Protein AF-A0A498GGR5-F1 (afdb_monomer_lite)

pLDDT: mean 76.91, std 25.02, range [26.27, 98.12]

Secondary structure (DSSP, 8-state):
---PPPPP----PPPPPHHHHHHHS---SSSHHHHHHT-SSHHHHHHHHHHT--STTSTT--HHHHHHHHTS-GGGS--SS--PPPPPPPPP------------------------------------------------------------------------PPP---THHHHHH--SPPS-EEEEEEHHHHHHHHHHHHTT-SEEEEEE-SSEEEEEEE-TTSSEEEEEEEEGGGSSEEEE-SEEEEEEHHHHHHHHTSS-TTPEEEEEEETTTTEEEEEETTEEEEEEPBPTTTSPPPPPPP----SEEEEEEHHHHHHHHHHHHTT-SEEEEEEETTEEEEEEE-SS-EEEEEGGG-TTEEEEEESS-EEEEEEHHHHHHHTTTSPTTPEEEEEE-TTS-EEEEEEETTTTEEEEEEE--BPPP-

Foldseek 3Di:
DDDDDDDDPPAQADQDDLVLCCVQWVDPPPDSPQVSVVASHQVRLLVCQVVVNQQVVRPRCDPVNSVRSVVGDSVSTDDDDDDPDDDDDDDDDDDDDDDDDDDDDDDDDDDDDDDDDDDDDDDDDDDDDDDDDDDDDDDDDDDDDDDDDDDDDDDDDDDDDDDDDDDDPPVVVVQQVAAAAWPWWKFKAFLLQVLLVLLLVVLADQKWKWWDDDFWIWTWDAHPVNFKIKIKIFGSVRTPDIDTDTHIWMDRSVVVNVVSVPADRRWMWIWTAPPPQQWIWIATPRDIDIHHIDRNVPDDDGDDDDPDDFFKKWKFFLVLLCVLLVQQVVADQKWKWKDAQVFIWIWHHHPPDIDIDTPVPDPGTDDMGGPGIAMFMFGSSVSVSNSSSADHRWMKIWGDHHQAWIWIWTAGSVNSMIMIMTGHTDDDDD

Sequence (430 aa):
MSTTPAEADSSTDTPFTIGELQNHIDIQSSPVGELIQSLSGWAELRAGVSNGRDWEEIDGVGPSTAESLNNTDAETLPTGGPVGPTEPAEPEVETETEDNIETDDDAESEDGPESGSQDDEDEGGKDNEADSEDAGEEDFEPTVEQSDEDSPDEQEAEGSNPTDEPEDEDESKGLYDIRNTPAQFEASIELSRLKSIFDAVTNLVDEAKFRIGEDRVAIRAVDPANVGMVDLDMSTRAFQSYQADPGVIGINLNRMVDVLSVGDSDDTVHLELDVATRKLTVTVDGLEYTLALIDPDSIRQEPNIPDLQLDTEIKMSSSVLNRGVTASDMVSDHMGLCYTQDGATIYANGDTDDVNLDLTSVDGVESIKASGEGDSLFSLDYLKKFDRMVPKDETVRMEIGDDFPIKMYFGVADSHAEVETLLAPRIKAD

Structure (mmCIF, N/CA/C/O backbone):
data_AF-A0A498GGR5-F1
#
_entry.id   AF-A0A498GGR5-F1
#
loop_
_atom_site.group_PDB
_atom_site.id
_atom_site.type_symbol
_atom_site.label_atom_id
_atom_site.label_alt_id
_atom_site.label_comp_id
_atom_site.label_asym_id
_atom_site.label_entity_id
_atom_site.label_seq_id
_atom_site.pdbx_PDB_ins_code
_atom_site.Cartn_x
_atom_site.Cartn_y
_atom_site.Cartn_z
_atom_site.occupancy
_atom_site.B_iso_or_equiv
_atom_site.auth_seq_id
_atom_site.auth_comp_id
_atom_site.auth_asym_id
_atom_site.auth_atom_id
_atom_site.pdbx_PDB_model_num
ATOM 1 N N . MET A 1 1 ? 34.184 -68.238 -34.261 1.00 39.94 1 MET A N 1
ATOM 2 C CA . MET A 1 1 ? 34.415 -66.797 -34.037 1.00 39.94 1 MET A CA 1
ATOM 3 C C . MET A 1 1 ? 33.072 -66.209 -33.674 1.00 39.94 1 MET A C 1
ATOM 5 O O . MET A 1 1 ? 32.107 -66.568 -34.336 1.00 39.94 1 MET A O 1
ATOM 9 N N . SER A 1 2 ? 32.992 -65.440 -32.592 1.00 34.59 2 SER A N 1
ATOM 10 C CA . SER A 1 2 ? 31.735 -64.823 -32.163 1.00 34.59 2 SER A CA 1
ATOM 11 C C . SER A 1 2 ? 31.358 -63.699 -33.121 1.00 34.59 2 SER A C 1
ATOM 13 O O . SER A 1 2 ? 32.233 -62.940 -33.530 1.00 34.59 2 SER A O 1
ATOM 15 N N . THR A 1 3 ? 30.075 -63.590 -33.452 1.00 34.28 3 THR A N 1
ATOM 16 C CA . THR A 1 3 ? 29.528 -62.435 -34.169 1.00 34.28 3 THR A CA 1
ATOM 17 C C . THR A 1 3 ? 28.798 -61.579 -33.146 1.00 34.28 3 THR A C 1
ATOM 19 O O . THR A 1 3 ? 27.788 -62.017 -32.598 1.00 34.28 3 THR A O 1
ATOM 22 N N . THR A 1 4 ? 29.335 -60.400 -32.846 1.00 33.19 4 THR A N 1
ATOM 23 C CA . THR A 1 4 ? 28.678 -59.416 -31.978 1.00 33.19 4 THR A CA 1
ATOM 24 C C . THR A 1 4 ? 27.388 -58.940 -32.659 1.00 33.19 4 THR A C 1
ATOM 26 O O . THR A 1 4 ? 27.452 -58.595 -33.843 1.00 33.19 4 THR A O 1
ATOM 29 N N . PRO A 1 5 ? 26.223 -58.933 -31.985 1.00 36.44 5 PRO A N 1
ATOM 30 C CA . PRO A 1 5 ? 25.070 -58.192 -32.482 1.00 36.44 5 PRO A CA 1
ATOM 31 C C . PRO A 1 5 ? 25.384 -56.695 -32.392 1.00 36.44 5 PRO A C 1
ATOM 33 O O . PRO A 1 5 ? 25.961 -56.256 -31.401 1.00 36.44 5 PRO A O 1
ATOM 36 N N . ALA A 1 6 ? 25.034 -55.918 -33.415 1.00 33.88 6 ALA A N 1
ATOM 37 C CA . ALA A 1 6 ? 25.114 -54.466 -33.303 1.00 33.88 6 ALA A CA 1
ATOM 38 C C . ALA A 1 6 ? 24.110 -53.989 -32.244 1.00 33.88 6 ALA A C 1
ATOM 40 O O . ALA A 1 6 ? 22.973 -54.467 -32.216 1.00 33.88 6 ALA A O 1
ATOM 41 N N . GLU A 1 7 ? 24.538 -53.070 -31.383 1.00 31.84 7 GLU A N 1
ATOM 42 C CA . GLU A 1 7 ? 23.627 -52.331 -30.516 1.00 31.84 7 GLU A CA 1
ATOM 43 C C . GLU A 1 7 ? 22.711 -51.468 -31.394 1.00 31.84 7 GLU A C 1
ATOM 45 O O . GLU A 1 7 ? 23.135 -50.938 -32.423 1.00 31.84 7 GLU A O 1
ATOM 50 N N . ALA A 1 8 ? 21.434 -51.388 -31.025 1.00 34.22 8 ALA A N 1
ATOM 51 C CA . ALA A 1 8 ? 20.514 -50.444 -31.637 1.00 34.22 8 ALA A CA 1
ATOM 52 C C . ALA A 1 8 ? 20.647 -49.123 -30.878 1.00 34.22 8 ALA A C 1
ATOM 54 O O . ALA A 1 8 ? 20.431 -49.112 -29.666 1.00 34.22 8 ALA A O 1
ATOM 55 N N . ASP A 1 9 ? 20.992 -48.040 -31.577 1.00 32.47 9 ASP A N 1
ATOM 56 C CA . ASP A 1 9 ? 20.968 -46.697 -30.998 1.00 32.47 9 ASP A CA 1
ATOM 57 C C . ASP A 1 9 ? 19.556 -46.392 -30.492 1.00 32.47 9 ASP A C 1
ATOM 59 O O . ASP A 1 9 ? 18.615 -46.217 -31.270 1.00 32.47 9 ASP A O 1
ATOM 63 N N . SER A 1 10 ? 19.402 -46.336 -29.170 1.00 37.09 10 SER A N 1
ATOM 64 C CA . SER A 1 10 ? 18.207 -45.801 -28.532 1.00 37.09 10 SER A CA 1
ATOM 65 C C . SER A 1 10 ? 18.278 -44.281 -28.605 1.00 37.09 10 SER A C 1
ATOM 67 O O . SER A 1 10 ? 18.703 -43.628 -27.652 1.00 37.09 10 SER A O 1
ATOM 69 N N . SER A 1 11 ? 17.899 -43.719 -29.754 1.00 41.78 11 SER A N 1
ATOM 70 C CA . SER A 1 11 ? 17.706 -42.280 -29.898 1.00 41.78 11 SER A CA 1
ATOM 71 C C . SER A 1 11 ? 16.565 -41.844 -28.980 1.00 41.78 11 SER A C 1
ATOM 73 O O . SER A 1 11 ? 15.393 -41.981 -29.338 1.00 41.78 11 SER A O 1
ATOM 75 N N . THR A 1 12 ? 16.902 -41.351 -27.789 1.00 45.00 12 THR A N 1
ATOM 76 C CA . THR A 1 12 ? 15.975 -40.577 -26.966 1.00 45.00 12 THR A CA 1
ATOM 77 C C . THR A 1 12 ? 15.573 -39.354 -27.773 1.00 45.00 12 THR A C 1
ATOM 79 O O . THR A 1 12 ? 16.398 -38.480 -28.043 1.00 45.00 12 THR A O 1
ATOM 82 N N . ASP A 1 13 ? 14.315 -39.332 -28.202 1.00 58.59 13 ASP A N 1
ATOM 83 C CA . ASP A 1 13 ? 13.721 -38.132 -28.767 1.00 58.59 13 ASP A CA 1
ATOM 84 C C . ASP A 1 13 ? 13.704 -37.039 -27.691 1.00 58.59 13 ASP A C 1
ATOM 86 O O . ASP A 1 13 ? 13.635 -37.334 -26.494 1.00 58.59 13 ASP A O 1
ATOM 90 N N . THR A 1 14 ? 13.864 -35.785 -28.101 1.00 60.34 14 THR A N 1
ATOM 91 C CA . THR A 1 14 ? 13.963 -34.676 -27.143 1.00 60.34 14 THR A CA 1
ATOM 92 C C . THR A 1 14 ? 12.557 -34.131 -26.881 1.00 60.34 14 THR A C 1
ATOM 94 O O . THR A 1 14 ? 11.857 -33.837 -27.856 1.00 60.34 14 THR A O 1
ATOM 97 N N . PRO A 1 15 ? 12.118 -33.993 -25.614 1.00 64.44 15 PRO A N 1
ATOM 98 C CA . PRO A 1 15 ? 10.864 -33.313 -25.315 1.00 64.44 15 PRO A CA 1
ATOM 99 C C . PRO A 1 15 ? 10.963 -31.858 -25.782 1.00 64.44 15 PRO A C 1
ATOM 101 O O . PRO A 1 15 ? 11.971 -31.193 -25.542 1.00 64.44 15 PRO A O 1
ATOM 104 N N . PHE A 1 16 ? 9.932 -31.385 -26.475 1.00 73.06 16 PHE A N 1
ATOM 105 C CA . PHE A 1 16 ? 9.864 -30.025 -27.001 1.00 73.06 16 PHE A CA 1
ATOM 106 C C . PHE A 1 16 ? 9.341 -29.058 -25.935 1.00 73.06 16 PHE A C 1
ATOM 108 O O . PHE A 1 16 ? 8.446 -29.389 -25.158 1.00 73.06 16 PHE A O 1
ATOM 115 N N . THR A 1 17 ? 9.887 -27.845 -25.909 1.00 72.12 17 THR A N 1
ATOM 116 C CA . THR A 1 17 ? 9.379 -26.761 -25.058 1.00 72.12 17 THR A CA 1
ATOM 117 C C . THR A 1 17 ? 8.127 -26.105 -25.655 1.00 72.12 17 THR A C 1
ATOM 119 O O . THR A 1 17 ? 7.844 -26.231 -26.849 1.00 72.12 17 THR A O 1
ATOM 122 N N . ILE A 1 18 ? 7.389 -25.355 -24.825 1.00 71.06 18 ILE A N 1
ATOM 123 C CA . ILE A 1 18 ? 6.196 -24.587 -25.233 1.00 71.06 18 ILE A CA 1
ATOM 124 C C . ILE A 1 18 ? 6.518 -23.675 -26.429 1.00 71.06 18 ILE A C 1
ATOM 126 O O . ILE A 1 18 ? 5.846 -23.749 -27.458 1.00 71.06 18 ILE A O 1
ATOM 130 N N . GLY A 1 19 ? 7.589 -22.878 -26.328 1.00 68.19 19 GLY A N 1
ATOM 131 C CA . GLY A 1 19 ? 8.001 -21.948 -27.384 1.00 68.19 19 GLY A CA 1
ATOM 132 C C . GLY A 1 19 ? 8.476 -22.639 -28.667 1.00 68.19 19 GLY A C 1
ATOM 133 O O . GLY A 1 19 ? 8.180 -22.170 -29.765 1.00 68.19 19 GLY A O 1
ATOM 134 N N . GLU A 1 20 ? 9.154 -23.787 -28.567 1.00 75.94 20 GLU A N 1
ATOM 135 C CA . GLU A 1 20 ? 9.534 -24.572 -29.748 1.00 75.94 20 GLU A CA 1
ATOM 136 C C . GLU A 1 20 ? 8.317 -25.140 -30.485 1.00 75.94 20 GLU A C 1
ATOM 138 O O . GLU A 1 20 ? 8.326 -25.166 -31.718 1.00 75.94 20 GLU A O 1
ATOM 143 N N . LEU A 1 21 ? 7.268 -25.565 -29.769 1.00 78.00 21 LEU A N 1
ATOM 144 C CA . LEU A 1 21 ? 6.022 -26.003 -30.398 1.00 78.00 21 LEU A CA 1
ATOM 145 C C . LEU A 1 21 ? 5.319 -24.827 -31.090 1.00 78.00 21 LEU A C 1
ATOM 147 O O . LEU A 1 21 ? 5.009 -24.922 -32.275 1.00 78.00 21 LEU A O 1
ATOM 151 N N . GLN A 1 22 ? 5.137 -23.710 -30.381 1.00 75.81 22 GLN A N 1
ATOM 152 C CA . GLN A 1 22 ? 4.474 -22.500 -30.890 1.00 75.81 22 GLN A CA 1
ATOM 153 C C . GLN A 1 22 ? 5.170 -21.899 -32.122 1.00 75.81 22 GLN A C 1
ATOM 155 O O . GLN A 1 22 ? 4.515 -21.359 -33.009 1.00 75.81 22 GLN A O 1
ATOM 160 N N . ASN A 1 23 ? 6.497 -22.019 -32.217 1.00 77.50 23 ASN A N 1
ATOM 161 C CA . ASN A 1 23 ? 7.260 -21.539 -33.370 1.00 77.50 23 ASN A CA 1
ATOM 162 C C . ASN A 1 23 ? 7.113 -22.427 -34.627 1.00 77.50 23 ASN A C 1
ATOM 164 O O . ASN A 1 23 ? 7.403 -21.974 -35.733 1.00 77.50 23 ASN A O 1
ATOM 168 N N . HIS A 1 24 ? 6.670 -23.682 -34.484 1.00 76.50 24 HIS A N 1
ATOM 169 C CA . HIS A 1 24 ? 6.425 -24.596 -35.612 1.00 76.50 24 HIS A CA 1
ATOM 170 C C . HIS A 1 24 ? 4.933 -24.845 -35.885 1.00 76.50 24 HIS A C 1
ATOM 172 O O . HIS A 1 24 ? 4.596 -25.352 -36.956 1.00 76.50 24 HIS A O 1
ATOM 178 N N . ILE A 1 25 ? 4.047 -24.517 -34.937 1.00 76.44 25 ILE A N 1
ATOM 179 C CA . ILE A 1 25 ? 2.607 -24.771 -35.004 1.00 76.44 25 ILE A CA 1
ATOM 180 C C . ILE A 1 25 ? 1.851 -23.589 -34.394 1.00 76.44 25 ILE A C 1
ATOM 182 O O . ILE A 1 25 ? 2.078 -23.234 -33.241 1.00 76.44 25 ILE A O 1
ATOM 186 N N . ASP A 1 26 ? 0.919 -23.015 -35.157 1.00 69.69 26 ASP A N 1
ATOM 187 C CA . ASP A 1 26 ? 0.110 -21.854 -34.763 1.00 69.69 26 ASP A CA 1
ATOM 188 C C . ASP A 1 26 ? -0.919 -22.233 -33.675 1.00 69.69 26 ASP A C 1
ATOM 190 O O . ASP A 1 26 ? -2.079 -22.549 -33.953 1.00 69.69 26 ASP A O 1
ATOM 194 N N . ILE A 1 27 ? -0.455 -22.294 -32.422 1.00 72.06 27 ILE A N 1
ATOM 195 C CA . ILE A 1 27 ? -1.228 -22.647 -31.225 1.00 72.06 27 ILE A CA 1
ATOM 196 C C . ILE A 1 27 ? -1.035 -21.539 -30.182 1.00 72.06 27 ILE A C 1
ATOM 198 O O . ILE A 1 27 ? 0.085 -21.146 -29.860 1.00 72.06 27 ILE A O 1
ATOM 202 N N . GLN A 1 28 ? -2.140 -21.037 -29.631 1.00 59.66 28 GLN A N 1
ATOM 203 C CA . GLN A 1 28 ? -2.126 -20.016 -28.577 1.00 59.66 28 GLN A CA 1
ATOM 204 C C . GLN A 1 28 ? -1.606 -20.590 -27.241 1.00 59.66 28 GLN A C 1
ATOM 206 O O . GLN A 1 28 ? -1.535 -21.802 -27.062 1.00 59.66 28 GLN A O 1
ATOM 211 N N . SER A 1 29 ? -1.244 -19.737 -26.277 1.00 59.62 29 SER A N 1
ATOM 212 C CA . SER A 1 29 ? -0.541 -20.118 -25.030 1.00 59.62 29 SER A CA 1
ATOM 213 C C . SER A 1 29 ? -1.294 -21.046 -24.060 1.00 59.62 29 SER A C 1
ATOM 215 O O . SER A 1 29 ? -0.739 -21.461 -23.046 1.00 59.62 29 SER A O 1
ATOM 217 N N . SER A 1 30 ? -2.514 -21.469 -24.383 1.00 54.28 30 SER A N 1
ATOM 218 C CA . SER A 1 30 ? -3.093 -22.717 -23.880 1.00 54.28 30 SER A CA 1
ATOM 219 C C . SER A 1 30 ? -4.001 -23.336 -24.946 1.00 54.28 30 SER A C 1
ATOM 221 O O . SER A 1 30 ? -4.685 -22.588 -25.651 1.00 54.28 30 SER A O 1
ATOM 223 N N . PRO A 1 31 ? -4.015 -24.676 -25.092 1.00 57.84 31 PRO A N 1
ATOM 224 C CA . PRO A 1 31 ? -3.517 -25.702 -24.172 1.00 57.84 31 PRO A CA 1
ATOM 225 C C . PRO A 1 31 ? -2.265 -26.425 -24.714 1.00 57.84 31 PRO A C 1
ATOM 227 O O . PRO A 1 31 ? -2.328 -27.564 -25.173 1.00 57.84 31 PRO A O 1
ATOM 230 N N . VAL A 1 32 ? -1.100 -25.770 -24.665 1.00 64.69 32 VAL A N 1
ATOM 231 C CA . VAL A 1 32 ? 0.170 -26.377 -25.118 1.00 64.69 32 VAL A CA 1
ATOM 232 C C . VAL A 1 32 ? 0.746 -27.366 -24.088 1.00 64.69 32 VAL A C 1
ATOM 234 O O . VAL A 1 32 ? 1.356 -28.361 -24.476 1.00 64.69 32 VAL A O 1
ATOM 237 N N . GLY A 1 33 ? 0.519 -27.141 -22.787 1.00 65.44 33 GLY A N 1
ATOM 238 C CA . GLY A 1 33 ? 1.077 -27.964 -21.703 1.00 65.44 33 GLY A CA 1
ATOM 239 C C . GLY A 1 33 ? 0.670 -29.442 -21.759 1.00 65.44 33 GLY A C 1
ATOM 240 O O . GLY A 1 33 ? 1.533 -30.317 -21.719 1.00 65.44 33 GLY A O 1
ATOM 241 N N . GLU A 1 34 ? -0.619 -29.740 -21.933 1.00 71.06 34 GLU A N 1
ATOM 242 C CA . GLU A 1 34 ? -1.107 -31.128 -22.032 1.00 71.06 34 GLU A CA 1
ATOM 243 C C . GLU A 1 34 ? -0.600 -31.850 -23.290 1.00 71.06 34 GLU A C 1
ATOM 245 O O . GLU A 1 34 ? -0.341 -33.056 -23.266 1.00 71.06 34 GLU A O 1
ATOM 250 N N . LEU A 1 35 ? -0.358 -31.124 -24.389 1.00 72.12 35 LEU A N 1
ATOM 251 C CA . LEU A 1 35 ? 0.245 -31.710 -25.588 1.00 72.12 35 LEU A CA 1
ATOM 252 C C . LEU A 1 35 ? 1.716 -32.111 -25.360 1.00 72.12 35 LEU A C 1
ATOM 254 O O . LEU A 1 35 ? 2.175 -33.099 -25.928 1.00 72.12 35 LEU A O 1
ATOM 258 N N . ILE A 1 36 ? 2.447 -31.379 -24.511 1.00 72.94 36 ILE A N 1
ATOM 259 C CA . ILE A 1 36 ? 3.816 -31.732 -24.099 1.00 72.94 36 ILE A CA 1
ATOM 260 C C . ILE A 1 36 ? 3.799 -32.948 -23.163 1.00 72.94 36 ILE A C 1
ATOM 262 O O . ILE A 1 36 ? 4.606 -33.859 -23.328 1.00 72.94 36 ILE A O 1
ATOM 266 N N . GLN A 1 37 ? 2.867 -33.002 -22.205 1.00 73.56 37 GLN A N 1
ATOM 267 C CA . GLN A 1 37 ? 2.754 -34.129 -21.267 1.00 73.56 37 GLN A CA 1
ATOM 268 C C . GLN A 1 37 ? 2.326 -35.444 -21.946 1.00 73.56 37 GLN A C 1
ATOM 270 O O . GLN A 1 37 ? 2.693 -36.528 -21.489 1.00 73.56 37 GLN A O 1
ATOM 275 N N . SER A 1 38 ? 1.563 -35.366 -23.040 1.00 77.38 38 SER A N 1
ATOM 276 C CA . SER A 1 38 ? 0.974 -36.525 -23.728 1.00 77.38 38 SER A CA 1
ATOM 277 C C . SER A 1 38 ? 1.793 -37.089 -24.900 1.00 77.38 38 SER A C 1
ATOM 279 O O . SER A 1 38 ? 1.354 -38.072 -25.506 1.00 77.38 38 SER A O 1
ATOM 281 N N . LEU A 1 39 ? 2.961 -36.512 -25.223 1.00 82.19 39 LEU A N 1
ATOM 282 C CA . LEU A 1 39 ? 3.803 -36.907 -26.362 1.00 82.19 39 LEU A CA 1
ATOM 283 C C . LEU A 1 39 ? 5.282 -37.041 -25.974 1.00 82.19 39 LEU A C 1
ATOM 285 O O . LEU A 1 39 ? 5.842 -36.182 -25.302 1.00 82.19 39 LEU A O 1
ATOM 289 N N . SER A 1 40 ? 5.971 -38.072 -26.473 1.00 77.31 40 SER A N 1
ATOM 290 C CA . SER A 1 40 ? 7.384 -38.312 -26.120 1.00 77.31 40 SER A CA 1
ATOM 291 C C . SER A 1 40 ? 8.411 -37.422 -26.841 1.00 77.31 40 SER A C 1
ATOM 293 O O . SER A 1 40 ? 9.610 -37.606 -26.627 1.00 77.31 40 SER A O 1
ATOM 295 N N . GLY A 1 41 ? 7.982 -36.538 -27.749 1.00 82.88 41 GLY A N 1
ATOM 296 C CA . GLY A 1 41 ? 8.862 -35.692 -28.565 1.00 82.88 41 GLY A CA 1
ATOM 297 C C . GLY A 1 41 ? 8.386 -35.482 -30.011 1.00 82.88 41 GLY A C 1
ATOM 298 O O . GLY A 1 41 ? 7.287 -35.890 -30.410 1.00 82.88 41 GLY A O 1
ATOM 299 N N . TRP A 1 42 ? 9.230 -34.828 -30.814 1.00 82.31 42 TRP A N 1
ATOM 300 C CA . TRP A 1 42 ? 8.947 -34.439 -32.204 1.00 82.31 42 TRP A CA 1
ATOM 301 C C . TRP A 1 42 ? 8.643 -35.614 -33.150 1.00 82.31 42 TRP A C 1
ATOM 303 O O . TRP A 1 42 ? 7.936 -35.444 -34.149 1.00 82.31 42 TRP A O 1
ATOM 313 N N . ALA A 1 43 ? 9.176 -36.807 -32.883 1.00 81.38 43 ALA A N 1
ATOM 314 C CA . ALA A 1 43 ? 8.925 -38.004 -33.677 1.00 81.38 43 ALA A CA 1
ATOM 315 C C . ALA A 1 43 ? 7.506 -38.550 -33.464 1.00 81.38 43 ALA A C 1
ATOM 317 O O . ALA A 1 43 ? 6.868 -38.940 -34.446 1.00 81.38 43 ALA A O 1
ATOM 318 N N . GLU A 1 44 ? 6.988 -38.537 -32.229 1.00 83.00 44 GLU A N 1
ATOM 319 C CA . GLU A 1 44 ? 5.602 -38.942 -31.959 1.00 83.00 44 GLU A CA 1
ATOM 320 C C . GLU A 1 44 ? 4.616 -37.916 -32.527 1.00 83.00 44 GLU A C 1
ATOM 322 O O . GLU A 1 44 ? 3.672 -38.296 -33.220 1.00 83.00 44 GLU A O 1
ATOM 327 N N . LEU A 1 45 ? 4.882 -36.621 -32.328 1.00 85.81 45 LEU A N 1
ATOM 328 C CA . LEU A 1 45 ? 4.063 -35.539 -32.878 1.00 85.81 45 LEU A CA 1
ATOM 329 C C . LEU A 1 45 ? 3.941 -35.645 -34.408 1.00 85.81 45 LEU A C 1
ATOM 331 O O . LEU A 1 45 ? 2.831 -35.690 -34.941 1.00 85.81 45 LEU A O 1
ATOM 335 N N . ARG A 1 46 ? 5.069 -35.793 -35.123 1.00 85.81 46 ARG A N 1
ATOM 336 C CA . ARG A 1 46 ? 5.067 -36.009 -36.581 1.00 85.81 46 ARG A CA 1
ATOM 337 C C . ARG A 1 46 ? 4.314 -37.275 -36.976 1.00 85.81 46 ARG A C 1
ATOM 339 O O . ARG A 1 46 ? 3.603 -37.265 -37.980 1.00 85.81 46 ARG A O 1
ATOM 346 N N . ALA A 1 47 ? 4.467 -38.366 -36.224 1.00 82.38 47 ALA A N 1
ATOM 347 C CA . ALA A 1 47 ? 3.725 -39.593 -36.487 1.00 82.38 47 ALA A CA 1
ATOM 348 C C . ALA A 1 47 ? 2.212 -39.387 -36.300 1.00 82.38 47 ALA A C 1
ATOM 350 O O . ALA A 1 47 ? 1.440 -39.904 -37.104 1.00 82.38 47 ALA A O 1
ATOM 351 N N . GLY A 1 48 ? 1.784 -38.596 -35.312 1.00 85.38 48 GLY A N 1
ATOM 352 C CA . GLY A 1 48 ? 0.387 -38.205 -35.133 1.00 85.38 48 GLY A CA 1
ATOM 353 C C . GLY A 1 48 ? -0.150 -37.408 -36.324 1.00 85.38 48 GLY A C 1
ATOM 354 O O . GLY A 1 48 ? -1.144 -37.813 -36.925 1.00 85.38 48 GLY A O 1
ATOM 355 N N . VAL A 1 49 ? 0.551 -36.339 -36.723 1.00 87.88 49 VAL A N 1
ATOM 356 C CA . VAL A 1 49 ? 0.152 -35.466 -37.846 1.00 87.88 49 VAL A CA 1
ATOM 357 C C . VAL A 1 49 ? 0.098 -36.264 -39.155 1.00 87.88 49 VAL A C 1
ATOM 359 O O . VAL A 1 49 ? -0.913 -36.272 -39.850 1.00 87.88 49 VAL A O 1
ATOM 362 N N . SER A 1 50 ? 1.152 -37.026 -39.462 1.00 85.62 50 SER A N 1
ATOM 363 C CA . SER A 1 50 ? 1.269 -37.784 -40.716 1.00 85.62 50 SER A CA 1
ATOM 364 C C . SER A 1 50 ? 0.257 -38.932 -40.856 1.00 85.62 50 SER A C 1
ATOM 366 O O . SER A 1 50 ? -0.063 -39.313 -41.983 1.00 85.62 50 SER A O 1
ATOM 368 N N . ASN A 1 51 ? -0.254 -39.482 -39.747 1.00 84.94 51 ASN A N 1
ATOM 369 C CA . ASN A 1 51 ? -1.270 -40.543 -39.766 1.00 84.94 51 ASN A CA 1
ATOM 370 C C . ASN A 1 51 ? -2.708 -40.037 -39.542 1.00 84.94 51 ASN A C 1
ATOM 372 O O . ASN A 1 51 ? -3.631 -40.845 -39.644 1.00 84.94 51 ASN A O 1
ATOM 376 N N . GLY A 1 52 ? -2.913 -38.746 -39.252 1.00 81.44 52 GLY A N 1
ATOM 377 C CA . GLY A 1 52 ? -4.228 -38.199 -38.901 1.00 81.44 52 GLY A CA 1
ATOM 378 C C . GLY A 1 52 ? -4.749 -38.732 -37.562 1.00 81.44 52 GLY A C 1
ATOM 379 O O . GLY A 1 52 ? -5.840 -39.299 -37.509 1.00 81.44 52 GLY A O 1
ATOM 380 N N . ARG A 1 53 ? -3.941 -38.606 -36.497 1.00 84.69 53 ARG A N 1
ATOM 381 C CA . ARG A 1 53 ? -4.357 -38.869 -35.106 1.00 84.69 53 ARG A CA 1
ATOM 382 C C . ARG A 1 53 ? -5.560 -37.992 -34.754 1.00 84.69 53 ARG A C 1
ATOM 384 O O . ARG A 1 53 ? -5.590 -36.821 -35.117 1.00 84.69 53 ARG A O 1
ATOM 391 N N . ASP A 1 54 ? -6.520 -38.556 -34.026 1.00 85.25 54 ASP A N 1
ATOM 392 C CA . ASP A 1 54 ? -7.559 -37.745 -33.400 1.00 85.25 54 ASP A CA 1
ATOM 393 C C . ASP A 1 54 ? -6.942 -37.021 -32.197 1.00 85.25 54 ASP A C 1
ATOM 395 O O . ASP A 1 54 ? -6.444 -37.651 -31.260 1.00 85.25 54 ASP A O 1
ATOM 399 N N . TRP A 1 55 ? -6.874 -35.695 -32.281 1.00 84.38 55 TRP A N 1
ATOM 400 C CA . TRP A 1 55 ? -6.259 -34.854 -31.256 1.00 84.38 55 TRP A CA 1
ATOM 401 C C . TRP A 1 55 ? -7.256 -34.465 -30.160 1.00 84.38 55 TRP A C 1
ATOM 403 O O . TRP A 1 55 ? -6.819 -34.141 -29.063 1.00 84.38 55 TRP A O 1
ATOM 413 N N . GLU A 1 56 ? -8.568 -34.560 -30.417 1.00 80.69 56 GLU A N 1
ATOM 414 C CA . GLU A 1 56 ? -9.616 -34.290 -29.418 1.00 80.69 56 GLU A CA 1
ATOM 415 C C . GLU A 1 56 ? -9.777 -35.455 -28.413 1.00 80.69 56 GLU A C 1
ATOM 417 O O . GLU A 1 56 ? -10.471 -35.317 -27.408 1.00 80.69 56 GLU A O 1
ATOM 422 N N . GLU A 1 57 ? -9.113 -36.600 -28.644 1.00 82.25 57 GLU A N 1
ATOM 423 C CA . GLU A 1 57 ? -8.972 -37.691 -27.660 1.00 82.25 57 GLU A CA 1
ATOM 424 C C . GLU A 1 57 ? -7.872 -37.432 -26.604 1.00 82.25 57 GLU A C 1
ATOM 426 O O . GLU A 1 57 ? -7.741 -38.216 -25.660 1.00 82.25 57 GLU A O 1
ATOM 431 N N . ILE A 1 58 ? -7.068 -36.369 -26.742 1.00 80.12 58 ILE A N 1
ATOM 432 C CA . ILE A 1 58 ? -6.083 -35.957 -25.730 1.00 80.12 58 ILE A CA 1
ATOM 433 C C . ILE A 1 58 ? -6.752 -34.961 -24.777 1.00 80.12 58 ILE A C 1
ATOM 435 O O . ILE A 1 58 ? -7.301 -33.953 -25.220 1.00 80.12 58 ILE A O 1
ATOM 439 N N . ASP A 1 59 ? -6.699 -35.227 -23.469 1.00 71.06 59 ASP A N 1
ATOM 440 C CA . ASP A 1 59 ? -7.313 -34.337 -22.479 1.00 71.06 59 ASP A CA 1
ATOM 441 C C . ASP A 1 59 ? -6.675 -32.934 -22.511 1.00 71.06 59 ASP A C 1
ATOM 443 O O . ASP A 1 59 ? -5.518 -32.757 -22.894 1.00 71.06 59 ASP A O 1
ATOM 447 N N . GLY A 1 60 ? -7.470 -31.914 -22.204 1.00 69.69 60 GLY A N 1
ATOM 448 C CA . GLY A 1 60 ? -7.103 -30.503 -22.353 1.00 69.69 60 GLY A CA 1
ATOM 449 C C . GLY A 1 60 ? -6.936 -29.986 -23.794 1.00 69.69 60 GLY A C 1
ATOM 450 O O . GLY A 1 60 ? -7.023 -28.772 -23.990 1.00 69.69 60 GLY A O 1
ATOM 451 N N . VAL A 1 61 ? -6.753 -30.831 -24.821 1.00 77.81 61 VAL A N 1
ATOM 452 C CA . VAL A 1 61 ? -6.538 -30.377 -26.211 1.00 77.81 61 VAL A CA 1
ATOM 453 C C . VAL A 1 61 ? -7.841 -29.872 -26.836 1.00 77.81 61 VAL A C 1
ATOM 455 O O . VAL A 1 61 ? -8.663 -30.616 -27.364 1.00 77.81 61 VAL A O 1
ATOM 458 N N . GLY A 1 62 ? -8.027 -28.552 -26.784 1.00 77.81 62 GLY A N 1
ATOM 459 C CA . GLY A 1 62 ? -9.193 -27.876 -27.349 1.00 77.81 62 GLY A CA 1
ATOM 460 C C . GLY A 1 62 ? -9.280 -27.956 -28.886 1.00 77.81 62 GLY A C 1
ATOM 461 O O . GLY A 1 62 ? -8.255 -28.065 -29.567 1.00 77.81 62 GLY A O 1
ATOM 462 N N . PRO A 1 63 ? -10.490 -27.803 -29.463 1.00 78.44 63 PRO A N 1
ATOM 463 C CA . PRO A 1 63 ? -10.752 -28.024 -30.891 1.00 78.44 63 PRO A CA 1
ATOM 464 C C . PRO A 1 63 ? -9.943 -27.110 -31.825 1.00 78.44 63 PRO A C 1
ATOM 466 O O . PRO A 1 63 ? -9.558 -27.524 -32.913 1.00 78.44 63 PRO A O 1
ATOM 469 N N . SER A 1 64 ? -9.613 -25.886 -31.399 1.00 78.56 64 SER A N 1
ATOM 470 C CA . SER A 1 64 ? -8.722 -24.984 -32.147 1.00 78.56 64 SER A CA 1
ATOM 471 C C . SER A 1 64 ? -7.300 -25.537 -32.283 1.00 78.56 64 SER A C 1
ATOM 473 O O . SER A 1 64 ? -6.656 -25.353 -33.308 1.00 78.56 64 SER A O 1
ATOM 475 N N . THR A 1 65 ? -6.815 -26.244 -31.262 1.00 81.06 65 THR A N 1
ATOM 476 C CA . THR A 1 65 ? -5.474 -26.845 -31.248 1.00 81.06 65 THR A CA 1
ATOM 477 C C . THR A 1 65 ? -5.453 -28.130 -32.066 1.00 81.06 65 THR A C 1
ATOM 479 O O . THR A 1 65 ? -4.532 -28.337 -32.852 1.00 81.06 65 THR A O 1
ATOM 482 N N . ALA A 1 66 ? -6.518 -28.934 -31.980 1.00 82.94 66 ALA A N 1
ATOM 483 C CA . ALA A 1 66 ? -6.748 -30.047 -32.894 1.00 82.94 66 ALA A CA 1
ATOM 484 C C . ALA A 1 66 ? -6.829 -29.585 -34.365 1.00 82.94 66 ALA A C 1
ATOM 486 O O . ALA A 1 66 ? -6.279 -30.247 -35.246 1.00 82.94 66 ALA A O 1
ATOM 487 N N . GLU A 1 67 ? -7.457 -28.439 -34.655 1.00 83.00 67 GLU A N 1
ATOM 488 C CA . GLU A 1 67 ? -7.498 -27.856 -36.003 1.00 83.00 67 GLU A CA 1
ATOM 489 C C . GLU A 1 67 ? -6.110 -27.383 -36.476 1.00 83.00 67 GLU A C 1
ATOM 491 O O . GLU A 1 67 ? -5.712 -27.728 -37.590 1.00 83.00 67 GLU A O 1
ATOM 496 N N . SER A 1 68 ? -5.324 -26.683 -35.648 1.00 83.81 68 SER A N 1
ATOM 497 C CA . SER A 1 68 ? -3.941 -26.309 -35.998 1.00 83.81 68 SER A CA 1
ATOM 498 C C . SER A 1 68 ? -3.051 -27.533 -36.256 1.00 83.81 68 SER A C 1
ATOM 500 O O . SER A 1 68 ? -2.346 -27.584 -37.267 1.00 83.81 68 SER A O 1
ATOM 502 N N . LEU A 1 69 ? -3.131 -28.565 -35.409 1.00 84.44 69 LEU A N 1
ATOM 503 C CA . LEU A 1 69 ? -2.374 -29.815 -35.567 1.00 84.44 69 LEU A CA 1
ATOM 504 C C . LEU A 1 69 ? -2.767 -30.584 -36.840 1.00 84.44 69 LEU A C 1
ATOM 506 O O . LEU A 1 69 ? -1.897 -31.104 -37.536 1.00 84.44 69 LEU A O 1
ATOM 510 N N . ASN A 1 70 ? -4.054 -30.610 -37.195 1.00 84.75 70 ASN A N 1
ATOM 511 C CA . ASN A 1 70 ? -4.537 -31.225 -38.437 1.00 84.75 70 ASN A CA 1
ATOM 512 C C . ASN A 1 70 ? -4.183 -30.428 -39.708 1.00 84.75 70 ASN A C 1
ATOM 514 O O . ASN A 1 70 ? -4.146 -31.003 -40.795 1.00 84.75 70 ASN A O 1
ATOM 518 N N . ASN A 1 71 ? -3.914 -29.124 -39.587 1.00 84.62 71 ASN A N 1
ATOM 519 C CA . ASN A 1 71 ? -3.454 -28.264 -40.684 1.00 84.62 71 ASN A CA 1
ATOM 520 C C . ASN A 1 71 ? -1.914 -28.162 -40.783 1.00 84.62 71 ASN A C 1
ATOM 522 O O . ASN A 1 71 ? -1.402 -27.487 -41.678 1.00 84.62 71 ASN A O 1
ATOM 526 N N . THR A 1 72 ? -1.173 -28.820 -39.887 1.00 84.44 72 THR A N 1
ATOM 527 C CA . THR A 1 72 ? 0.299 -28.823 -39.858 1.00 84.44 72 THR A CA 1
ATOM 528 C C . THR A 1 72 ? 0.877 -29.776 -40.907 1.00 84.44 72 THR A C 1
ATOM 530 O O . THR A 1 72 ? 0.367 -30.879 -41.096 1.00 84.44 72 THR A O 1
ATOM 533 N N . ASP A 1 73 ? 1.981 -29.398 -41.561 1.00 83.31 73 ASP A N 1
ATOM 534 C CA . ASP A 1 73 ? 2.724 -30.317 -42.430 1.00 83.31 73 ASP A CA 1
ATOM 535 C C . ASP A 1 73 ? 3.743 -31.134 -41.613 1.00 83.31 73 ASP A C 1
ATOM 537 O O . ASP A 1 73 ? 4.570 -30.602 -40.871 1.00 83.31 73 ASP A O 1
ATOM 541 N N . ALA A 1 74 ? 3.708 -32.458 -41.757 1.00 81.19 74 ALA A N 1
ATOM 542 C CA . ALA A 1 74 ? 4.645 -33.362 -41.097 1.00 81.19 74 ALA A CA 1
ATOM 543 C C . ALA A 1 74 ? 6.105 -33.177 -41.575 1.00 81.19 74 ALA A C 1
ATOM 545 O O . ALA A 1 74 ? 7.037 -33.528 -40.840 1.00 81.19 74 ALA A O 1
ATOM 546 N N . GLU A 1 75 ? 6.322 -32.631 -42.779 1.00 78.62 75 GLU A N 1
ATOM 547 C CA . GLU A 1 75 ? 7.658 -32.346 -43.319 1.00 78.62 75 GLU A CA 1
ATOM 548 C C . GLU A 1 75 ? 8.279 -31.047 -42.762 1.00 78.62 75 GLU A C 1
ATOM 550 O O . GLU A 1 75 ? 9.496 -30.891 -42.848 1.00 78.62 75 GLU A O 1
ATOM 555 N N . THR A 1 76 ? 7.505 -30.146 -42.133 1.00 79.56 76 THR A N 1
ATOM 556 C CA . THR A 1 76 ? 8.037 -28.901 -41.529 1.00 79.56 76 THR A CA 1
ATOM 557 C C . THR A 1 76 ? 8.476 -29.042 -40.067 1.00 79.56 76 THR A C 1
ATOM 559 O O . THR A 1 76 ? 8.999 -28.088 -39.496 1.00 79.56 76 THR A O 1
ATOM 562 N N . LEU A 1 77 ? 8.294 -30.212 -39.445 1.00 81.75 77 LEU A N 1
ATOM 563 C CA . LEU A 1 77 ? 8.646 -30.449 -38.037 1.00 81.75 77 LEU A CA 1
ATOM 564 C C . LEU A 1 77 ? 10.122 -30.894 -37.864 1.00 81.75 77 LEU A C 1
ATOM 566 O O . LEU A 1 77 ? 10.604 -31.669 -38.698 1.00 81.75 77 LEU A O 1
ATOM 570 N N . PRO A 1 78 ? 10.836 -30.523 -36.776 1.00 78.62 78 PRO A N 1
ATOM 571 C CA . PRO A 1 78 ? 12.250 -30.872 -36.534 1.00 78.62 78 PRO A CA 1
ATOM 572 C C . PRO A 1 78 ? 12.581 -32.378 -36.521 1.00 78.62 78 PRO A C 1
ATOM 574 O O . PRO A 1 78 ? 11.990 -33.161 -35.776 1.00 78.62 78 PRO A O 1
ATOM 577 N N . THR A 1 79 ? 13.531 -32.822 -37.355 1.00 67.50 79 THR A N 1
ATOM 578 C CA . THR A 1 79 ? 13.803 -34.257 -37.616 1.00 67.50 79 THR A CA 1
ATOM 579 C C . THR A 1 79 ? 14.938 -34.887 -36.794 1.00 67.50 79 THR A C 1
ATOM 581 O O . THR A 1 79 ? 15.322 -36.021 -37.081 1.00 67.50 79 THR A O 1
ATOM 584 N N . GLY A 1 80 ? 15.524 -34.191 -35.815 1.00 57.50 80 GLY A N 1
ATOM 585 C CA . GLY A 1 80 ? 16.623 -34.731 -35.006 1.00 57.50 80 GLY A CA 1
ATOM 586 C C . GLY A 1 80 ? 17.228 -33.734 -34.015 1.00 57.50 80 GLY A C 1
ATOM 587 O O . GLY A 1 80 ? 16.895 -32.554 -34.042 1.00 57.50 80 GLY A O 1
ATOM 588 N N . GLY A 1 81 ? 18.104 -34.251 -33.144 1.00 44.22 81 GLY A N 1
ATOM 589 C CA . GLY A 1 81 ? 18.693 -33.543 -31.999 1.00 44.22 81 GLY A CA 1
ATOM 590 C C . GLY A 1 81 ? 19.663 -32.389 -32.325 1.00 44.22 81 GLY A C 1
ATOM 591 O O . GLY A 1 81 ? 19.845 -32.021 -33.486 1.00 44.22 81 GLY A O 1
ATOM 592 N N . PRO A 1 82 ? 20.290 -31.803 -31.287 1.00 36.09 82 PRO A N 1
ATOM 593 C CA . PRO A 1 82 ? 20.657 -30.389 -31.256 1.00 36.09 82 PRO A CA 1
ATOM 594 C C . PRO A 1 82 ? 21.661 -29.963 -32.331 1.00 36.09 82 PRO A C 1
ATOM 596 O O . PRO A 1 82 ? 22.814 -30.399 -32.358 1.00 36.09 82 PRO A O 1
ATOM 599 N N . VAL A 1 83 ? 21.229 -29.011 -33.158 1.00 38.75 83 VAL A N 1
ATOM 600 C CA . VAL A 1 83 ? 22.112 -28.199 -33.996 1.00 38.75 83 VAL A CA 1
ATOM 601 C C . VAL A 1 83 ? 22.707 -27.108 -33.105 1.00 38.75 83 VAL A C 1
ATOM 603 O O . VAL A 1 83 ? 21.980 -26.265 -32.587 1.00 38.75 83 VAL A O 1
ATOM 606 N N . GLY A 1 84 ? 24.026 -27.138 -32.892 1.00 35.47 84 GLY A N 1
ATOM 607 C CA . GLY A 1 84 ? 24.725 -26.074 -32.163 1.00 35.47 84 GLY A CA 1
ATOM 608 C C . GLY A 1 84 ? 24.600 -24.717 -32.876 1.00 35.47 84 GLY A C 1
ATOM 609 O O . GLY A 1 84 ? 24.384 -24.696 -34.090 1.00 35.47 84 GLY A O 1
ATOM 610 N N . PRO A 1 85 ? 24.734 -23.588 -32.156 1.00 39.69 85 PRO A N 1
ATOM 611 C CA . PRO A 1 85 ? 24.499 -22.261 -32.718 1.00 39.69 85 PRO A CA 1
ATOM 612 C C . PRO A 1 85 ? 25.405 -21.987 -33.924 1.00 39.69 85 PRO A C 1
ATOM 614 O O . PRO A 1 85 ? 26.629 -22.094 -33.837 1.00 39.69 85 PRO A O 1
ATOM 617 N N . THR A 1 86 ? 24.791 -21.623 -35.050 1.00 34.38 86 THR A N 1
ATOM 618 C CA . THR A 1 86 ? 25.511 -21.224 -36.264 1.00 34.38 86 THR A CA 1
ATOM 619 C C . THR A 1 86 ? 26.132 -19.846 -36.057 1.00 34.38 86 THR A C 1
ATOM 621 O O . THR A 1 86 ? 25.430 -18.880 -35.766 1.00 34.38 86 THR A O 1
ATOM 624 N N . GLU A 1 87 ? 27.448 -19.766 -36.224 1.00 34.25 87 GLU A N 1
ATOM 625 C CA . GLU A 1 87 ? 28.246 -18.547 -36.075 1.00 34.25 87 GLU A CA 1
ATOM 626 C C . GLU A 1 87 ? 27.781 -17.445 -37.058 1.00 34.25 87 GLU A C 1
ATOM 628 O O . GLU A 1 87 ? 27.663 -17.718 -38.260 1.00 34.25 87 GLU A O 1
ATOM 633 N N . PRO A 1 88 ? 27.477 -16.214 -36.594 1.00 37.84 88 PRO A N 1
ATOM 634 C CA . PRO A 1 88 ? 27.084 -15.119 -37.476 1.00 37.84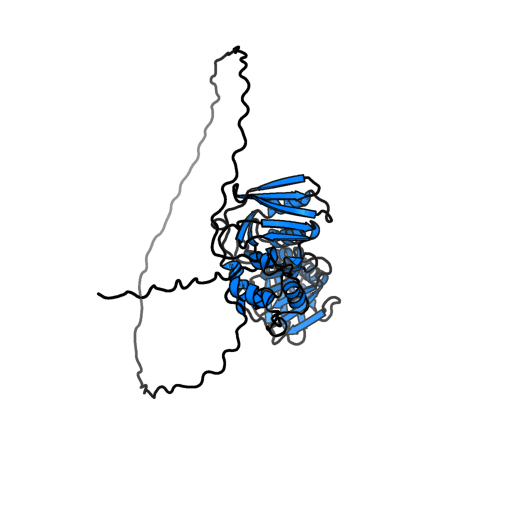 88 PRO A CA 1
ATOM 635 C C . PRO A 1 88 ? 28.290 -14.611 -38.277 1.00 37.84 88 PRO A C 1
ATOM 637 O O . PRO A 1 88 ? 29.379 -14.437 -37.735 1.00 37.84 88 PRO A O 1
ATOM 640 N N . ALA A 1 89 ? 28.094 -14.357 -39.572 1.00 34.16 89 ALA A N 1
ATOM 641 C CA . ALA A 1 89 ? 29.176 -13.951 -40.467 1.00 34.16 89 ALA A CA 1
ATOM 642 C C . ALA A 1 89 ? 29.735 -12.554 -40.131 1.00 34.16 89 ALA A C 1
ATOM 644 O O . ALA A 1 89 ? 28.978 -11.605 -39.919 1.00 34.16 89 ALA A O 1
ATOM 645 N N . GLU A 1 90 ? 31.065 -12.428 -40.146 1.00 35.31 90 GLU A N 1
ATOM 646 C CA . GLU A 1 90 ? 31.775 -11.160 -39.954 1.00 35.31 90 GLU A CA 1
ATOM 647 C C . GLU A 1 90 ? 31.456 -10.152 -41.084 1.00 35.31 90 GLU A C 1
ATOM 649 O O . GLU A 1 90 ? 31.423 -10.542 -42.257 1.00 35.31 90 GLU A O 1
ATOM 654 N N . PRO A 1 91 ? 31.254 -8.854 -40.782 1.00 37.69 91 PRO A N 1
ATOM 655 C CA . PRO A 1 91 ? 31.147 -7.814 -41.804 1.00 37.69 91 PRO A CA 1
ATOM 656 C C . PRO A 1 91 ? 32.518 -7.492 -42.424 1.00 37.69 91 PRO A C 1
ATOM 658 O O . PRO A 1 91 ? 33.537 -7.448 -41.733 1.00 37.69 91 PRO A O 1
ATOM 661 N N . GLU A 1 92 ? 32.546 -7.236 -43.734 1.00 34.16 92 GLU A N 1
ATOM 662 C CA . GLU A 1 92 ? 33.784 -6.957 -44.473 1.00 34.16 92 GLU A CA 1
ATOM 663 C C . GLU A 1 92 ? 34.422 -5.609 -44.077 1.00 34.16 92 GLU A C 1
ATOM 665 O O . GLU A 1 92 ? 33.738 -4.613 -43.837 1.00 34.16 92 GLU A O 1
ATOM 670 N N . VAL A 1 93 ? 35.759 -5.570 -44.033 1.00 33.78 93 VAL A N 1
ATOM 671 C CA . VAL A 1 93 ? 36.541 -4.375 -43.673 1.00 33.78 93 VAL A CA 1
ATOM 672 C C . VAL A 1 93 ? 36.861 -3.548 -44.920 1.00 33.78 93 VAL A C 1
ATOM 674 O O . VAL A 1 93 ? 37.674 -3.966 -45.745 1.00 33.78 93 VAL A O 1
ATOM 677 N N . GLU A 1 94 ? 36.302 -2.340 -45.021 1.00 35.69 94 GLU A N 1
ATOM 678 C CA . GLU A 1 94 ? 36.784 -1.313 -45.955 1.00 35.69 94 GLU A CA 1
ATOM 679 C C . GLU A 1 94 ? 37.870 -0.439 -45.300 1.00 35.69 94 GLU A C 1
ATOM 681 O O . GLU A 1 94 ? 37.784 -0.077 -44.126 1.00 35.69 94 GLU A O 1
ATOM 686 N N . THR A 1 95 ? 38.919 -0.103 -46.060 1.00 32.78 95 THR A N 1
ATOM 687 C CA . THR A 1 95 ? 40.099 0.637 -45.578 1.00 32.78 95 THR A CA 1
ATOM 688 C C . THR A 1 95 ? 40.360 1.894 -46.407 1.00 32.78 95 THR A C 1
ATOM 690 O O . THR A 1 95 ? 40.707 1.758 -47.575 1.00 32.78 95 THR A O 1
ATOM 693 N N . GLU A 1 96 ? 40.276 3.082 -45.800 1.00 33.88 96 GLU A N 1
ATOM 694 C CA . GLU A 1 96 ? 40.818 4.383 -46.262 1.00 33.88 96 GLU A CA 1
ATOM 695 C C . GLU A 1 96 ? 40.429 5.448 -45.200 1.00 33.88 96 GLU A C 1
ATOM 697 O O . GLU A 1 96 ? 39.341 5.365 -44.640 1.00 33.88 96 GLU A O 1
ATOM 702 N N . THR A 1 97 ? 41.217 6.460 -44.810 1.00 32.41 97 THR A N 1
ATOM 703 C CA . THR A 1 97 ? 42.647 6.768 -45.039 1.00 32.41 97 THR A CA 1
ATOM 704 C C . THR A 1 97 ? 43.174 7.615 -43.862 1.00 32.41 97 THR A C 1
ATOM 706 O O . THR A 1 97 ? 42.383 8.222 -43.143 1.00 32.41 97 THR A O 1
ATOM 709 N N . GLU A 1 98 ? 44.494 7.690 -43.671 1.00 36.47 98 GLU A N 1
ATOM 710 C CA . GLU A 1 98 ? 45.125 8.621 -42.717 1.00 36.47 98 GLU A CA 1
ATOM 711 C C . GLU A 1 98 ? 45.080 10.074 -43.223 1.00 36.47 98 GLU A C 1
ATOM 713 O O . GLU A 1 98 ? 45.265 10.304 -44.418 1.00 36.47 98 GLU A O 1
ATOM 718 N N . ASP A 1 99 ? 44.969 11.056 -42.320 1.00 36.69 99 ASP A N 1
ATOM 719 C CA . ASP A 1 99 ? 45.452 12.419 -42.581 1.00 36.69 99 ASP A CA 1
ATOM 720 C C . ASP A 1 99 ? 45.919 13.099 -41.276 1.00 36.69 99 ASP A C 1
ATOM 722 O O . ASP A 1 99 ? 45.283 12.962 -40.229 1.00 36.69 99 ASP A O 1
ATOM 726 N N . ASN A 1 100 ? 47.055 13.805 -41.322 1.00 37.50 100 ASN A N 1
ATOM 727 C CA . ASN A 1 100 ? 47.667 14.472 -40.160 1.00 37.50 100 ASN A CA 1
ATOM 728 C C . ASN A 1 100 ? 47.372 15.977 -40.169 1.00 37.50 100 ASN A C 1
ATOM 730 O O . ASN A 1 100 ? 47.539 16.621 -41.203 1.00 37.50 100 ASN A O 1
ATOM 734 N N . ILE A 1 101 ? 47.112 16.566 -38.997 1.00 37.50 101 ILE A N 1
ATOM 735 C CA . ILE A 1 101 ? 47.388 17.989 -38.731 1.00 37.50 101 ILE A CA 1
ATOM 736 C C . ILE A 1 101 ? 48.116 18.106 -37.383 1.00 37.50 101 ILE A C 1
ATOM 738 O O . ILE A 1 101 ? 47.831 17.363 -36.445 1.00 37.50 101 ILE A O 1
ATOM 742 N N . GLU A 1 102 ? 49.106 18.997 -37.335 1.00 36.75 102 GLU A N 1
ATOM 743 C CA . GLU A 1 102 ? 50.088 19.135 -36.254 1.00 36.75 102 GLU A CA 1
ATOM 744 C C . GLU A 1 102 ? 49.613 20.026 -35.083 1.00 36.75 102 GLU A C 1
ATOM 746 O O . GLU A 1 102 ? 48.541 20.631 -35.104 1.00 36.75 102 GLU A O 1
ATOM 751 N N . THR A 1 103 ? 50.446 20.071 -34.042 1.00 37.50 103 THR A N 1
ATOM 752 C CA . THR A 1 103 ? 50.324 20.877 -32.818 1.00 37.50 103 THR A CA 1
ATOM 753 C C . THR A 1 103 ? 50.653 22.358 -33.016 1.00 37.50 103 THR A C 1
ATOM 755 O O . THR A 1 103 ? 51.520 22.666 -33.820 1.00 37.50 103 THR A O 1
ATOM 758 N N . ASP A 1 104 ? 50.090 23.212 -32.157 1.00 35.44 104 ASP A N 1
ATOM 759 C CA . ASP A 1 104 ? 50.783 24.258 -31.369 1.00 35.44 104 ASP A CA 1
ATOM 760 C C . ASP A 1 104 ? 49.893 24.465 -30.110 1.00 35.44 104 ASP A C 1
ATOM 762 O O . ASP A 1 104 ? 48.667 24.444 -30.233 1.00 35.44 104 ASP A O 1
ATOM 766 N N . ASP A 1 105 ? 50.340 24.396 -28.851 1.00 36.19 105 ASP A N 1
ATOM 767 C CA . ASP A 1 105 ? 51.452 25.040 -28.118 1.00 36.19 105 ASP A CA 1
ATOM 768 C C . ASP A 1 105 ? 51.065 26.415 -27.526 1.00 36.19 105 ASP A C 1
ATOM 770 O O . ASP A 1 105 ? 50.851 27.374 -28.261 1.00 36.19 105 ASP A O 1
ATOM 774 N N . ASP A 1 106 ? 50.930 26.466 -26.192 1.00 37.03 106 ASP A N 1
ATOM 775 C CA . ASP A 1 106 ? 51.203 27.628 -25.323 1.00 37.03 106 ASP A CA 1
ATOM 776 C C . ASP A 1 106 ? 50.984 27.249 -23.837 1.00 37.03 106 ASP A C 1
ATOM 778 O O . ASP A 1 106 ? 50.008 26.577 -23.485 1.00 37.03 106 ASP A O 1
ATOM 782 N N . ALA A 1 107 ? 51.875 27.691 -22.941 1.00 38.62 107 ALA A N 1
ATOM 783 C CA . ALA A 1 107 ? 51.793 27.446 -21.494 1.00 38.62 107 ALA A CA 1
ATOM 784 C C . ALA A 1 107 ? 52.411 28.599 -20.676 1.00 38.62 107 ALA A C 1
ATOM 786 O O . ALA A 1 107 ? 53.509 29.045 -20.995 1.00 38.62 107 ALA A O 1
ATOM 787 N N . GLU A 1 108 ? 51.769 29.020 -19.574 1.00 37.84 108 GLU A N 1
ATOM 788 C CA . GLU A 1 108 ? 52.352 29.943 -18.575 1.00 37.84 108 GLU A CA 1
ATOM 789 C C . GLU A 1 108 ? 51.951 29.603 -17.118 1.00 37.84 108 GLU A C 1
ATOM 791 O O . GLU A 1 108 ? 51.059 28.790 -16.869 1.00 37.84 108 GLU A O 1
ATOM 796 N N . SER A 1 109 ? 52.690 30.181 -16.156 1.00 36.38 109 SER A N 1
ATOM 797 C CA . SER A 1 109 ? 52.750 29.850 -14.711 1.00 36.38 109 SER A CA 1
ATOM 798 C C . SER A 1 109 ? 53.406 31.031 -13.935 1.00 36.38 109 SER A C 1
ATOM 800 O O . SER A 1 109 ? 53.784 32.004 -14.582 1.00 36.38 109 SER A O 1
ATOM 802 N N . GLU A 1 110 ? 53.568 31.107 -12.605 1.00 36.25 110 GLU A N 1
ATOM 803 C CA . GLU A 1 110 ? 53.525 30.119 -11.504 1.00 36.25 110 GLU A CA 1
ATOM 804 C C . GLU A 1 110 ? 52.622 30.612 -10.322 1.00 36.25 110 GLU A C 1
ATOM 806 O O . GLU A 1 110 ? 51.464 30.956 -10.537 1.00 36.25 110 GLU A O 1
ATOM 811 N N . ASP A 1 111 ? 53.167 30.644 -9.096 1.00 34.59 111 ASP A N 1
ATOM 812 C CA . ASP A 1 111 ? 52.829 31.466 -7.913 1.00 34.59 111 ASP A CA 1
ATOM 813 C C . ASP A 1 111 ? 51.543 31.266 -7.063 1.00 34.59 111 ASP A C 1
ATOM 815 O O . ASP A 1 111 ? 50.430 31.680 -7.383 1.00 34.59 111 ASP A O 1
ATOM 819 N N . GLY A 1 112 ? 51.782 30.806 -5.822 1.00 31.67 112 GLY A N 1
ATOM 820 C CA . GLY A 1 112 ? 51.279 31.465 -4.597 1.00 31.67 112 GLY A CA 1
ATOM 821 C C . GLY A 1 112 ? 52.407 32.318 -3.960 1.00 31.67 112 GLY A C 1
ATOM 822 O O . GLY A 1 112 ? 53.318 32.691 -4.696 1.00 31.67 112 GLY A O 1
ATOM 823 N N . PRO A 1 113 ? 52.472 32.566 -2.626 1.00 55.72 113 PRO A N 1
ATOM 824 C CA . PRO A 1 113 ? 51.575 32.114 -1.550 1.00 55.72 113 PRO A CA 1
ATOM 825 C C . PRO A 1 113 ? 51.276 33.180 -0.438 1.00 55.72 113 PRO A C 1
ATOM 827 O O . PRO A 1 113 ? 51.679 34.334 -0.523 1.00 55.72 113 PRO A O 1
ATOM 830 N N . GLU A 1 114 ? 50.663 32.711 0.663 1.00 34.91 114 GLU A N 1
ATOM 831 C CA . GLU A 1 114 ? 50.734 33.215 2.062 1.00 34.91 114 GLU A CA 1
ATOM 832 C C . GLU A 1 114 ? 49.976 34.473 2.574 1.00 34.91 114 GLU A C 1
ATOM 834 O O . GLU A 1 114 ? 49.659 35.429 1.871 1.00 34.91 114 GLU A O 1
ATOM 839 N N . SER A 1 115 ? 49.790 34.449 3.909 1.00 35.06 115 SER A N 1
ATOM 840 C CA . SER A 1 115 ? 49.232 35.441 4.857 1.00 35.06 115 SER A CA 1
ATOM 841 C C . SER A 1 115 ? 47.697 35.635 4.901 1.00 35.06 115 SER A C 1
ATOM 843 O O . SER A 1 115 ? 47.036 35.662 3.872 1.00 35.06 115 SER A O 1
ATOM 845 N N . GLY A 1 116 ? 47.050 35.796 6.070 1.00 27.55 116 GLY A N 1
ATOM 846 C CA . GLY A 1 116 ? 47.505 35.542 7.453 1.00 27.55 116 GLY A CA 1
ATOM 847 C C . GLY A 1 116 ? 46.895 36.481 8.511 1.00 27.55 116 GLY A C 1
ATOM 848 O O . GLY A 1 116 ? 47.162 37.679 8.465 1.00 27.55 116 GLY A O 1
ATOM 849 N N . SER A 1 117 ? 46.148 35.950 9.494 1.00 40.31 117 SER A N 1
ATOM 850 C CA . SER A 1 117 ? 45.711 36.706 10.691 1.00 40.31 117 SER A CA 1
ATOM 851 C C . SER A 1 117 ? 45.242 35.828 11.872 1.00 40.31 117 SER A C 1
ATOM 853 O O . SER A 1 117 ? 44.112 35.344 11.895 1.00 40.31 117 SER A O 1
ATOM 855 N N . GLN A 1 118 ? 46.150 35.685 12.839 1.00 38.69 118 GLN A N 1
ATOM 856 C CA . GLN A 1 118 ? 45.983 35.744 14.310 1.00 38.69 118 GLN A CA 1
ATOM 857 C C . GLN A 1 118 ? 45.048 36.883 14.811 1.00 38.69 118 GLN A C 1
ATOM 859 O O . GLN A 1 118 ? 44.759 37.777 14.012 1.00 38.69 118 GLN A O 1
ATOM 864 N N . ASP A 1 119 ? 44.589 37.022 16.071 1.00 36.97 119 ASP A N 1
ATOM 865 C CA . ASP A 1 119 ? 44.536 36.229 17.344 1.00 36.97 119 ASP A CA 1
ATOM 866 C C . ASP A 1 119 ? 43.049 36.333 17.856 1.00 36.97 119 ASP A C 1
ATOM 868 O O . ASP A 1 119 ? 42.208 36.769 17.066 1.00 36.97 119 ASP A O 1
ATOM 872 N N . ASP A 1 120 ? 42.529 35.977 19.048 1.00 38.47 120 ASP A N 1
ATOM 873 C CA . ASP A 1 120 ? 42.948 35.442 20.377 1.00 38.47 120 ASP A CA 1
ATOM 874 C C . ASP A 1 120 ? 41.991 34.240 20.726 1.00 38.47 120 ASP A C 1
ATOM 876 O O . ASP A 1 120 ? 41.079 33.967 19.943 1.00 38.47 120 ASP A O 1
ATOM 880 N N . GLU A 1 121 ? 42.036 33.376 21.760 1.00 36.44 121 GLU A N 1
ATOM 881 C CA . GLU A 1 121 ? 42.513 33.299 23.170 1.00 36.44 121 GLU A CA 1
ATOM 882 C C . GLU A 1 121 ? 41.757 34.103 24.268 1.00 36.44 121 GLU A C 1
ATOM 884 O O . GLU A 1 121 ? 41.893 35.317 24.348 1.00 36.44 121 GLU A O 1
ATOM 889 N N . ASP A 1 122 ? 41.022 33.403 25.167 1.00 35.72 122 ASP A N 1
ATOM 890 C CA . ASP A 1 122 ? 41.156 33.470 26.654 1.00 35.72 122 ASP A CA 1
ATOM 891 C C . ASP A 1 122 ? 40.416 32.285 27.364 1.00 35.72 122 ASP A C 1
ATOM 893 O O . ASP A 1 122 ? 39.675 31.531 26.726 1.00 35.72 122 ASP A O 1
ATOM 897 N N . GLU A 1 123 ? 40.649 32.081 28.670 1.00 36.72 123 GLU A N 1
ATOM 898 C CA . GLU A 1 123 ? 40.442 30.831 29.437 1.00 36.72 123 GLU A CA 1
ATOM 899 C C . GLU A 1 123 ? 39.154 30.700 30.305 1.00 36.72 123 GLU A C 1
ATOM 901 O O . GLU A 1 123 ? 38.498 31.675 30.673 1.00 36.72 123 GLU A O 1
ATOM 906 N N . GLY A 1 124 ? 38.897 29.467 30.791 1.00 31.31 124 GLY A N 1
ATOM 907 C CA . GLY A 1 124 ? 38.260 29.196 32.100 1.00 31.31 124 GLY A CA 1
ATOM 908 C C . GLY A 1 124 ? 36.994 28.312 32.077 1.00 31.31 124 GLY A C 1
ATOM 909 O O . GLY A 1 124 ? 35.995 28.685 31.479 1.00 31.31 124 GLY A O 1
ATOM 910 N N . GLY A 1 125 ? 36.891 27.153 32.749 1.00 32.41 125 GLY A N 1
ATOM 911 C CA . GLY A 1 125 ? 37.873 26.384 33.534 1.00 32.41 125 GLY A CA 1
ATOM 912 C C . GLY A 1 125 ? 37.586 26.311 35.046 1.00 32.41 125 GLY A C 1
ATOM 913 O O . GLY A 1 125 ? 38.068 27.182 35.775 1.00 32.41 125 GLY A O 1
ATOM 914 N N . LYS A 1 126 ? 36.848 25.271 35.503 1.00 36.59 126 LYS A N 1
ATOM 915 C CA . LYS A 1 126 ? 37.043 24.539 36.789 1.00 36.59 126 LYS A CA 1
ATOM 916 C C . LYS A 1 126 ? 36.007 23.437 37.091 1.00 36.59 126 LYS A C 1
ATOM 918 O O . LYS A 1 126 ? 34.861 23.728 37.414 1.00 36.59 126 LYS A O 1
ATOM 923 N N . ASP A 1 127 ? 36.461 22.190 36.989 1.00 35.28 127 ASP A N 1
ATOM 924 C CA . ASP A 1 127 ? 36.721 21.244 38.095 1.00 35.28 127 ASP A CA 1
ATOM 925 C C . ASP A 1 127 ? 35.738 21.147 39.286 1.00 35.28 127 ASP A C 1
ATOM 927 O O . ASP A 1 127 ? 35.600 22.098 40.056 1.00 35.28 127 ASP A O 1
ATOM 931 N N . ASN A 1 128 ? 35.164 19.943 39.471 1.00 34.09 128 ASN A N 1
ATOM 932 C CA . ASN A 1 128 ? 34.962 19.169 40.724 1.00 34.09 128 ASN A CA 1
ATOM 933 C C . ASN A 1 128 ? 34.117 17.906 40.364 1.00 34.09 128 ASN A C 1
ATOM 935 O O . ASN A 1 128 ? 33.159 18.045 39.610 1.00 34.09 128 ASN A O 1
ATOM 939 N N . GLU A 1 129 ? 34.383 16.638 40.724 1.00 35.28 129 GLU A N 1
ATOM 940 C CA . GLU A 1 129 ? 34.867 15.994 41.973 1.00 35.28 129 GLU A CA 1
ATOM 941 C C . GLU A 1 129 ? 34.031 16.358 43.220 1.00 35.28 129 GLU A C 1
ATOM 943 O O . GLU A 1 129 ? 33.905 17.530 43.559 1.00 35.28 129 GLU A O 1
ATOM 948 N N . ALA A 1 130 ? 33.443 15.455 44.011 1.00 37.41 130 ALA A N 1
ATOM 949 C CA . ALA A 1 130 ? 33.228 13.996 43.950 1.00 37.41 130 ALA A CA 1
ATOM 950 C C . ALA A 1 130 ? 31.937 13.708 44.802 1.00 37.41 130 ALA A C 1
ATOM 952 O O . ALA A 1 130 ? 31.170 14.647 45.018 1.00 37.41 130 ALA A O 1
ATOM 953 N N . ASP A 1 131 ? 31.549 12.538 45.328 1.00 34.59 131 ASP A N 1
ATOM 954 C CA . ASP A 1 131 ? 32.191 11.233 45.580 1.00 34.59 131 ASP A CA 1
ATOM 955 C C . ASP A 1 131 ? 31.109 10.160 45.911 1.00 34.59 131 ASP A C 1
ATOM 957 O O . ASP A 1 131 ? 29.994 10.552 46.267 1.00 34.59 131 ASP A O 1
ATOM 961 N N . SER A 1 132 ? 31.442 8.855 45.853 1.00 39.41 132 SER A N 1
ATOM 962 C CA . SER A 1 132 ? 30.983 7.719 46.713 1.00 39.41 132 SER A CA 1
ATOM 963 C C . SER A 1 132 ? 30.759 6.354 46.023 1.00 39.41 132 SER A C 1
ATOM 965 O O . SER A 1 132 ? 30.009 6.215 45.059 1.00 39.41 132 SER A O 1
ATOM 967 N N . GLU A 1 133 ? 31.393 5.329 46.604 1.00 35.41 133 GLU A N 1
ATOM 968 C CA . GLU A 1 133 ? 31.263 3.885 46.338 1.00 35.41 133 GLU A CA 1
ATOM 969 C C . GLU A 1 133 ? 30.340 3.224 47.396 1.00 35.41 133 GLU A C 1
ATOM 971 O O . GLU A 1 133 ? 30.164 3.802 48.469 1.00 35.41 133 GLU A O 1
ATOM 976 N N . ASP A 1 134 ? 29.793 2.021 47.145 1.00 34.03 134 ASP A N 1
ATOM 977 C CA . ASP A 1 134 ? 30.099 0.771 47.898 1.00 34.03 134 ASP A CA 1
ATOM 978 C C . ASP A 1 134 ? 29.338 -0.450 47.297 1.00 34.03 134 ASP A C 1
ATOM 980 O O . ASP A 1 134 ? 28.498 -0.296 46.407 1.00 34.03 134 ASP A O 1
ATOM 984 N N . ALA A 1 135 ? 29.672 -1.668 47.738 1.00 34.28 135 ALA A N 1
ATOM 985 C CA . ALA A 1 135 ? 29.331 -2.955 47.119 1.00 34.28 135 ALA A CA 1
ATOM 986 C C . ALA A 1 135 ? 28.138 -3.722 47.749 1.00 34.28 135 ALA A C 1
ATOM 988 O O . ALA A 1 135 ? 27.573 -3.328 48.769 1.00 34.28 135 ALA A O 1
ATOM 989 N N . GLY A 1 136 ? 27.794 -4.877 47.157 1.00 29.77 136 GLY A N 1
ATOM 990 C CA . GLY A 1 136 ? 26.865 -5.860 47.733 1.00 29.77 136 GLY A CA 1
ATOM 991 C C . GLY A 1 136 ? 26.524 -7.028 46.795 1.00 29.77 136 GLY A C 1
ATOM 992 O O . GLY A 1 136 ? 25.620 -6.911 45.973 1.00 29.77 136 GLY A O 1
ATOM 993 N N . GLU A 1 137 ? 27.235 -8.149 46.928 1.00 38.22 137 GLU A N 1
ATOM 994 C CA . GLU A 1 137 ? 26.919 -9.437 46.279 1.00 38.22 137 GLU A CA 1
ATOM 995 C C . GLU A 1 137 ? 25.888 -10.238 47.108 1.00 38.22 137 GLU A C 1
ATOM 997 O O . GLU A 1 137 ? 25.820 -10.056 48.323 1.00 38.22 137 GLU A O 1
ATOM 1002 N N . GLU A 1 138 ? 25.120 -11.142 46.483 1.00 34.28 138 GLU A N 1
ATOM 1003 C CA . GLU A 1 138 ? 25.186 -12.607 46.727 1.00 34.28 138 GLU A CA 1
ATOM 1004 C C . GLU A 1 138 ? 24.101 -13.384 45.941 1.00 34.28 138 GLU A C 1
ATOM 1006 O O . GLU A 1 138 ? 22.989 -12.899 45.722 1.00 34.28 138 GLU A O 1
ATOM 1011 N N . ASP A 1 139 ? 24.437 -14.609 45.519 1.00 31.69 139 ASP A N 1
ATOM 1012 C CA . ASP A 1 139 ? 23.527 -15.586 44.899 1.00 31.69 139 ASP A CA 1
ATOM 1013 C C . ASP A 1 139 ? 22.532 -16.181 45.910 1.00 31.69 139 ASP A C 1
ATOM 1015 O O . ASP A 1 139 ? 22.886 -16.378 47.069 1.00 31.69 139 ASP A O 1
ATOM 1019 N N . PHE A 1 140 ? 21.352 -16.629 45.454 1.00 30.23 140 PHE A N 1
ATOM 1020 C CA . PHE A 1 140 ? 20.628 -17.729 46.118 1.00 30.23 140 PHE A CA 1
ATOM 1021 C C . PHE A 1 140 ? 19.681 -18.495 45.171 1.00 30.23 140 PHE A C 1
ATOM 1023 O O . PHE A 1 140 ? 18.559 -18.068 44.900 1.00 30.23 140 PHE A O 1
ATOM 1030 N N . GLU A 1 141 ? 20.103 -19.685 44.731 1.00 34.16 141 GLU A N 1
ATOM 1031 C CA . GLU A 1 141 ? 19.179 -20.748 44.299 1.00 34.16 141 GLU A CA 1
ATOM 1032 C C . GLU A 1 141 ? 18.470 -21.379 45.512 1.00 34.16 141 GLU A C 1
ATOM 1034 O O . GLU A 1 141 ? 18.989 -21.347 46.634 1.00 34.16 141 GLU A O 1
ATOM 1039 N N . PRO A 1 142 ? 17.333 -22.063 45.293 1.00 39.25 142 PRO A N 1
ATOM 1040 C CA . PRO A 1 142 ? 17.240 -23.410 45.854 1.00 39.25 142 PRO A CA 1
ATOM 1041 C C . PRO A 1 142 ? 16.611 -24.455 44.914 1.00 39.25 142 PRO A C 1
ATOM 1043 O O . PRO A 1 142 ? 15.419 -24.438 44.609 1.00 39.25 142 PRO A O 1
ATOM 1046 N N . THR A 1 143 ? 17.415 -25.462 44.578 1.00 26.27 143 THR A N 1
ATOM 1047 C CA . THR A 1 143 ? 16.976 -26.859 44.389 1.00 26.27 143 THR A CA 1
ATOM 1048 C C . THR A 1 143 ? 16.508 -27.440 45.746 1.00 26.27 143 THR A C 1
ATOM 1050 O O . THR A 1 143 ? 16.889 -26.910 46.787 1.00 26.27 143 THR A O 1
ATOM 1053 N N . VAL A 1 144 ? 15.721 -28.516 45.902 1.00 31.11 144 VAL A N 1
ATOM 1054 C CA . VAL A 1 144 ? 14.942 -29.446 45.045 1.00 31.11 144 VAL A CA 1
ATOM 1055 C C . VAL A 1 144 ? 14.002 -30.221 45.998 1.00 31.11 144 VAL A C 1
ATOM 1057 O O . VAL A 1 144 ? 14.438 -30.477 47.111 1.00 31.11 144 VAL A O 1
ATOM 1060 N N . GLU A 1 145 ? 12.805 -30.652 45.569 1.00 30.19 145 GLU A N 1
ATOM 1061 C CA . GLU A 1 145 ? 12.143 -31.958 45.878 1.00 30.19 145 GLU A CA 1
ATOM 1062 C C . GLU A 1 145 ? 11.022 -32.126 44.822 1.00 30.19 145 GLU A C 1
ATOM 1064 O O . GLU A 1 145 ? 10.135 -31.285 44.730 1.00 30.19 145 GLU A O 1
ATOM 1069 N N . GLN A 1 146 ? 11.147 -32.977 43.797 1.00 31.14 146 GLN A N 1
ATOM 1070 C CA . GLN A 1 146 ? 10.950 -34.438 43.784 1.00 31.14 146 GLN A CA 1
ATOM 1071 C C . GLN A 1 146 ? 9.579 -34.936 44.286 1.00 31.14 146 GLN A C 1
ATOM 1073 O O . GLN A 1 146 ? 9.321 -35.008 45.483 1.00 31.14 146 GLN A O 1
ATOM 1078 N N . SER A 1 147 ? 8.767 -35.409 43.334 1.00 31.34 147 SER A N 1
ATOM 1079 C CA . SER A 1 147 ? 7.721 -36.420 43.529 1.00 31.34 147 SER A CA 1
ATOM 1080 C C . SER A 1 147 ? 7.585 -37.248 42.247 1.00 31.34 147 SER A C 1
ATOM 1082 O O . SER A 1 147 ? 7.092 -36.739 41.239 1.00 31.34 147 SER A O 1
ATOM 1084 N N . ASP A 1 148 ? 8.050 -38.494 42.270 1.00 30.66 148 ASP A N 1
ATOM 1085 C CA . ASP A 1 148 ? 7.849 -39.464 41.189 1.00 30.66 148 ASP A CA 1
ATOM 1086 C C . ASP A 1 148 ? 6.412 -40.023 41.218 1.00 30.66 148 ASP A C 1
ATOM 1088 O O . ASP A 1 148 ? 5.867 -40.184 42.308 1.00 30.66 148 ASP A O 1
ATOM 1092 N N . GLU A 1 149 ? 5.838 -40.405 40.066 1.00 33.00 149 GLU A N 1
ATOM 1093 C CA . GLU A 1 149 ? 5.076 -41.667 39.933 1.00 33.00 149 GLU A CA 1
ATOM 1094 C C . GLU A 1 149 ? 4.814 -42.064 38.455 1.00 33.00 149 GLU A C 1
ATOM 1096 O O . GLU A 1 149 ? 4.530 -41.229 37.601 1.00 33.00 149 GLU A O 1
ATOM 1101 N N . ASP A 1 150 ? 4.974 -43.368 38.203 1.00 30.08 150 ASP A N 1
ATOM 1102 C CA . ASP A 1 150 ? 4.898 -44.191 36.978 1.00 30.08 150 ASP A CA 1
ATOM 1103 C C . ASP A 1 150 ? 4.235 -43.693 35.666 1.00 30.08 150 ASP A C 1
ATOM 1105 O O . ASP A 1 150 ? 3.057 -43.339 35.604 1.00 30.08 150 ASP A O 1
ATOM 1109 N N . SER A 1 151 ? 4.949 -43.955 34.559 1.00 33.59 151 SER A N 1
ATOM 1110 C CA . SER A 1 151 ? 4.356 -44.363 33.268 1.00 33.59 151 SER A CA 1
ATOM 1111 C C . SER A 1 151 ? 4.025 -45.866 33.263 1.00 33.59 151 SER A C 1
ATOM 1113 O O . SER A 1 151 ? 4.668 -46.646 33.969 1.00 33.59 151 SER A O 1
ATOM 1115 N N . PRO A 1 152 ? 3.142 -46.319 32.358 1.00 44.28 152 PRO A N 1
ATOM 1116 C CA . PRO A 1 152 ? 3.545 -47.461 31.525 1.00 44.28 152 PRO A CA 1
ATOM 1117 C C . PRO A 1 152 ? 3.238 -47.288 30.026 1.00 44.28 152 PRO A C 1
ATOM 1119 O O . PRO A 1 152 ? 2.289 -46.608 29.643 1.00 44.28 152 PRO A O 1
ATOM 1122 N N . ASP A 1 153 ? 4.035 -47.955 29.185 1.00 30.12 153 ASP A N 1
ATOM 1123 C CA . ASP A 1 153 ? 3.793 -48.126 27.746 1.00 30.12 153 ASP A CA 1
ATOM 1124 C C . ASP A 1 153 ? 2.448 -48.805 27.444 1.00 30.12 153 ASP A C 1
ATOM 1126 O O . ASP A 1 153 ? 2.123 -49.812 28.076 1.00 30.12 153 ASP A O 1
ATOM 1130 N N . GLU A 1 154 ? 1.778 -48.407 26.352 1.00 34.47 154 GLU A N 1
ATOM 1131 C CA . GLU A 1 154 ? 1.058 -49.393 25.532 1.00 34.47 154 GLU A CA 1
ATOM 1132 C C . GLU A 1 154 ? 0.948 -49.030 24.029 1.00 34.47 154 GLU A C 1
ATOM 1134 O O . GLU A 1 154 ? -0.031 -48.454 23.575 1.00 34.47 154 GLU A O 1
ATOM 1139 N N . GLN A 1 155 ? 1.966 -49.471 23.275 1.00 30.78 155 GLN A N 1
ATOM 1140 C CA . GLN A 1 155 ? 1.918 -50.030 21.905 1.00 30.78 155 GLN A CA 1
ATOM 1141 C C . GLN A 1 155 ? 1.385 -49.193 20.716 1.00 30.78 155 GLN A C 1
ATOM 1143 O O . GLN A 1 155 ? 0.231 -48.785 20.639 1.00 30.78 155 GLN A O 1
ATOM 1148 N N . GLU A 1 156 ? 2.234 -49.100 19.688 1.00 33.47 156 GLU A N 1
ATOM 1149 C CA . GLU A 1 156 ? 1.910 -48.627 18.336 1.00 33.47 156 GLU A CA 1
ATOM 1150 C C . GLU A 1 156 ? 0.889 -49.537 17.622 1.00 33.47 156 GLU A C 1
ATOM 1152 O O . GLU A 1 156 ? 0.932 -50.765 17.744 1.00 33.47 156 GLU A O 1
ATOM 1157 N N . ALA A 1 157 ? 0.032 -48.943 16.786 1.00 31.22 157 ALA A N 1
ATOM 1158 C CA . ALA A 1 157 ? -0.744 -49.652 15.771 1.00 31.22 157 ALA A CA 1
ATOM 1159 C C . ALA A 1 157 ? -0.931 -48.756 14.534 1.00 31.22 157 ALA A C 1
ATOM 1161 O O . ALA A 1 157 ? -1.599 -47.726 14.602 1.00 31.22 157 ALA A O 1
ATOM 1162 N N . GLU A 1 158 ? -0.334 -49.141 13.405 1.00 32.31 158 GLU A N 1
ATOM 1163 C CA . GLU A 1 158 ? -0.459 -48.411 12.138 1.00 32.31 158 GLU A CA 1
ATOM 1164 C C . GLU A 1 158 ? -1.865 -48.518 11.520 1.00 32.31 158 GLU A C 1
ATOM 1166 O O . GLU A 1 158 ? -2.536 -49.548 11.627 1.00 32.31 158 GLU A O 1
ATOM 1171 N N . GLY A 1 159 ? -2.221 -47.509 10.716 1.00 27.09 159 GLY A N 1
ATOM 1172 C CA . GLY A 1 159 ? -2.967 -47.744 9.478 1.00 27.09 159 GLY A CA 1
ATOM 1173 C C . GLY A 1 159 ? -4.320 -47.050 9.341 1.00 27.09 159 GLY A C 1
ATOM 1174 O O . GLY A 1 159 ? -5.348 -47.619 9.705 1.00 27.09 159 GLY A O 1
ATOM 1175 N N . SER A 1 160 ? -4.321 -45.888 8.677 1.00 29.55 160 SER A N 1
ATOM 1176 C CA . SER A 1 160 ? -5.263 -45.491 7.603 1.00 29.55 160 SER A CA 1
ATOM 1177 C C . SER A 1 160 ? -4.939 -44.060 7.154 1.00 29.55 160 SER A C 1
ATOM 1179 O O . SER A 1 160 ? -5.311 -43.123 7.852 1.00 29.55 160 SER A O 1
ATOM 1181 N N . ASN A 1 161 ? -4.270 -43.879 6.008 1.00 31.80 161 ASN A N 1
ATOM 1182 C CA . ASN A 1 161 ? -4.100 -42.541 5.424 1.00 31.80 161 ASN A CA 1
ATOM 1183 C C . ASN A 1 161 ? -5.433 -42.108 4.781 1.00 31.80 161 ASN A C 1
ATOM 1185 O O . ASN A 1 161 ? -5.917 -42.838 3.907 1.00 31.80 161 ASN A O 1
ATOM 1189 N N . PRO A 1 162 ? -6.058 -40.990 5.189 1.00 36.97 162 PRO A N 1
ATOM 1190 C CA . PRO A 1 162 ? -7.068 -40.346 4.364 1.00 36.97 162 PRO A CA 1
ATOM 1191 C C . PRO A 1 162 ? -6.372 -39.699 3.160 1.00 36.97 162 PRO A C 1
ATOM 1193 O O . PRO A 1 162 ? -5.268 -39.188 3.287 1.00 36.97 162 PRO A O 1
ATOM 1196 N N . THR A 1 163 ? -7.018 -39.777 2.001 1.00 31.91 163 THR A N 1
ATOM 1197 C CA . THR A 1 163 ? -6.572 -39.237 0.712 1.00 31.91 163 THR A CA 1
ATOM 1198 C C . THR A 1 163 ? -5.920 -37.858 0.818 1.00 31.91 163 THR A C 1
ATOM 1200 O O . THR A 1 163 ? -6.570 -36.921 1.275 1.00 31.91 163 THR A O 1
ATOM 1203 N N . ASP A 1 164 ? -4.697 -37.730 0.306 1.00 34.12 164 ASP A N 1
ATOM 1204 C CA . ASP A 1 164 ? -4.109 -36.438 -0.037 1.00 34.12 164 ASP A CA 1
ATOM 1205 C C . ASP A 1 164 ? -4.916 -35.839 -1.207 1.00 34.12 164 ASP A C 1
ATOM 1207 O O . ASP A 1 164 ? -4.815 -36.288 -2.353 1.00 34.12 164 ASP A O 1
ATOM 1211 N N . GLU A 1 165 ? -5.784 -34.870 -0.911 1.00 35.28 165 GLU A N 1
ATOM 1212 C CA . GLU A 1 165 ? -6.207 -33.883 -1.909 1.00 35.28 165 GLU A CA 1
ATOM 1213 C C . GLU A 1 165 ? -5.018 -32.925 -2.121 1.00 35.28 165 GLU A C 1
ATOM 1215 O O . GLU A 1 165 ? -4.281 -32.680 -1.162 1.00 35.28 165 GLU A O 1
ATOM 1220 N N . PRO A 1 166 ? -4.755 -32.429 -3.345 1.00 35.38 166 PRO A N 1
ATOM 1221 C CA . PRO A 1 166 ? -3.633 -31.526 -3.562 1.00 35.38 166 PRO A CA 1
ATOM 1222 C C . PRO A 1 166 ? -3.864 -30.236 -2.772 1.00 35.38 166 PRO A C 1
ATOM 1224 O O . PRO A 1 166 ? -4.830 -29.519 -3.025 1.00 35.38 166 PRO A O 1
ATOM 1227 N N . GLU A 1 167 ? -2.984 -29.951 -1.812 1.00 35.47 167 GLU A N 1
ATOM 1228 C CA . GLU A 1 167 ? -2.882 -28.612 -1.240 1.00 35.47 167 GLU A CA 1
ATOM 1229 C C . GLU A 1 167 ? -2.429 -27.674 -2.365 1.00 35.47 167 GLU A C 1
ATOM 1231 O O . GLU A 1 167 ? -1.407 -27.934 -3.003 1.00 35.47 167 GLU A O 1
ATOM 1236 N N . ASP A 1 168 ? -3.196 -26.615 -2.639 1.00 32.19 168 ASP A N 1
ATOM 1237 C CA . ASP A 1 168 ? -2.798 -25.595 -3.610 1.00 32.19 168 ASP A CA 1
ATOM 1238 C C . ASP A 1 168 ? -1.457 -24.990 -3.153 1.00 32.19 168 ASP A C 1
ATOM 1240 O O . ASP A 1 168 ? -1.387 -24.328 -2.110 1.00 32.19 168 ASP A O 1
ATOM 1244 N N . GLU A 1 169 ? -0.374 -25.247 -3.899 1.00 36.56 169 GLU A N 1
ATOM 1245 C CA . GLU A 1 169 ? 0.942 -24.691 -3.581 1.00 36.56 169 GLU A CA 1
ATOM 1246 C C . GLU A 1 169 ? 0.881 -23.167 -3.715 1.00 36.56 169 GLU A C 1
ATOM 1248 O O . GLU A 1 169 ? 0.885 -22.614 -4.809 1.00 36.56 169 GLU A O 1
ATOM 1253 N N . ASP A 1 170 ? 0.801 -22.505 -2.562 1.00 41.78 170 ASP A N 1
ATOM 1254 C CA . ASP A 1 170 ? 0.749 -21.057 -2.375 1.00 41.78 170 ASP A CA 1
ATOM 1255 C C . ASP A 1 170 ? 1.856 -20.328 -3.163 1.00 41.78 170 ASP A C 1
ATOM 1257 O O . ASP A 1 170 ? 2.970 -20.107 -2.671 1.00 41.78 170 ASP A O 1
ATOM 1261 N N . GLU A 1 171 ? 1.507 -19.938 -4.396 1.00 47.03 171 GLU A N 1
ATOM 1262 C CA . GLU A 1 171 ? 2.362 -19.280 -5.393 1.00 47.03 171 GLU A CA 1
ATOM 1263 C C . GLU A 1 171 ? 3.040 -18.016 -4.848 1.00 47.03 171 GLU A C 1
ATOM 1265 O O . GLU A 1 171 ? 4.080 -17.584 -5.359 1.00 47.03 171 GLU A O 1
ATOM 1270 N N . SER A 1 172 ? 2.495 -17.432 -3.771 1.00 46.97 172 SER A N 1
ATOM 1271 C CA . SER A 1 172 ? 3.101 -16.275 -3.126 1.00 46.97 172 SER A CA 1
ATOM 1272 C C . SER A 1 172 ? 4.522 -16.565 -2.642 1.00 46.97 172 SER A C 1
ATOM 1274 O O . SER A 1 172 ? 5.393 -15.705 -2.780 1.00 46.97 172 SER A O 1
ATOM 1276 N N . LYS A 1 173 ? 4.800 -17.787 -2.166 1.00 47.28 173 LYS A N 1
ATOM 1277 C CA . LYS A 1 173 ? 6.109 -18.190 -1.626 1.00 47.28 173 LYS A CA 1
ATOM 1278 C C . LYS A 1 173 ? 7.207 -18.156 -2.689 1.00 47.28 173 LYS A C 1
ATOM 1280 O O . LYS A 1 173 ? 8.273 -17.589 -2.441 1.00 47.28 173 LYS A O 1
ATOM 1285 N N . GLY A 1 174 ? 6.920 -18.670 -3.888 1.00 69.44 174 GLY A N 1
ATOM 1286 C CA . GLY A 1 174 ? 7.887 -18.758 -4.985 1.00 69.44 174 GLY A CA 1
ATOM 1287 C C . GLY A 1 174 ? 8.499 -17.404 -5.360 1.00 69.44 174 GLY A C 1
ATOM 1288 O O . GLY A 1 174 ? 9.710 -17.304 -5.546 1.00 69.44 174 GLY A O 1
ATOM 1289 N N . LEU A 1 175 ? 7.695 -16.332 -5.378 1.00 80.62 175 LEU A N 1
ATOM 1290 C CA . LEU A 1 175 ? 8.172 -14.988 -5.727 1.00 80.62 175 LEU A CA 1
ATOM 1291 C C . LEU A 1 175 ? 9.141 -14.391 -4.687 1.00 80.62 175 LEU A C 1
ATOM 1293 O O . LEU A 1 175 ? 10.025 -13.610 -5.054 1.00 80.62 175 LEU A O 1
ATOM 1297 N N . TYR A 1 176 ? 9.004 -14.735 -3.400 1.00 80.44 17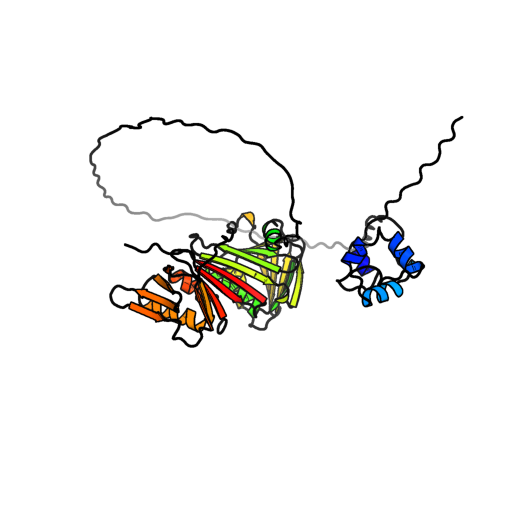6 TYR A N 1
ATOM 1298 C CA . TYR A 1 176 ? 9.859 -14.186 -2.336 1.00 80.44 176 TYR A CA 1
ATOM 1299 C C . TYR A 1 176 ? 11.190 -14.940 -2.162 1.00 80.44 176 TYR A C 1
ATOM 1301 O O . TYR A 1 176 ? 12.174 -14.340 -1.715 1.00 80.44 176 TYR A O 1
ATOM 1309 N N . ASP A 1 177 ? 11.272 -16.203 -2.591 1.00 83.12 177 ASP A N 1
ATOM 1310 C CA . ASP A 1 177 ? 12.520 -16.980 -2.575 1.00 83.12 177 ASP A CA 1
ATOM 1311 C C . ASP A 1 177 ? 13.539 -16.550 -3.647 1.00 83.12 177 ASP A C 1
ATOM 1313 O O . ASP A 1 177 ? 14.744 -16.775 -3.481 1.00 83.12 177 ASP A O 1
ATOM 1317 N N . ILE A 1 178 ? 13.084 -15.877 -4.710 1.00 84.00 178 ILE A N 1
ATOM 1318 C CA . ILE A 1 178 ? 13.920 -15.337 -5.795 1.00 84.00 178 ILE A CA 1
ATOM 1319 C C . ILE A 1 178 ? 14.876 -14.251 -5.271 1.00 84.00 178 ILE A C 1
ATOM 1321 O O . ILE A 1 178 ? 14.494 -13.399 -4.466 1.00 84.00 178 ILE A O 1
ATOM 1325 N N . ARG A 1 179 ? 16.140 -14.271 -5.726 1.00 84.56 179 ARG A N 1
ATOM 1326 C CA . ARG A 1 179 ? 17.206 -13.336 -5.280 1.00 84.56 179 ARG A CA 1
ATOM 1327 C C . ARG A 1 179 ? 18.096 -12.791 -6.398 1.00 84.56 179 ARG A C 1
ATOM 1329 O O . ARG A 1 179 ? 18.895 -11.893 -6.159 1.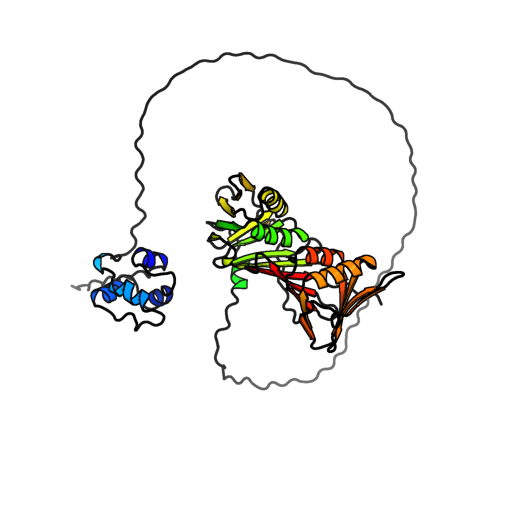00 84.56 179 ARG A O 1
ATOM 1336 N N . ASN A 1 180 ? 17.993 -13.331 -7.609 1.00 88.88 180 ASN A N 1
ATOM 1337 C CA . ASN A 1 180 ? 18.703 -12.815 -8.775 1.00 88.88 180 ASN A CA 1
ATOM 1338 C C . ASN A 1 180 ? 18.043 -11.532 -9.301 1.00 88.88 180 ASN A C 1
ATOM 1340 O O . ASN A 1 180 ? 16.826 -11.373 -9.249 1.00 88.88 180 ASN A O 1
ATOM 1344 N N . THR A 1 181 ? 18.846 -10.658 -9.903 1.00 90.38 181 THR A N 1
ATOM 1345 C CA . THR A 1 181 ? 18.351 -9.702 -10.904 1.00 90.38 181 THR A CA 1
ATOM 1346 C C . THR A 1 181 ? 17.710 -10.493 -12.061 1.00 90.38 181 THR A C 1
ATOM 1348 O O . THR A 1 181 ? 18.253 -11.548 -12.414 1.00 90.38 181 THR A O 1
ATOM 1351 N N . PRO A 1 182 ? 16.577 -10.057 -12.640 1.00 92.44 182 PRO A N 1
ATOM 1352 C CA . PRO A 1 182 ? 16.012 -10.715 -13.819 1.00 92.44 182 PRO A CA 1
ATOM 1353 C C . PRO A 1 182 ? 16.896 -10.468 -15.054 1.00 92.44 182 PRO A C 1
ATOM 1355 O O . PRO A 1 182 ? 17.659 -9.498 -15.080 1.00 92.44 182 PRO A O 1
ATOM 1358 N N . ALA A 1 183 ? 16.838 -11.351 -16.058 1.00 93.25 183 ALA A N 1
ATOM 1359 C CA . ALA A 1 183 ? 17.661 -11.232 -17.269 1.00 93.25 183 ALA A CA 1
ATOM 1360 C C . ALA A 1 183 ? 17.015 -10.341 -18.353 1.00 93.25 183 ALA A C 1
ATOM 1362 O O . ALA A 1 183 ? 17.736 -9.721 -19.134 1.00 93.25 183 ALA A O 1
ATOM 1363 N N . GLN A 1 184 ? 15.691 -10.183 -18.321 1.00 94.75 184 GLN A N 1
ATOM 1364 C CA . GLN A 1 184 ? 14.918 -9.136 -18.983 1.00 94.75 184 GLN A CA 1
ATOM 1365 C C . GLN A 1 184 ? 13.862 -8.562 -18.023 1.00 94.75 184 GLN A C 1
ATOM 1367 O O . GLN A 1 184 ? 13.250 -9.290 -17.242 1.00 94.75 184 GLN A O 1
ATOM 1372 N N . PHE A 1 185 ? 13.609 -7.256 -18.121 1.00 97.00 185 PHE A N 1
ATOM 1373 C CA . PHE A 1 185 ? 12.376 -6.621 -17.650 1.00 97.00 185 PHE A CA 1
ATOM 1374 C C . PHE A 1 185 ? 12.061 -5.428 -18.559 1.00 97.00 185 PHE A C 1
ATOM 1376 O O . PHE A 1 185 ? 12.817 -4.457 -18.592 1.00 97.00 185 PHE A O 1
ATOM 1383 N N . GLU A 1 186 ? 10.961 -5.522 -19.299 1.00 97.62 186 GLU A N 1
ATOM 1384 C CA . GLU A 1 186 ? 10.393 -4.463 -20.131 1.00 97.62 186 GLU A CA 1
ATOM 1385 C C . GLU A 1 186 ? 8.880 -4.395 -19.880 1.00 97.62 186 GLU A C 1
ATOM 1387 O O . GLU A 1 186 ? 8.182 -5.410 -19.941 1.00 97.62 186 GLU A O 1
ATOM 1392 N N . ALA A 1 187 ? 8.349 -3.211 -19.577 1.00 97.94 187 ALA A N 1
ATOM 1393 C CA . ALA A 1 187 ? 6.924 -3.039 -19.312 1.00 97.94 187 ALA A CA 1
ATOM 1394 C C . ALA A 1 187 ? 6.426 -1.630 -19.666 1.00 97.94 187 ALA A C 1
ATOM 1396 O O . ALA A 1 187 ? 7.193 -0.668 -19.647 1.00 97.94 187 ALA A O 1
ATOM 1397 N N . SER A 1 188 ? 5.127 -1.490 -19.941 1.00 97.75 188 SER A N 1
ATOM 1398 C CA . SER A 1 188 ? 4.469 -0.187 -20.100 1.00 97.75 188 SER A CA 1
ATOM 1399 C C . SER A 1 188 ? 3.171 -0.098 -19.299 1.00 97.75 188 SER A C 1
ATOM 1401 O O . SER A 1 188 ? 2.421 -1.067 -19.204 1.00 97.75 188 SER A O 1
ATOM 1403 N N . ILE A 1 189 ? 2.911 1.049 -18.673 1.00 97.62 189 ILE A N 1
ATOM 1404 C CA . ILE A 1 189 ? 1.809 1.252 -17.717 1.00 97.62 189 ILE A CA 1
ATOM 1405 C C . ILE A 1 189 ? 1.394 2.729 -17.681 1.00 97.62 189 ILE A C 1
ATOM 1407 O O . ILE A 1 189 ? 2.207 3.610 -17.937 1.00 97.62 189 ILE A O 1
ATOM 1411 N N . GLU A 1 190 ? 0.129 3.015 -17.371 1.00 96.94 190 GLU A N 1
ATOM 1412 C CA . GLU A 1 190 ? -0.347 4.395 -17.198 1.00 96.94 190 GLU A CA 1
ATOM 1413 C C . GLU A 1 190 ? 0.317 5.066 -15.979 1.00 96.94 190 GLU A C 1
ATOM 1415 O O . GLU A 1 190 ? 0.475 4.444 -14.921 1.00 96.94 190 GLU A O 1
ATOM 1420 N N . LEU A 1 191 ? 0.697 6.340 -16.113 1.00 96.44 191 LEU A N 1
ATOM 1421 C CA . LEU A 1 191 ? 1.406 7.092 -15.078 1.00 96.44 191 LEU A CA 1
ATOM 1422 C C . LEU A 1 191 ? 0.586 7.195 -13.791 1.00 96.44 191 LEU A C 1
ATOM 1424 O O . LEU A 1 191 ? 1.137 6.978 -12.713 1.00 96.44 191 LEU A O 1
ATOM 1428 N N . SER A 1 192 ? -0.723 7.447 -13.892 1.00 94.25 192 SER A N 1
ATOM 1429 C CA . SER A 1 192 ? -1.664 7.468 -12.761 1.00 94.25 192 SER A CA 1
ATOM 1430 C C . SER A 1 192 ? -1.548 6.213 -11.878 1.00 94.25 192 SER A C 1
ATOM 1432 O O . SER A 1 192 ? -1.394 6.306 -10.655 1.00 94.25 192 SER A O 1
ATOM 1434 N N . ARG A 1 193 ? -1.546 5.034 -12.513 1.00 94.81 193 ARG A N 1
ATOM 1435 C CA . ARG A 1 193 ? -1.472 3.710 -11.889 1.00 94.81 193 ARG A CA 1
ATOM 1436 C C . ARG A 1 193 ? -0.129 3.507 -11.210 1.00 94.81 193 ARG A C 1
ATOM 1438 O O . ARG A 1 193 ? -0.088 3.293 -9.997 1.00 94.81 193 ARG A O 1
ATOM 1445 N N . LEU A 1 194 ? 0.962 3.636 -11.967 1.00 95.38 194 LEU A N 1
ATOM 1446 C CA . LEU A 1 194 ? 2.318 3.423 -11.459 1.00 95.38 194 LEU A CA 1
ATOM 1447 C C . LEU A 1 194 ? 2.664 4.406 -10.333 1.00 95.38 194 LEU A C 1
ATOM 1449 O O . LEU A 1 194 ? 3.263 4.022 -9.329 1.00 95.38 194 LEU A O 1
ATOM 1453 N N . LYS A 1 195 ? 2.220 5.661 -10.454 1.00 93.56 195 LYS A N 1
ATOM 1454 C CA . LYS A 1 195 ? 2.376 6.663 -9.405 1.00 93.56 195 LYS A CA 1
ATOM 1455 C C . LYS A 1 195 ? 1.581 6.310 -8.148 1.00 93.56 195 LYS A C 1
ATOM 1457 O O . LYS A 1 195 ? 2.142 6.429 -7.066 1.00 93.56 195 LYS A O 1
ATOM 1462 N N . SER A 1 196 ? 0.342 5.818 -8.255 1.00 92.50 196 SER A N 1
ATOM 1463 C CA . SER A 1 196 ? -0.440 5.399 -7.075 1.00 92.50 196 SER A CA 1
ATOM 1464 C C . SER A 1 196 ? 0.244 4.283 -6.267 1.00 92.50 196 SER A C 1
ATOM 1466 O O . SER A 1 196 ? 0.228 4.310 -5.039 1.00 92.50 196 SER A O 1
ATOM 1468 N N . ILE A 1 197 ? 0.927 3.360 -6.952 1.00 93.38 197 ILE A N 1
ATOM 1469 C CA . ILE A 1 197 ? 1.701 2.262 -6.352 1.00 93.38 197 ILE A CA 1
ATOM 1470 C C . ILE A 1 197 ? 2.916 2.795 -5.580 1.00 93.38 197 ILE A C 1
ATOM 1472 O O . ILE A 1 197 ? 3.125 2.437 -4.420 1.00 93.38 197 ILE A O 1
ATOM 1476 N N . PHE A 1 198 ? 3.706 3.689 -6.183 1.00 94.00 198 PHE A N 1
ATOM 1477 C CA . PHE A 1 198 ? 4.868 4.268 -5.501 1.00 94.00 198 PHE A CA 1
ATOM 1478 C C . PHE A 1 198 ? 4.484 5.273 -4.404 1.00 94.00 198 PHE A C 1
ATOM 1480 O O . PHE A 1 198 ? 5.121 5.285 -3.349 1.00 94.00 198 PHE A O 1
ATOM 1487 N N . ASP A 1 199 ? 3.422 6.061 -4.590 1.00 90.81 199 ASP A N 1
ATOM 1488 C CA . ASP A 1 199 ? 2.886 6.971 -3.569 1.00 90.81 199 ASP A CA 1
ATOM 1489 C C . ASP A 1 199 ? 2.338 6.192 -2.351 1.00 90.81 199 ASP A C 1
ATOM 1491 O O . ASP A 1 199 ? 2.455 6.664 -1.219 1.00 90.81 199 ASP A O 1
ATOM 1495 N N . ALA A 1 200 ? 1.815 4.971 -2.533 1.00 91.25 200 ALA A N 1
ATOM 1496 C CA . ALA A 1 200 ? 1.441 4.101 -1.416 1.00 91.25 200 ALA A CA 1
ATOM 1497 C C . ALA A 1 200 ? 2.670 3.679 -0.580 1.00 91.25 200 ALA A C 1
ATOM 1499 O O . ALA A 1 200 ? 2.706 3.909 0.630 1.00 91.25 200 ALA A O 1
ATOM 1500 N N . VAL A 1 201 ? 3.717 3.128 -1.207 1.00 94.00 201 VAL A N 1
ATOM 1501 C CA . VAL A 1 201 ? 4.880 2.574 -0.477 1.00 94.00 201 VAL A CA 1
ATOM 1502 C C . VAL A 1 201 ? 5.797 3.664 0.114 1.00 94.00 201 VAL A C 1
ATOM 1504 O O . VAL A 1 201 ? 6.267 3.526 1.249 1.00 94.00 201 VAL A O 1
ATOM 1507 N N . THR A 1 202 ? 6.005 4.786 -0.591 1.00 93.81 202 THR A N 1
ATOM 1508 C CA . THR A 1 202 ? 6.860 5.911 -0.128 1.00 93.81 202 THR A CA 1
ATOM 1509 C C . THR A 1 202 ? 6.406 6.541 1.190 1.00 93.81 202 THR A C 1
ATOM 1511 O O . THR A 1 202 ? 7.205 7.153 1.897 1.00 93.81 202 THR A O 1
ATOM 1514 N N . ASN A 1 203 ? 5.145 6.362 1.592 1.00 88.94 203 ASN A N 1
ATOM 1515 C CA . ASN A 1 203 ? 4.658 6.847 2.884 1.00 88.94 203 ASN A CA 1
ATOM 1516 C C . ASN A 1 203 ? 5.268 6.110 4.103 1.00 88.94 203 ASN A C 1
ATOM 1518 O O . ASN A 1 203 ? 5.144 6.601 5.235 1.00 88.94 203 ASN A O 1
ATOM 1522 N N . LEU A 1 204 ? 5.953 4.974 3.901 1.00 91.81 204 LEU A N 1
ATOM 1523 C CA . LEU A 1 204 ? 6.688 4.244 4.946 1.00 91.81 204 LEU A CA 1
ATOM 1524 C C . LEU A 1 204 ? 8.204 4.178 4.742 1.00 91.81 204 LEU A C 1
ATOM 1526 O O . LEU A 1 204 ? 8.921 4.252 5.743 1.00 91.81 204 LEU A O 1
ATOM 1530 N N . VAL A 1 205 ? 8.686 4.007 3.506 1.00 94.75 205 VAL A N 1
ATOM 1531 C CA . VAL A 1 205 ? 10.106 3.736 3.214 1.00 94.75 205 VAL A CA 1
ATOM 1532 C C . VAL A 1 205 ? 10.615 4.491 1.982 1.00 94.75 205 VAL A C 1
ATOM 1534 O O . VAL A 1 205 ? 9.895 4.662 1.004 1.00 94.75 205 VAL A O 1
ATOM 1537 N N . ASP A 1 206 ? 11.886 4.897 2.011 1.00 95.19 206 ASP A N 1
ATOM 1538 C CA . ASP A 1 206 ? 12.550 5.615 0.909 1.00 95.19 206 ASP A CA 1
ATOM 1539 C C . ASP A 1 206 ? 13.018 4.688 -0.235 1.00 95.19 206 ASP A C 1
ATOM 1541 O O . ASP A 1 206 ? 13.277 5.131 -1.358 1.00 95.19 206 ASP A O 1
ATOM 1545 N N . GLU A 1 207 ? 13.158 3.395 0.058 1.00 95.56 207 GLU A N 1
ATOM 1546 C CA . GLU A 1 207 ? 13.674 2.346 -0.822 1.00 95.56 207 GLU A CA 1
ATOM 1547 C C . GLU A 1 207 ? 12.980 1.009 -0.531 1.00 95.56 207 GLU A C 1
ATOM 1549 O O . GLU A 1 207 ? 12.624 0.720 0.613 1.00 95.56 207 GLU A O 1
ATOM 1554 N N . ALA A 1 208 ? 12.790 0.185 -1.564 1.00 96.62 208 ALA A N 1
ATOM 1555 C CA . ALA A 1 208 ? 12.245 -1.162 -1.415 1.00 96.62 208 ALA A CA 1
ATOM 1556 C C . ALA A 1 208 ? 12.751 -2.112 -2.507 1.00 96.62 208 ALA A C 1
ATOM 1558 O O . ALA A 1 208 ? 13.267 -1.698 -3.552 1.00 96.62 208 ALA A O 1
ATOM 1559 N N . LYS A 1 209 ? 12.571 -3.409 -2.253 1.00 96.75 209 LYS A N 1
ATOM 1560 C CA . LYS A 1 209 ? 12.734 -4.464 -3.251 1.00 96.75 209 LYS A CA 1
ATOM 1561 C C . LYS A 1 209 ? 11.476 -4.530 -4.113 1.00 96.75 209 LYS A C 1
ATOM 1563 O O . LYS A 1 209 ? 10.370 -4.647 -3.594 1.00 96.75 209 LYS A O 1
ATOM 1568 N N . PHE A 1 210 ? 11.666 -4.463 -5.421 1.00 96.25 210 PHE A N 1
ATOM 1569 C CA . PHE A 1 210 ? 10.629 -4.618 -6.430 1.00 96.25 210 PHE A CA 1
ATOM 1570 C C . PHE A 1 210 ? 10.787 -6.019 -7.021 1.00 96.25 210 PHE A C 1
ATOM 1572 O O . PHE A 1 210 ? 11.779 -6.304 -7.703 1.00 96.25 210 PHE A O 1
ATOM 1579 N N . ARG A 1 211 ? 9.867 -6.920 -6.670 1.00 96.75 211 ARG A N 1
ATOM 1580 C CA . ARG A 1 211 ? 9.876 -8.318 -7.110 1.00 96.75 211 ARG A CA 1
ATOM 1581 C C . ARG A 1 211 ? 9.069 -8.462 -8.382 1.00 96.75 211 ARG A C 1
ATOM 1583 O O . ARG A 1 211 ? 7.941 -7.993 -8.464 1.00 96.75 211 ARG A O 1
ATOM 1590 N N . ILE A 1 212 ? 9.675 -9.117 -9.355 1.00 97.06 212 ILE A N 1
ATOM 1591 C CA . ILE A 1 212 ? 9.194 -9.291 -10.717 1.00 97.06 212 ILE A CA 1
ATOM 1592 C C . ILE A 1 212 ? 8.949 -10.793 -10.884 1.00 97.06 212 ILE A C 1
ATOM 1594 O O . ILE A 1 212 ? 9.852 -11.590 -10.633 1.00 97.06 212 ILE A O 1
ATOM 1598 N N . GLY A 1 213 ? 7.724 -11.176 -11.232 1.00 95.44 213 GLY A N 1
ATOM 1599 C CA . GLY A 1 213 ? 7.315 -12.552 -11.515 1.00 95.44 213 GLY A CA 1
ATOM 1600 C C . GLY A 1 213 ? 6.583 -12.635 -12.853 1.00 95.44 213 GLY A C 1
ATOM 1601 O O . GLY A 1 213 ? 6.495 -11.650 -13.575 1.00 95.44 213 GLY A O 1
ATOM 1602 N N . GLU A 1 214 ? 6.048 -13.806 -13.190 1.00 92.00 214 GLU A N 1
ATOM 1603 C CA . GLU A 1 214 ? 5.439 -14.034 -14.512 1.00 92.00 214 GLU A CA 1
ATOM 1604 C C . GLU A 1 214 ? 4.052 -13.367 -14.631 1.00 92.00 214 GLU A C 1
ATOM 1606 O O . GLU A 1 214 ? 3.802 -12.622 -15.576 1.00 92.00 214 GLU A O 1
ATOM 1611 N N . ASP A 1 215 ? 3.183 -13.547 -13.627 1.00 93.06 215 ASP A N 1
ATOM 1612 C CA . ASP A 1 215 ? 1.810 -13.000 -13.595 1.00 93.06 215 ASP A CA 1
ATOM 1613 C C . ASP A 1 215 ? 1.605 -11.812 -12.632 1.00 93.06 215 ASP A C 1
ATOM 1615 O O . ASP A 1 215 ? 0.532 -11.188 -12.609 1.00 93.06 215 ASP A O 1
ATOM 1619 N N . ARG A 1 216 ? 2.622 -11.468 -11.828 1.00 95.06 216 ARG A N 1
ATOM 1620 C CA . ARG A 1 216 ? 2.524 -10.419 -10.800 1.00 95.06 216 ARG A CA 1
ATOM 1621 C C . ARG A 1 216 ? 3.856 -9.754 -10.442 1.00 95.06 216 ARG A C 1
ATOM 1623 O O . ARG A 1 216 ? 4.933 -10.313 -10.637 1.00 95.06 216 ARG A O 1
ATOM 1630 N N . VAL A 1 217 ? 3.752 -8.565 -9.861 1.00 96.38 217 VAL A N 1
ATOM 1631 C CA . VAL A 1 217 ? 4.835 -7.749 -9.302 1.00 96.38 217 VAL A CA 1
ATOM 1632 C C . VAL A 1 217 ? 4.504 -7.452 -7.844 1.00 96.38 217 VAL A C 1
ATOM 1634 O O . VAL A 1 217 ? 3.381 -7.052 -7.555 1.00 96.38 217 VAL A O 1
ATOM 1637 N N . ALA A 1 218 ? 5.468 -7.602 -6.934 1.00 96.88 218 ALA A N 1
ATOM 1638 C CA . ALA A 1 218 ? 5.237 -7.411 -5.501 1.00 96.88 218 ALA A CA 1
ATOM 1639 C C . ALA A 1 218 ? 6.271 -6.491 -4.832 1.00 96.88 218 ALA A C 1
ATOM 1641 O O . ALA A 1 218 ? 7.440 -6.444 -5.229 1.00 96.88 218 ALA A O 1
ATOM 1642 N N . ILE A 1 219 ? 5.843 -5.771 -3.792 1.00 96.69 219 ILE A N 1
ATOM 1643 C CA . ILE A 1 219 ? 6.687 -4.908 -2.955 1.00 96.69 219 ILE A CA 1
ATOM 1644 C C . ILE A 1 219 ? 6.297 -5.115 -1.489 1.00 96.69 219 ILE A C 1
ATOM 1646 O O . ILE A 1 219 ? 5.194 -4.747 -1.093 1.00 96.69 219 ILE A O 1
ATOM 1650 N N . ARG A 1 220 ? 7.221 -5.623 -0.663 1.00 96.19 220 ARG A N 1
ATOM 1651 C CA . ARG A 1 220 ? 7.028 -5.755 0.791 1.00 96.19 220 ARG A CA 1
ATOM 1652 C C . ARG A 1 220 ? 8.047 -4.915 1.548 1.00 96.19 220 ARG A C 1
ATOM 1654 O O . ARG A 1 220 ? 9.244 -5.000 1.278 1.00 96.19 220 ARG A O 1
ATOM 1661 N N . ALA A 1 221 ? 7.597 -4.113 2.507 1.00 95.25 221 ALA A N 1
ATOM 1662 C CA . ALA A 1 221 ? 8.474 -3.228 3.267 1.00 95.25 221 ALA A CA 1
ATOM 1663 C C . ALA A 1 221 ? 7.976 -2.970 4.694 1.00 95.25 221 ALA A C 1
ATOM 1665 O O . ALA A 1 221 ? 6.778 -2.954 4.967 1.00 95.25 221 ALA A O 1
ATOM 1666 N N . VAL A 1 222 ? 8.918 -2.710 5.605 1.00 94.88 222 VAL A N 1
ATOM 1667 C CA . VAL A 1 222 ? 8.638 -2.296 6.985 1.00 94.88 222 VAL A CA 1
ATOM 1668 C C . VAL A 1 222 ? 9.419 -1.029 7.332 1.00 94.88 222 VAL A C 1
ATOM 1670 O O . VAL A 1 222 ? 10.616 -0.918 7.039 1.00 94.88 222 VAL A O 1
ATOM 1673 N N . ASP A 1 223 ? 8.732 -0.072 7.958 1.00 94.00 223 ASP A N 1
ATOM 1674 C CA . ASP A 1 223 ? 9.279 1.228 8.350 1.00 94.00 223 ASP A CA 1
ATOM 1675 C C . ASP A 1 223 ? 10.489 1.080 9.300 1.00 94.00 223 ASP A C 1
ATOM 1677 O O . ASP A 1 223 ? 10.582 0.078 10.022 1.00 94.00 223 ASP A O 1
ATOM 1681 N N . PRO A 1 224 ? 11.422 2.053 9.361 1.00 91.88 224 PRO A N 1
ATOM 1682 C CA . PRO A 1 224 ? 12.594 2.031 10.244 1.00 91.88 224 PRO A CA 1
ATOM 1683 C C . PRO A 1 224 ? 12.352 1.490 11.667 1.00 91.88 224 PRO A C 1
ATOM 1685 O O . PRO A 1 224 ? 13.143 0.667 12.133 1.00 91.88 224 PRO A O 1
ATOM 1688 N N . ALA A 1 225 ? 11.247 1.860 12.320 1.00 92.44 225 ALA A N 1
ATOM 1689 C CA . ALA A 1 225 ? 10.914 1.475 13.691 1.00 92.44 225 ALA A CA 1
ATOM 1690 C C . ALA A 1 225 ? 10.368 0.040 13.861 1.00 92.44 225 ALA A C 1
ATOM 1692 O O . ALA A 1 225 ? 10.375 -0.463 14.984 1.00 92.44 225 ALA A O 1
ATOM 1693 N N . ASN A 1 226 ? 9.972 -0.650 12.784 1.00 91.06 226 ASN A N 1
ATOM 1694 C CA . ASN A 1 226 ? 9.230 -1.926 12.814 1.00 91.06 226 ASN A CA 1
ATOM 1695 C C . ASN A 1 226 ? 7.817 -1.795 13.426 1.00 91.06 226 ASN A C 1
ATOM 1697 O O . ASN A 1 226 ? 7.359 -2.682 14.143 1.00 91.06 226 ASN A O 1
ATOM 1701 N N . VAL A 1 227 ? 7.143 -0.672 13.170 1.00 93.56 227 VAL A N 1
ATOM 1702 C CA . VAL A 1 227 ? 5.800 -0.343 13.680 1.00 93.56 227 VAL A CA 1
ATOM 1703 C C . VAL A 1 227 ? 4.743 -0.431 12.577 1.00 93.56 227 VAL A C 1
ATOM 1705 O O . VAL A 1 227 ? 3.631 -0.880 12.848 1.00 93.56 227 VAL A O 1
ATOM 1708 N N . GLY A 1 228 ? 5.084 -0.022 11.351 1.00 95.00 228 GLY A N 1
ATOM 1709 C CA . GLY A 1 228 ? 4.210 -0.066 10.179 1.00 95.00 228 GLY A CA 1
ATOM 1710 C C . GLY A 1 228 ? 4.817 -0.868 9.027 1.00 95.00 228 GLY A C 1
ATOM 1711 O O . GLY A 1 228 ? 5.975 -0.664 8.660 1.00 95.00 228 GLY A O 1
ATOM 1712 N N . MET A 1 229 ? 4.020 -1.751 8.433 1.00 95.69 229 MET A N 1
ATOM 1713 C CA . MET A 1 229 ? 4.357 -2.551 7.254 1.00 95.69 229 MET A CA 1
ATOM 1714 C C . MET A 1 229 ? 3.394 -2.238 6.107 1.00 95.69 229 MET A C 1
ATOM 1716 O O . MET A 1 229 ? 2.211 -1.986 6.341 1.00 95.69 229 MET A O 1
ATOM 1720 N N . VAL A 1 230 ? 3.903 -2.317 4.879 1.00 96.50 230 VAL A N 1
ATOM 1721 C CA . VAL A 1 230 ? 3.108 -2.416 3.652 1.00 96.50 230 VAL A CA 1
ATOM 1722 C C . VAL A 1 230 ? 3.525 -3.667 2.882 1.00 96.50 230 VAL A C 1
ATOM 1724 O O . VAL A 1 230 ? 4.718 -3.955 2.752 1.00 96.50 230 VAL A O 1
ATOM 1727 N N . ASP A 1 231 ? 2.540 -4.395 2.378 1.00 96.38 231 ASP A N 1
ATOM 1728 C CA . ASP A 1 231 ? 2.688 -5.370 1.309 1.00 96.38 231 ASP A CA 1
ATOM 1729 C C . ASP A 1 231 ? 1.785 -4.954 0.149 1.00 96.38 231 ASP A C 1
ATOM 1731 O O . ASP A 1 231 ? 0.639 -4.560 0.358 1.00 96.38 231 ASP A O 1
ATOM 1735 N N . LEU A 1 232 ? 2.319 -4.990 -1.064 1.00 96.88 232 LEU A N 1
ATOM 1736 C CA . LEU A 1 232 ? 1.621 -4.598 -2.280 1.00 96.88 232 LEU A CA 1
ATOM 1737 C C . LEU A 1 232 ? 1.815 -5.691 -3.320 1.00 96.88 232 LEU A C 1
ATOM 1739 O O . LEU A 1 232 ? 2.955 -6.019 -3.653 1.00 96.88 232 LEU A O 1
ATOM 1743 N N . ASP A 1 233 ? 0.709 -6.197 -3.857 1.00 96.50 233 ASP A N 1
ATOM 1744 C CA . ASP A 1 233 ? 0.691 -7.203 -4.915 1.00 96.50 233 ASP A CA 1
ATOM 1745 C C . ASP A 1 233 ? -0.066 -6.656 -6.129 1.00 96.50 233 ASP A C 1
ATOM 1747 O O . ASP A 1 233 ? -1.217 -6.230 -6.023 1.00 96.50 233 ASP A O 1
ATOM 1751 N N . MET A 1 234 ? 0.600 -6.608 -7.281 1.00 96.44 234 MET A N 1
ATOM 1752 C CA . MET A 1 234 ? 0.085 -6.063 -8.534 1.00 96.44 234 MET A CA 1
ATOM 1753 C C . MET A 1 234 ? 0.059 -7.151 -9.603 1.00 96.44 234 MET A C 1
ATOM 1755 O O . MET A 1 234 ? 1.107 -7.648 -10.012 1.00 96.44 234 MET A O 1
ATOM 1759 N N . SER A 1 235 ? -1.118 -7.447 -10.154 1.00 96.12 235 SER A N 1
ATOM 1760 C CA . SER A 1 235 ? -1.214 -8.319 -11.329 1.00 96.12 235 SER A CA 1
ATOM 1761 C C . SER A 1 235 ? -0.609 -7.635 -12.560 1.00 96.12 235 SER A C 1
ATOM 1763 O O . SER A 1 235 ? -0.800 -6.436 -12.772 1.00 96.12 235 SER A O 1
ATOM 1765 N N . THR A 1 236 ? 0.031 -8.403 -13.447 1.00 95.81 236 THR A N 1
ATOM 1766 C CA . THR A 1 236 ? 0.518 -7.912 -14.755 1.00 95.81 236 THR A CA 1
ATOM 1767 C C . THR A 1 236 ? -0.580 -7.275 -15.615 1.00 95.81 236 THR A C 1
ATOM 1769 O O . THR A 1 236 ? -0.290 -6.457 -16.483 1.00 95.81 236 THR A O 1
ATOM 1772 N N . ARG A 1 237 ? -1.859 -7.537 -15.311 1.00 94.94 237 ARG A N 1
ATOM 1773 C CA . ARG A 1 237 ? -3.032 -6.865 -15.904 1.00 94.94 237 ARG A CA 1
ATOM 1774 C C . ARG A 1 237 ? -3.126 -5.357 -15.609 1.00 94.94 237 ARG A C 1
ATOM 1776 O O . ARG A 1 237 ? -3.945 -4.686 -16.231 1.00 94.94 237 ARG A O 1
ATOM 1783 N N . ALA A 1 238 ? -2.323 -4.818 -14.686 1.00 95.06 238 ALA A N 1
ATOM 1784 C CA . ALA A 1 238 ? -2.170 -3.374 -14.489 1.00 95.06 238 ALA A CA 1
ATOM 1785 C C . ALA A 1 238 ? -1.475 -2.682 -15.679 1.00 95.06 238 ALA A C 1
ATOM 1787 O O . ALA A 1 238 ? -1.729 -1.501 -15.941 1.00 95.06 238 ALA A O 1
ATOM 1788 N N . PHE A 1 239 ? -0.607 -3.419 -16.377 1.00 96.69 239 PHE A N 1
ATOM 1789 C CA . PHE A 1 239 ? 0.248 -2.948 -17.460 1.00 96.69 239 PHE A CA 1
ATOM 1790 C C . PHE A 1 239 ? -0.454 -3.043 -18.826 1.00 96.69 239 PHE A C 1
ATOM 1792 O O . PHE A 1 239 ? -1.328 -3.880 -19.048 1.00 96.69 239 PHE A O 1
ATOM 1799 N N . GLN A 1 240 ? -0.039 -2.193 -19.765 1.00 96.44 240 GLN A N 1
ATOM 1800 C CA . GLN A 1 240 ? -0.419 -2.254 -21.181 1.00 96.44 240 GLN A CA 1
ATOM 1801 C C . GLN A 1 240 ? 0.440 -3.277 -21.949 1.00 96.44 240 GLN A C 1
ATOM 1803 O O . GLN A 1 240 ? -0.049 -3.941 -22.864 1.00 96.44 240 GLN A O 1
ATOM 1808 N N . SER A 1 241 ? 1.713 -3.425 -21.562 1.00 97.25 241 SER A N 1
ATOM 1809 C CA . SER A 1 241 ? 2.615 -4.498 -21.993 1.00 97.25 241 SER A CA 1
ATOM 1810 C C . SER A 1 241 ? 3.525 -4.927 -20.842 1.00 97.25 241 SER A C 1
ATOM 1812 O O . SER A 1 241 ? 3.891 -4.107 -19.999 1.00 97.25 241 SER A O 1
ATOM 1814 N N . TYR A 1 242 ? 3.900 -6.204 -20.811 1.00 97.69 242 TYR A N 1
ATOM 1815 C CA . TYR A 1 242 ? 4.778 -6.775 -19.792 1.00 97.69 242 TYR A CA 1
ATOM 1816 C C . TYR A 1 242 ? 5.566 -7.945 -20.390 1.00 97.69 242 TYR A C 1
ATOM 1818 O O . TYR A 1 242 ? 4.967 -8.867 -20.942 1.00 97.69 242 TYR A O 1
ATOM 1826 N N . GLN A 1 243 ? 6.893 -7.901 -20.291 1.00 97.00 243 GLN A N 1
ATOM 1827 C CA . GLN A 1 243 ? 7.802 -8.977 -20.676 1.00 97.00 243 GLN A CA 1
ATOM 1828 C C . GLN A 1 243 ? 8.972 -9.004 -19.689 1.00 97.00 243 GLN A C 1
ATOM 1830 O O . GLN A 1 243 ? 9.799 -8.092 -19.661 1.00 97.00 243 GLN A O 1
ATOM 1835 N N . ALA A 1 244 ? 9.041 -10.044 -18.861 1.00 95.50 244 ALA A N 1
ATOM 1836 C CA . ALA A 1 244 ? 10.027 -10.130 -17.796 1.00 95.50 244 ALA A CA 1
ATOM 1837 C C . ALA A 1 244 ? 10.414 -11.573 -17.473 1.00 95.50 244 ALA A C 1
ATOM 1839 O O . ALA A 1 244 ? 9.572 -12.467 -17.529 1.00 95.50 244 ALA A O 1
ATOM 1840 N N . ASP A 1 245 ? 11.666 -11.767 -17.063 1.00 95.00 245 ASP A N 1
ATOM 1841 C CA . ASP A 1 245 ? 12.065 -12.959 -16.315 1.00 95.00 245 ASP A CA 1
ATOM 1842 C C . ASP A 1 245 ? 11.782 -12.755 -14.816 1.00 95.00 245 ASP A C 1
ATOM 1844 O O . ASP A 1 245 ? 11.860 -11.622 -14.327 1.00 95.00 245 ASP A O 1
ATOM 1848 N N . PRO A 1 246 ? 11.555 -13.825 -14.036 1.00 95.69 246 PRO A N 1
ATOM 1849 C CA . PRO A 1 246 ? 11.445 -13.715 -12.587 1.00 95.69 246 PRO A CA 1
ATOM 1850 C C . PRO A 1 246 ? 12.744 -13.222 -11.914 1.00 95.69 246 PRO A C 1
ATOM 1852 O O . PRO A 1 246 ? 13.843 -13.740 -12.149 1.00 95.69 246 PRO A O 1
ATOM 1855 N N . GLY A 1 247 ? 12.633 -12.217 -11.041 1.00 95.56 247 GLY A N 1
ATOM 1856 C CA . GLY A 1 247 ? 13.784 -11.563 -10.412 1.00 95.56 247 GLY A CA 1
ATOM 1857 C C . GLY A 1 247 ? 13.433 -10.501 -9.367 1.00 95.56 247 GLY A C 1
ATOM 1858 O O . GLY A 1 247 ? 12.273 -10.245 -9.055 1.00 95.56 247 GLY A O 1
ATOM 1859 N N . VAL A 1 248 ? 14.460 -9.849 -8.819 1.00 96.62 248 VAL A N 1
ATOM 1860 C CA . VAL A 1 248 ? 14.324 -8.732 -7.874 1.00 96.62 248 VAL A CA 1
ATOM 1861 C C . VAL A 1 248 ? 15.297 -7.596 -8.201 1.00 96.62 248 VAL A C 1
ATOM 1863 O O . VAL A 1 248 ? 16.470 -7.824 -8.509 1.00 96.62 248 VAL A O 1
ATOM 1866 N N . ILE A 1 249 ? 14.810 -6.356 -8.113 1.00 96.62 249 ILE A N 1
ATOM 1867 C CA . ILE A 1 249 ? 15.606 -5.127 -8.253 1.00 96.62 249 ILE A CA 1
ATOM 1868 C C . ILE A 1 249 ? 15.361 -4.184 -7.068 1.00 96.62 249 ILE A C 1
ATOM 1870 O O . ILE A 1 249 ? 14.260 -4.134 -6.523 1.00 96.62 249 ILE A O 1
ATOM 1874 N N . GLY A 1 250 ? 16.385 -3.442 -6.640 1.00 97.12 250 GLY A N 1
ATOM 1875 C CA . GLY A 1 250 ? 16.258 -2.443 -5.577 1.00 97.12 250 GLY A CA 1
ATOM 1876 C C . GLY A 1 250 ? 15.984 -1.054 -6.149 1.00 97.12 250 GLY A C 1
ATOM 1877 O O . GLY A 1 250 ? 16.784 -0.547 -6.937 1.00 97.12 250 GLY A O 1
ATOM 1878 N N . ILE A 1 251 ? 14.877 -0.422 -5.755 1.00 96.75 251 ILE A N 1
ATOM 1879 C CA . ILE A 1 251 ? 14.458 0.889 -6.277 1.00 96.75 251 ILE A CA 1
ATOM 1880 C C . ILE A 1 251 ? 14.480 1.929 -5.154 1.00 96.75 251 ILE A C 1
ATOM 1882 O O . ILE A 1 251 ? 13.913 1.714 -4.083 1.00 96.75 251 ILE A O 1
ATOM 1886 N N . ASN A 1 252 ? 15.090 3.091 -5.418 1.00 96.38 252 ASN A N 1
ATOM 1887 C CA . ASN A 1 252 ? 14.873 4.283 -4.600 1.00 96.38 252 ASN A CA 1
ATOM 1888 C C . ASN A 1 252 ? 13.524 4.904 -4.983 1.00 96.38 252 ASN A C 1
ATOM 1890 O O . ASN A 1 252 ? 13.377 5.457 -6.076 1.00 96.38 252 ASN A O 1
ATOM 1894 N N . LEU A 1 253 ? 12.538 4.778 -4.101 1.00 95.50 253 LEU A N 1
ATOM 1895 C CA . LEU A 1 253 ? 11.143 5.068 -4.414 1.00 95.50 253 LEU A CA 1
ATOM 1896 C C . LEU A 1 253 ? 10.898 6.576 -4.539 1.00 95.50 253 LEU A C 1
ATOM 1898 O O . LEU A 1 253 ? 10.188 7.003 -5.443 1.00 95.50 253 LEU A O 1
ATOM 1902 N N . ASN A 1 254 ? 11.567 7.388 -3.713 1.00 93.75 254 ASN A N 1
ATOM 1903 C CA . ASN A 1 254 ? 11.492 8.850 -3.796 1.00 93.75 254 ASN A CA 1
ATOM 1904 C C . ASN A 1 254 ? 11.945 9.363 -5.172 1.00 93.75 254 ASN A C 1
ATOM 1906 O O . ASN A 1 254 ? 11.224 10.124 -5.808 1.00 93.75 254 ASN A O 1
ATOM 1910 N N . ARG A 1 255 ? 13.087 8.882 -5.689 1.00 94.31 255 ARG A N 1
ATOM 1911 C CA . ARG A 1 255 ? 13.552 9.239 -7.043 1.00 94.31 255 ARG A CA 1
ATOM 1912 C C . ARG A 1 255 ? 12.612 8.764 -8.148 1.00 94.31 255 ARG A C 1
ATOM 1914 O O . ARG A 1 255 ? 12.508 9.437 -9.166 1.00 94.31 255 ARG A O 1
ATOM 1921 N N . MET A 1 256 ? 11.950 7.621 -7.974 1.00 94.88 256 MET A N 1
ATOM 1922 C CA . MET A 1 256 ? 10.932 7.169 -8.923 1.00 94.88 256 MET A CA 1
ATOM 1923 C C . MET A 1 256 ? 9.728 8.123 -8.919 1.00 94.88 256 MET A C 1
ATOM 1925 O O . MET A 1 256 ? 9.306 8.570 -9.980 1.00 94.88 256 MET A O 1
ATOM 1929 N N . VAL A 1 257 ? 9.234 8.519 -7.742 1.00 93.38 257 VAL A N 1
ATOM 1930 C CA . VAL A 1 257 ? 8.160 9.518 -7.606 1.00 93.38 257 VAL A CA 1
ATOM 1931 C C . VAL A 1 257 ? 8.564 10.886 -8.176 1.00 93.38 257 VAL A C 1
ATOM 1933 O O . VAL A 1 257 ? 7.740 11.518 -8.834 1.00 93.38 257 VAL A O 1
ATOM 1936 N N . ASP A 1 258 ? 9.819 11.318 -7.997 1.00 92.62 258 ASP A N 1
ATOM 1937 C CA . ASP A 1 258 ? 10.356 12.543 -8.610 1.00 92.62 258 ASP A CA 1
ATOM 1938 C C . ASP A 1 258 ? 10.322 12.468 -10.149 1.00 92.62 258 ASP A C 1
ATOM 1940 O O . ASP A 1 258 ? 9.863 13.407 -10.799 1.00 92.62 258 ASP A O 1
ATOM 1944 N N . VAL A 1 259 ? 10.757 11.352 -10.748 1.00 92.50 259 VAL A N 1
ATOM 1945 C CA . VAL A 1 259 ? 10.724 11.140 -12.211 1.00 92.50 259 VAL A CA 1
ATOM 1946 C C . VAL A 1 259 ? 9.286 11.114 -12.735 1.00 92.50 259 VAL A C 1
ATOM 1948 O O . VAL A 1 259 ? 8.970 11.802 -13.705 1.00 92.50 259 VAL A O 1
ATOM 1951 N N . LEU A 1 260 ? 8.390 10.398 -12.051 1.00 93.56 260 LEU A N 1
ATOM 1952 C CA . LEU A 1 260 ? 6.963 10.332 -12.384 1.00 93.56 260 LEU A CA 1
ATOM 1953 C C . LEU A 1 260 ? 6.208 11.651 -12.136 1.00 93.56 260 LEU A C 1
ATOM 1955 O O . LEU A 1 260 ? 5.052 11.763 -12.526 1.00 93.56 260 LEU A O 1
ATOM 1959 N N . SER A 1 261 ? 6.823 12.657 -11.505 1.00 92.31 261 SER A N 1
ATOM 1960 C CA . SER A 1 261 ? 6.199 13.973 -11.286 1.00 92.31 261 SER A CA 1
ATOM 1961 C C . SER A 1 261 ? 6.253 14.913 -12.500 1.00 92.31 261 SER A C 1
ATOM 1963 O O . SER A 1 261 ? 5.713 16.018 -12.434 1.00 92.31 261 SER A O 1
ATOM 1965 N N . VAL A 1 262 ? 6.923 14.500 -13.584 1.00 91.25 262 VAL A N 1
ATOM 1966 C CA . VAL A 1 262 ? 7.173 15.338 -14.771 1.00 91.25 262 VAL A CA 1
ATOM 1967 C C . VAL A 1 262 ? 6.126 15.151 -15.881 1.00 91.25 262 VAL A C 1
ATOM 1969 O O . VAL A 1 262 ? 5.937 16.076 -16.669 1.00 91.25 262 VAL A O 1
ATOM 1972 N N . GLY A 1 263 ? 5.453 13.996 -15.936 1.00 92.12 263 GLY A N 1
ATOM 1973 C CA . GLY A 1 263 ? 4.377 13.700 -16.894 1.00 92.12 263 GLY A CA 1
ATOM 1974 C C . GLY A 1 263 ? 2.974 14.020 -16.368 1.00 92.12 263 GLY A C 1
ATOM 1975 O O . GLY A 1 263 ? 2.782 14.259 -15.172 1.00 92.12 263 GLY A O 1
ATOM 1976 N N . ASP A 1 264 ? 1.995 13.999 -17.268 1.00 94.12 264 ASP A N 1
ATOM 1977 C CA . ASP A 1 264 ? 0.568 14.096 -16.950 1.00 94.12 264 ASP A CA 1
ATOM 1978 C C . ASP A 1 264 ? -0.015 12.706 -16.602 1.00 94.12 264 ASP A C 1
ATOM 1980 O O . ASP A 1 264 ? 0.562 11.658 -16.895 1.00 94.12 264 ASP A O 1
ATOM 1984 N N . SER A 1 265 ? -1.164 12.669 -15.917 1.00 92.31 265 SER A N 1
ATOM 1985 C CA . SER A 1 265 ? -1.706 11.426 -15.335 1.00 92.31 265 SER A CA 1
ATOM 1986 C C . SER A 1 265 ? -2.012 10.322 -16.355 1.00 92.31 265 SER A C 1
ATOM 1988 O O . SER A 1 265 ? -1.881 9.148 -16.014 1.00 92.31 265 SER A O 1
ATOM 1990 N N . ASP A 1 266 ? -2.445 10.692 -17.561 1.00 94.75 266 ASP A N 1
ATOM 1991 C CA . ASP A 1 266 ? -2.810 9.793 -18.661 1.00 94.75 266 ASP A CA 1
ATOM 1992 C C . ASP A 1 266 ? -1.633 9.427 -19.592 1.00 94.75 266 ASP A C 1
ATOM 1994 O O . ASP A 1 266 ? -1.821 8.696 -20.569 1.00 94.75 266 ASP A O 1
ATOM 1998 N N . ASP A 1 267 ? -0.408 9.863 -19.271 1.00 96.56 267 ASP A N 1
ATOM 1999 C CA . ASP A 1 267 ? 0.799 9.427 -19.977 1.00 96.56 267 ASP A CA 1
ATOM 2000 C C . ASP A 1 267 ? 1.065 7.927 -19.788 1.00 96.56 267 ASP A C 1
ATOM 2002 O O . ASP A 1 267 ? 0.756 7.320 -18.759 1.00 96.56 267 ASP A O 1
ATOM 2006 N N . THR A 1 268 ? 1.713 7.317 -20.781 1.00 96.88 268 THR A N 1
ATOM 2007 C CA . THR A 1 268 ? 2.238 5.950 -20.665 1.00 96.88 268 THR A CA 1
ATOM 2008 C C . THR A 1 268 ? 3.710 5.991 -20.273 1.00 96.88 268 THR A C 1
ATOM 2010 O O . THR A 1 268 ? 4.539 6.575 -20.969 1.00 96.88 268 THR A O 1
ATOM 2013 N N . VAL A 1 269 ? 4.022 5.349 -19.151 1.00 97.88 269 VAL A N 1
ATOM 2014 C CA . VAL A 1 269 ? 5.377 5.135 -18.649 1.00 97.88 269 VAL A CA 1
ATOM 2015 C C . VAL A 1 269 ? 5.905 3.828 -19.220 1.00 97.88 269 VAL A C 1
ATOM 2017 O O . VAL A 1 269 ? 5.284 2.781 -19.036 1.00 97.88 269 VAL A O 1
ATOM 2020 N N . HIS A 1 270 ? 7.069 3.876 -19.857 1.00 97.88 270 HIS A N 1
ATOM 2021 C CA . HIS A 1 270 ? 7.834 2.693 -20.244 1.00 97.88 270 HIS A CA 1
ATOM 2022 C C . HIS A 1 270 ? 8.963 2.455 -19.237 1.00 97.88 270 HIS A C 1
ATOM 2024 O O . HIS A 1 270 ? 9.622 3.404 -18.808 1.00 97.88 270 HIS A O 1
ATOM 2030 N N . LEU A 1 271 ? 9.179 1.195 -18.866 1.00 97.94 271 LEU A N 1
ATOM 2031 C CA . LEU A 1 271 ? 10.202 0.733 -17.931 1.00 97.94 271 LEU A CA 1
ATOM 2032 C C . LEU A 1 271 ? 11.067 -0.322 -18.631 1.00 97.94 271 LEU A C 1
ATOM 2034 O O . LEU A 1 271 ? 10.526 -1.321 -19.096 1.00 97.94 271 LEU A O 1
ATOM 2038 N N . GLU A 1 272 ? 12.385 -0.127 -18.683 1.00 97.81 272 GLU A N 1
ATOM 2039 C CA . GLU A 1 272 ? 13.334 -1.051 -19.331 1.00 97.81 272 GLU A CA 1
ATOM 2040 C C . GLU A 1 272 ? 14.575 -1.268 -18.449 1.00 97.81 272 GLU A C 1
ATOM 2042 O O . GLU A 1 272 ? 15.205 -0.310 -17.993 1.00 97.81 272 GLU A O 1
ATOM 2047 N N . LEU A 1 273 ? 14.935 -2.527 -18.188 1.00 97.56 273 LEU A N 1
ATOM 2048 C CA . LEU A 1 273 ? 16.092 -2.902 -17.371 1.00 97.56 273 LEU A CA 1
ATOM 2049 C C . LEU A 1 273 ? 17.351 -3.158 -18.213 1.00 97.56 273 LEU A C 1
ATOM 2051 O O . LEU A 1 273 ? 17.505 -4.213 -18.827 1.00 97.56 273 LEU A O 1
ATOM 2055 N N . ASP A 1 274 ? 18.333 -2.265 -18.101 1.00 95.75 274 ASP A N 1
ATOM 2056 C CA . ASP A 1 274 ? 19.709 -2.545 -18.504 1.00 95.75 274 ASP A CA 1
ATOM 2057 C C . ASP A 1 274 ? 20.406 -3.378 -17.413 1.00 95.75 274 ASP A C 1
ATOM 2059 O O . ASP A 1 274 ? 20.945 -2.862 -16.424 1.00 95.75 274 ASP A O 1
ATOM 2063 N N . VAL A 1 275 ? 20.411 -4.698 -17.616 1.00 91.75 275 VAL A N 1
ATOM 2064 C CA . VAL A 1 275 ? 21.084 -5.682 -16.749 1.00 91.75 275 VAL A CA 1
ATOM 2065 C C . VAL A 1 275 ? 22.608 -5.490 -16.731 1.00 91.75 275 VAL A C 1
ATOM 2067 O O . VAL A 1 275 ? 23.253 -5.769 -15.717 1.00 91.75 275 VAL A O 1
ATOM 2070 N N . ALA A 1 276 ? 23.204 -4.982 -17.815 1.00 90.50 276 ALA A N 1
ATOM 2071 C CA . ALA A 1 276 ? 24.651 -4.825 -17.942 1.00 90.50 276 ALA A CA 1
ATOM 2072 C C . ALA A 1 276 ? 25.180 -3.613 -17.158 1.00 90.50 276 ALA A C 1
ATOM 2074 O O . ALA A 1 276 ? 26.257 -3.703 -16.562 1.00 90.50 276 ALA A O 1
ATOM 2075 N N . THR A 1 277 ? 24.436 -2.499 -17.106 1.00 92.44 277 THR A N 1
ATOM 2076 C CA . THR A 1 277 ? 24.795 -1.336 -16.267 1.00 92.44 277 THR A CA 1
ATOM 2077 C C . THR A 1 277 ? 24.055 -1.258 -14.928 1.00 92.44 277 THR A C 1
ATOM 2079 O O . THR A 1 277 ? 24.377 -0.377 -14.127 1.00 92.44 277 THR A O 1
ATOM 2082 N N . ARG A 1 278 ? 23.137 -2.200 -14.647 1.00 92.50 278 ARG A N 1
ATOM 2083 C CA . ARG A 1 278 ? 22.247 -2.244 -13.466 1.00 92.50 278 ARG A CA 1
ATOM 2084 C C . ARG A 1 278 ? 21.419 -0.965 -13.317 1.00 92.50 278 ARG A C 1
ATOM 2086 O O . ARG A 1 278 ? 21.430 -0.304 -12.272 1.00 92.50 278 ARG A O 1
ATOM 2093 N N . LYS A 1 279 ? 20.712 -0.601 -14.384 1.00 96.19 279 LYS A N 1
ATOM 2094 C CA . LYS A 1 279 ? 19.886 0.607 -14.432 1.00 96.19 279 LYS A CA 1
ATOM 2095 C C . LYS A 1 279 ? 18.497 0.324 -14.969 1.00 96.19 279 LYS A C 1
ATOM 2097 O O . LYS A 1 279 ? 18.327 -0.529 -15.829 1.00 96.19 279 LYS A O 1
ATOM 2102 N N . LEU A 1 280 ? 17.534 1.091 -14.479 1.00 97.44 280 LEU A N 1
ATOM 2103 C CA . LEU A 1 280 ? 16.173 1.117 -14.986 1.00 97.44 280 LEU A CA 1
ATOM 2104 C C . LEU A 1 280 ? 15.986 2.409 -15.782 1.00 97.44 280 LEU A C 1
ATOM 2106 O O . LEU A 1 280 ? 16.042 3.503 -15.216 1.00 97.44 280 LEU A O 1
ATOM 2110 N N . THR A 1 281 ? 15.793 2.287 -17.088 1.00 97.50 281 THR A N 1
ATOM 2111 C CA . THR A 1 281 ? 15.343 3.389 -17.937 1.00 97.50 281 THR A CA 1
ATOM 2112 C C . THR A 1 281 ? 13.841 3.564 -17.735 1.00 97.50 281 THR A C 1
ATOM 2114 O O . THR A 1 281 ? 13.087 2.592 -17.745 1.00 97.50 281 THR A O 1
ATOM 2117 N N . VAL A 1 282 ? 13.422 4.806 -17.510 1.00 97.38 282 VAL A N 1
ATOM 2118 C CA . VAL A 1 282 ? 12.030 5.218 -17.320 1.00 97.38 282 VAL A CA 1
ATOM 2119 C C . VAL A 1 282 ? 11.728 6.294 -18.354 1.00 97.38 282 VAL A C 1
ATOM 2121 O O . VAL A 1 282 ? 12.387 7.335 -18.350 1.00 97.38 282 VAL A O 1
ATOM 2124 N N . THR A 1 283 ? 10.752 6.057 -19.229 1.00 96.94 283 THR A N 1
ATOM 2125 C CA . THR A 1 283 ? 10.424 6.973 -20.333 1.00 96.94 283 THR A CA 1
ATOM 2126 C C . THR A 1 283 ? 8.961 7.406 -20.281 1.00 96.94 283 THR A C 1
ATOM 2128 O O . THR A 1 283 ? 8.074 6.557 -20.224 1.00 96.94 283 THR A O 1
ATOM 2131 N N . VAL A 1 284 ? 8.719 8.723 -20.298 1.00 95.50 284 VAL A N 1
ATOM 2132 C CA . VAL A 1 284 ? 7.404 9.383 -20.128 1.00 95.50 284 VAL A CA 1
ATOM 2133 C C . VAL A 1 284 ? 7.320 10.582 -21.081 1.00 95.50 284 VAL A C 1
ATOM 2135 O O . VAL A 1 284 ? 8.246 11.383 -21.089 1.00 95.50 284 VAL A O 1
ATOM 2138 N N . ASP A 1 285 ? 6.279 10.694 -21.916 1.00 88.69 285 ASP A N 1
ATOM 2139 C CA . ASP A 1 285 ? 6.137 11.704 -23.003 1.00 88.69 285 ASP A CA 1
ATOM 2140 C C . ASP A 1 285 ? 7.450 12.028 -23.764 1.00 88.69 285 ASP A C 1
ATOM 2142 O O . ASP A 1 285 ? 7.826 13.173 -24.019 1.00 88.69 285 ASP A O 1
ATOM 2146 N N . GLY A 1 286 ? 8.232 10.991 -24.087 1.00 85.69 286 GLY A N 1
ATOM 2147 C CA . GLY A 1 286 ? 9.516 11.135 -24.784 1.00 85.69 286 GLY A CA 1
ATOM 2148 C C . GLY A 1 286 ? 10.669 11.737 -23.961 1.00 85.69 286 GLY A C 1
ATOM 2149 O O . GLY A 1 286 ? 11.766 11.894 -24.499 1.00 85.69 286 GLY A O 1
ATOM 2150 N N . LEU A 1 287 ? 10.469 12.034 -22.674 1.00 90.88 287 LEU A N 1
ATOM 2151 C CA . LEU A 1 287 ? 11.540 12.241 -21.702 1.00 90.88 287 LEU A CA 1
ATOM 2152 C C . LEU A 1 287 ? 12.054 10.881 -21.219 1.00 90.88 287 LEU A C 1
ATOM 2154 O O . LEU A 1 287 ? 11.321 10.126 -20.588 1.00 90.88 287 LEU A O 1
ATOM 2158 N N . GLU A 1 288 ? 13.328 10.599 -21.477 1.00 95.06 288 GLU A N 1
ATOM 2159 C CA . GLU A 1 288 ? 14.044 9.425 -20.969 1.00 95.06 288 GLU A CA 1
ATOM 2160 C C . GLU A 1 288 ? 14.811 9.787 -19.685 1.00 95.06 288 GLU A C 1
ATOM 2162 O O . GLU A 1 288 ? 15.542 10.783 -19.646 1.00 95.06 288 GLU A O 1
ATOM 2167 N N . TYR A 1 289 ? 14.676 8.976 -18.633 1.00 95.12 289 TYR A N 1
ATOM 2168 C CA . TYR A 1 289 ? 15.422 9.118 -17.383 1.00 95.12 289 TYR A CA 1
ATOM 2169 C C . TYR A 1 289 ? 16.009 7.777 -16.930 1.00 95.12 289 TYR A C 1
ATOM 2171 O O . TYR A 1 289 ? 15.294 6.797 -16.740 1.00 95.12 289 TYR A O 1
ATOM 2179 N N . THR A 1 290 ? 17.319 7.733 -16.679 1.00 95.75 290 THR A N 1
ATOM 2180 C CA . THR A 1 290 ? 18.013 6.502 -16.273 1.00 95.75 290 THR A CA 1
ATOM 2181 C C . THR A 1 290 ? 18.246 6.447 -14.755 1.00 95.75 290 THR A C 1
ATOM 2183 O O . THR A 1 290 ? 19.152 7.096 -14.226 1.00 95.75 290 THR A O 1
ATOM 2186 N N . LEU A 1 291 ? 17.463 5.639 -14.035 1.00 95.06 291 LEU A N 1
ATOM 2187 C CA . LEU A 1 291 ? 17.652 5.375 -12.605 1.00 95.06 291 LEU A CA 1
ATOM 2188 C C . LEU A 1 291 ? 18.756 4.330 -12.380 1.00 95.06 291 LEU A C 1
ATOM 2190 O O . LEU A 1 291 ? 18.732 3.242 -12.951 1.00 95.06 291 LEU A O 1
ATOM 2194 N N . ALA A 1 292 ? 19.707 4.630 -11.493 1.00 95.56 292 ALA A N 1
ATOM 2195 C CA . ALA A 1 292 ? 20.632 3.626 -10.967 1.00 95.56 292 ALA A CA 1
ATOM 2196 C C . ALA A 1 292 ? 19.932 2.785 -9.890 1.00 95.56 292 ALA A C 1
ATOM 2198 O O . ALA A 1 292 ? 19.362 3.350 -8.953 1.00 95.56 292 ALA A O 1
ATOM 2199 N N . LEU A 1 293 ? 19.990 1.458 -10.023 1.00 96.56 293 LEU A N 1
ATOM 2200 C CA . LEU A 1 293 ? 19.378 0.534 -9.070 1.00 96.56 293 LEU A CA 1
ATOM 2201 C C . LEU A 1 293 ? 20.240 0.359 -7.815 1.00 96.56 293 LEU A C 1
ATOM 2203 O O . LEU A 1 293 ? 21.469 0.456 -7.852 1.00 96.56 293 LEU A O 1
ATOM 2207 N N . ILE A 1 294 ? 19.570 0.079 -6.702 1.00 96.31 294 ILE A N 1
ATOM 2208 C CA . ILE A 1 294 ? 20.179 -0.308 -5.429 1.00 96.31 294 ILE A C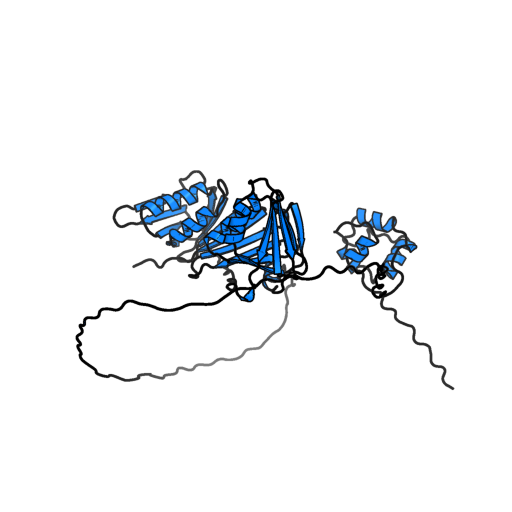A 1
ATOM 2209 C C . ILE A 1 294 ? 20.370 -1.832 -5.435 1.00 96.31 294 ILE A C 1
ATOM 2211 O O . ILE A 1 294 ? 19.560 -2.566 -6.008 1.00 96.31 294 ILE A O 1
ATOM 2215 N N . ASP A 1 295 ? 21.439 -2.325 -4.807 1.00 94.19 295 ASP A N 1
ATOM 2216 C CA . ASP A 1 295 ? 21.656 -3.766 -4.659 1.00 94.19 295 ASP A CA 1
ATOM 2217 C C . ASP A 1 295 ? 20.618 -4.350 -3.670 1.00 94.19 295 ASP A C 1
ATOM 2219 O O . ASP A 1 295 ? 20.546 -3.859 -2.536 1.00 94.19 295 ASP A O 1
ATOM 2223 N N . PRO A 1 296 ? 19.793 -5.352 -4.044 1.00 94.19 296 PRO A N 1
ATOM 2224 C CA . PRO A 1 296 ? 18.735 -5.871 -3.174 1.00 94.19 296 PRO A CA 1
ATOM 2225 C C . PRO A 1 296 ? 19.213 -6.383 -1.810 1.00 94.19 296 PRO A C 1
ATOM 2227 O O . PRO A 1 296 ? 18.453 -6.300 -0.849 1.00 94.19 296 PRO A O 1
ATOM 2230 N N . ASP A 1 297 ? 20.457 -6.861 -1.698 1.00 92.19 297 ASP A N 1
ATOM 2231 C CA . ASP A 1 297 ? 21.038 -7.315 -0.424 1.00 92.19 297 ASP A CA 1
ATOM 2232 C C . ASP A 1 297 ? 21.503 -6.152 0.478 1.00 92.19 297 ASP A C 1
ATOM 2234 O O . ASP A 1 297 ? 21.827 -6.366 1.648 1.00 92.19 297 ASP A O 1
ATOM 2238 N N . SER A 1 298 ? 21.527 -4.918 -0.044 1.00 93.56 298 SER A N 1
ATOM 2239 C CA . SER A 1 298 ? 21.795 -3.698 0.737 1.00 93.56 298 SER A CA 1
ATOM 2240 C C . SER A 1 298 ? 20.530 -3.008 1.260 1.00 93.56 298 SER A C 1
ATOM 2242 O O . SER A 1 298 ? 20.609 -2.304 2.267 1.00 93.56 298 SER A O 1
ATOM 2244 N N . ILE A 1 299 ? 19.372 -3.261 0.636 1.00 94.12 299 ILE A N 1
ATOM 2245 C CA . ILE A 1 299 ? 18.058 -2.850 1.149 1.00 94.12 299 ILE A CA 1
ATOM 2246 C C . ILE A 1 299 ? 17.692 -3.720 2.360 1.00 94.12 299 ILE A C 1
ATOM 2248 O O . ILE A 1 299 ? 18.084 -4.886 2.466 1.00 94.12 299 ILE A O 1
ATOM 2252 N N . ARG A 1 300 ? 16.903 -3.165 3.286 1.00 91.81 300 ARG A N 1
ATOM 2253 C CA . ARG A 1 300 ? 16.351 -3.910 4.426 1.00 91.81 300 ARG A CA 1
ATOM 2254 C C . ARG A 1 300 ? 15.658 -5.203 3.974 1.00 91.81 300 ARG A C 1
ATOM 2256 O O . ARG A 1 300 ? 14.958 -5.238 2.963 1.00 91.81 300 ARG A O 1
ATOM 2263 N N . GLN A 1 301 ? 15.815 -6.261 4.767 1.00 90.69 301 GLN A N 1
ATOM 2264 C CA . GLN A 1 301 ? 15.097 -7.510 4.535 1.00 90.69 301 GLN A CA 1
ATOM 2265 C C . GLN A 1 301 ? 13.588 -7.343 4.744 1.00 90.69 301 GLN A C 1
ATOM 2267 O O . GLN A 1 301 ? 13.137 -6.570 5.592 1.00 90.69 301 GLN A O 1
ATOM 2272 N N . GLU A 1 302 ? 12.831 -8.084 3.944 1.00 90.06 302 GLU A N 1
ATOM 2273 C CA . GLU A 1 302 ? 11.373 -8.067 3.942 1.00 90.06 302 GLU A CA 1
ATOM 2274 C C . GLU A 1 302 ? 10.833 -8.787 5.187 1.00 90.06 302 GLU A C 1
ATOM 2276 O O . GLU A 1 302 ? 11.385 -9.818 5.582 1.00 90.06 302 GLU A O 1
ATOM 2281 N N . PRO A 1 303 ? 9.769 -8.277 5.829 1.00 87.69 303 PRO A N 1
ATOM 2282 C CA . PRO A 1 303 ? 9.094 -9.003 6.896 1.00 87.69 303 PRO A CA 1
ATOM 2283 C C . PRO A 1 303 ? 8.354 -10.232 6.351 1.00 87.69 303 PRO A C 1
ATOM 2285 O O . PRO A 1 303 ? 7.809 -10.221 5.246 1.00 87.69 303 PRO A O 1
ATOM 2288 N N . ASN A 1 304 ? 8.254 -11.271 7.179 1.00 86.12 304 ASN A N 1
ATOM 2289 C CA . ASN A 1 304 ? 7.240 -12.305 6.996 1.00 86.12 304 ASN A CA 1
ATOM 2290 C C . ASN A 1 304 ? 5.900 -11.756 7.500 1.00 86.12 304 ASN A C 1
ATOM 2292 O O . ASN A 1 304 ? 5.850 -11.201 8.600 1.00 86.12 304 ASN A O 1
ATOM 2296 N N . ILE A 1 305 ? 4.823 -11.935 6.733 1.00 85.88 305 ILE A N 1
ATOM 2297 C CA . ILE A 1 305 ? 3.475 -11.602 7.205 1.00 85.88 305 ILE A CA 1
ATOM 2298 C C . ILE A 1 305 ? 3.072 -12.633 8.271 1.00 85.88 305 ILE A C 1
ATOM 2300 O O . ILE A 1 305 ? 3.216 -13.834 8.028 1.00 85.88 305 ILE A O 1
ATOM 2304 N N . PRO A 1 306 ? 2.600 -12.205 9.454 1.00 81.62 306 PRO A N 1
ATOM 2305 C CA . PRO A 1 306 ? 2.083 -13.125 10.453 1.00 81.62 306 PRO A CA 1
ATOM 2306 C C . PRO A 1 306 ? 0.678 -13.602 10.057 1.00 81.62 306 PRO A C 1
ATOM 2308 O O . PRO A 1 306 ? -0.193 -12.791 9.726 1.00 81.62 306 PRO A O 1
ATOM 2311 N N . ASP A 1 307 ? 0.448 -14.913 10.144 1.00 84.81 307 ASP A N 1
ATOM 2312 C CA . ASP A 1 307 ? -0.902 -15.480 10.131 1.00 84.81 307 ASP A CA 1
ATOM 2313 C C . ASP A 1 307 ? -1.621 -15.035 11.415 1.00 84.81 307 ASP A C 1
ATOM 2315 O O . ASP A 1 307 ? -1.313 -15.488 12.521 1.00 84.81 307 ASP A O 1
ATOM 2319 N N . LEU A 1 308 ? -2.506 -14.051 11.260 1.00 85.25 308 LEU A N 1
ATOM 2320 C CA . LEU A 1 308 ? -3.302 -13.446 12.320 1.00 85.25 308 LEU A CA 1
ATOM 2321 C C . LEU A 1 308 ? -4.767 -13.559 11.925 1.00 85.25 308 LEU A C 1
ATOM 2323 O O . LEU A 1 308 ? -5.229 -12.855 11.030 1.00 85.25 308 LEU A O 1
ATOM 2327 N N . GLN A 1 309 ? -5.493 -14.418 12.630 1.00 83.94 309 GLN A N 1
ATOM 2328 C CA . GLN A 1 309 ? -6.947 -14.476 12.561 1.00 83.94 309 GLN A CA 1
ATOM 2329 C C . GLN A 1 309 ? -7.493 -13.444 13.549 1.00 83.94 309 GLN A C 1
ATOM 2331 O O . GLN A 1 309 ? -7.309 -13.583 14.757 1.00 83.94 309 GLN A O 1
ATOM 2336 N N . LEU A 1 310 ? -8.104 -12.382 13.025 1.00 89.69 310 LEU A N 1
ATOM 2337 C CA . LEU A 1 310 ? -8.633 -11.266 13.806 1.00 89.69 310 LEU A CA 1
ATOM 2338 C C . LEU A 1 310 ? -10.162 -11.355 13.892 1.00 89.69 310 LEU A C 1
ATOM 2340 O O . LEU A 1 310 ? -10.831 -11.744 12.936 1.00 89.69 310 LEU A O 1
ATOM 2344 N N . ASP A 1 311 ? -10.724 -10.977 15.041 1.00 88.62 311 ASP A N 1
ATOM 2345 C CA . ASP A 1 311 ? -12.146 -11.169 15.364 1.00 88.62 311 ASP A CA 1
ATOM 2346 C C . ASP A 1 311 ? -13.121 -10.274 14.580 1.00 88.62 311 ASP A C 1
ATOM 2348 O O . ASP A 1 311 ? -14.335 -10.396 14.759 1.00 88.62 311 ASP A O 1
ATOM 2352 N N . THR A 1 312 ? -12.629 -9.365 13.732 1.00 94.50 312 THR A N 1
ATOM 2353 C CA . THR A 1 312 ? -13.445 -8.322 13.096 1.00 94.50 312 THR A CA 1
ATOM 2354 C C . THR A 1 312 ? -13.157 -8.183 11.603 1.00 94.50 312 THR A C 1
ATOM 2356 O O . THR A 1 312 ? -11.998 -8.103 11.214 1.00 94.50 312 THR A O 1
ATOM 2359 N N . GLU A 1 313 ? -14.200 -8.030 10.780 1.00 96.56 313 GLU A N 1
ATOM 2360 C CA . GLU A 1 313 ? -14.105 -7.443 9.432 1.00 96.56 313 GLU A CA 1
ATOM 2361 C C . GLU A 1 313 ? -15.012 -6.204 9.360 1.00 96.56 313 GLU A C 1
ATOM 2363 O O . GLU A 1 313 ? -16.236 -6.300 9.501 1.00 96.56 313 GLU A O 1
ATOM 2368 N N . ILE A 1 314 ? -14.420 -5.038 9.102 1.00 97.69 314 ILE A N 1
ATOM 2369 C CA . ILE A 1 314 ? -15.121 -3.781 8.812 1.00 97.69 314 ILE A CA 1
ATOM 2370 C C . ILE A 1 314 ? -14.879 -3.429 7.344 1.00 97.69 314 ILE A C 1
ATOM 2372 O O . ILE A 1 314 ? -13.746 -3.500 6.878 1.00 97.69 314 ILE A O 1
ATOM 2376 N N . LYS A 1 315 ? -15.918 -3.014 6.613 1.00 98.12 315 LYS A N 1
ATOM 2377 C CA . LYS A 1 315 ? -15.792 -2.434 5.264 1.00 98.12 315 LYS A CA 1
ATOM 2378 C C . LYS A 1 315 ? -16.439 -1.063 5.225 1.00 98.12 315 LYS A C 1
ATOM 2380 O O . LYS A 1 315 ? -17.599 -0.926 5.617 1.00 98.12 315 LYS A O 1
ATOM 2385 N N . MET A 1 316 ? -15.693 -0.058 4.776 1.00 98.00 316 MET A N 1
ATOM 2386 C CA . MET A 1 316 ? -16.168 1.321 4.659 1.00 98.00 316 MET A CA 1
ATOM 2387 C C . MET A 1 316 ? -15.406 2.102 3.588 1.00 98.00 316 MET A C 1
ATOM 2389 O O . MET A 1 316 ? -14.259 1.786 3.280 1.00 98.00 316 MET A O 1
ATOM 2393 N N . SER A 1 317 ? -16.016 3.153 3.044 1.00 97.94 317 SER A N 1
ATOM 2394 C CA . SER A 1 317 ? -15.347 4.053 2.102 1.00 97.94 317 SER A CA 1
ATOM 2395 C C . SER A 1 317 ? -14.207 4.831 2.769 1.00 97.94 317 SER A C 1
ATOM 2397 O O . SER A 1 317 ? -14.299 5.214 3.940 1.00 97.94 317 SER A O 1
ATOM 2399 N N . SER A 1 318 ? -13.160 5.153 2.006 1.00 96.88 318 SER A N 1
ATOM 2400 C CA . SER A 1 318 ? -11.981 5.896 2.481 1.00 96.88 318 SER A CA 1
ATOM 2401 C C . SER A 1 318 ? -12.322 7.245 3.132 1.00 96.88 318 SER A C 1
ATOM 2403 O O . SER A 1 318 ? -11.664 7.679 4.074 1.00 96.88 318 SER A O 1
ATOM 2405 N N . SER A 1 319 ? -13.434 7.866 2.730 1.00 97.38 319 SER A N 1
ATOM 2406 C CA . SER A 1 319 ? -13.993 9.073 3.354 1.00 97.38 319 SER A CA 1
ATOM 2407 C C . SER A 1 319 ? -14.421 8.910 4.824 1.00 97.38 319 SER A C 1
ATOM 2409 O O . SER A 1 319 ? -14.408 9.895 5.566 1.00 97.38 319 SER A O 1
ATOM 2411 N N . VAL A 1 320 ? -14.783 7.701 5.274 1.00 97.88 320 VAL A N 1
ATOM 2412 C CA . VAL A 1 320 ? -15.118 7.422 6.683 1.00 97.88 320 VAL A CA 1
ATOM 2413 C C . VAL A 1 320 ? -13.846 7.219 7.506 1.00 97.88 320 VAL A C 1
ATOM 2415 O O . VAL A 1 320 ? -13.740 7.801 8.589 1.00 97.88 320 VAL A O 1
ATOM 2418 N N . LEU A 1 321 ? -12.856 6.494 6.968 1.00 97.75 321 LEU A N 1
ATOM 2419 C CA . LEU A 1 321 ? -11.529 6.351 7.580 1.00 97.75 321 LEU A CA 1
ATOM 2420 C C . LEU A 1 321 ? -10.868 7.723 7.777 1.00 97.75 321 LEU A C 1
ATOM 2422 O O . LEU A 1 321 ? -10.550 8.092 8.909 1.00 97.75 321 LEU A O 1
ATOM 2426 N N . ASN A 1 322 ? -10.778 8.520 6.708 1.00 97.81 322 ASN A N 1
ATOM 2427 C CA . ASN A 1 322 ? -10.197 9.862 6.729 1.00 97.81 322 ASN A CA 1
ATOM 2428 C C . ASN A 1 322 ? -10.881 10.771 7.754 1.00 97.81 322 ASN A C 1
ATOM 2430 O O . ASN A 1 322 ? -10.214 11.498 8.494 1.00 97.81 322 ASN A O 1
ATOM 2434 N N . ARG A 1 323 ? -12.215 10.700 7.857 1.00 97.06 323 ARG A N 1
ATOM 2435 C CA . ARG A 1 323 ? -12.983 11.432 8.870 1.00 97.06 323 ARG A CA 1
ATOM 2436 C C . ARG A 1 323 ? -12.653 10.969 10.293 1.00 97.06 323 ARG A C 1
ATOM 2438 O O . ARG A 1 323 ? -12.557 11.821 11.172 1.00 97.06 323 ARG A O 1
ATOM 2445 N N . GLY A 1 324 ? -12.488 9.666 10.527 1.00 97.56 324 GLY A N 1
ATOM 2446 C CA . GLY A 1 324 ? -12.096 9.109 11.826 1.00 97.56 324 GLY A CA 1
ATOM 2447 C C . GLY A 1 324 ? -10.697 9.553 12.257 1.00 97.56 324 GLY A C 1
ATOM 2448 O O . GLY A 1 324 ? -10.538 10.122 13.339 1.00 97.56 324 GLY A O 1
ATOM 2449 N N . VAL A 1 325 ? -9.710 9.377 11.374 1.00 97.94 325 VAL A N 1
ATOM 2450 C CA . VAL A 1 325 ? -8.312 9.792 11.586 1.00 97.94 325 VAL A CA 1
ATOM 2451 C C . VAL A 1 325 ? -8.224 11.303 11.823 1.00 97.94 325 VAL A C 1
ATOM 2453 O O . VAL A 1 325 ? -7.639 11.734 12.814 1.00 97.94 325 VAL A O 1
ATOM 2456 N N . THR A 1 326 ? -8.877 12.113 10.982 1.00 97.56 326 THR A N 1
ATOM 2457 C CA . THR A 1 326 ? -8.880 13.584 11.107 1.00 97.56 326 THR A CA 1
ATOM 2458 C C . THR A 1 326 ? -9.570 14.065 12.386 1.00 97.56 326 THR A C 1
ATOM 2460 O O . THR A 1 326 ? -9.103 15.016 13.005 1.00 97.56 326 THR A O 1
ATOM 2463 N N . ALA A 1 327 ? -10.676 13.439 12.805 1.00 97.00 327 ALA A N 1
ATOM 2464 C CA . ALA A 1 327 ? -11.358 13.821 14.044 1.00 97.00 327 ALA A CA 1
ATOM 2465 C C . ALA A 1 327 ? -10.531 13.461 15.289 1.00 97.00 327 ALA A C 1
ATOM 2467 O O . ALA A 1 327 ? -10.517 14.221 16.253 1.00 97.00 327 ALA A O 1
ATOM 2468 N N . SER A 1 328 ? -9.822 12.333 15.251 1.00 97.69 328 SER A N 1
ATOM 2469 C CA . SER A 1 328 ? -8.971 11.866 16.350 1.00 97.69 328 SER A CA 1
ATOM 2470 C C . SER A 1 328 ? -7.697 12.714 16.503 1.00 97.69 328 SER A C 1
ATOM 2472 O O . SER A 1 328 ? -7.314 13.052 17.621 1.00 97.69 328 SER A O 1
ATOM 2474 N N . ASP A 1 329 ? -7.106 13.162 15.388 1.00 97.06 329 ASP A N 1
ATOM 2475 C CA . ASP A 1 329 ? -5.949 14.080 15.348 1.00 97.06 329 ASP A CA 1
ATOM 2476 C C . ASP A 1 329 ? -6.235 15.478 15.932 1.00 97.06 329 ASP A C 1
ATOM 2478 O O . ASP A 1 329 ? -5.323 16.221 16.286 1.00 97.06 329 ASP A O 1
ATOM 2482 N N . MET A 1 330 ? -7.508 15.856 16.081 1.00 95.06 330 MET A N 1
ATOM 2483 C CA . MET A 1 330 ? -7.877 17.091 16.785 1.00 95.06 330 MET A CA 1
ATOM 2484 C C . MET A 1 330 ? -7.763 16.979 18.315 1.00 95.06 330 MET A C 1
ATOM 2486 O O . MET A 1 330 ? -7.944 17.990 18.994 1.00 95.06 330 MET A O 1
ATOM 2490 N N . VAL A 1 331 ? -7.529 15.775 18.854 1.00 95.25 331 VAL A N 1
ATOM 2491 C CA . VAL A 1 331 ? -7.741 15.445 20.274 1.00 95.25 331 VAL A CA 1
ATOM 2492 C C . VAL A 1 331 ? -6.564 14.709 20.921 1.00 95.25 331 VAL A C 1
ATOM 2494 O O . VAL A 1 331 ? -6.284 14.953 22.095 1.00 95.25 331 VAL A O 1
ATOM 2497 N N . S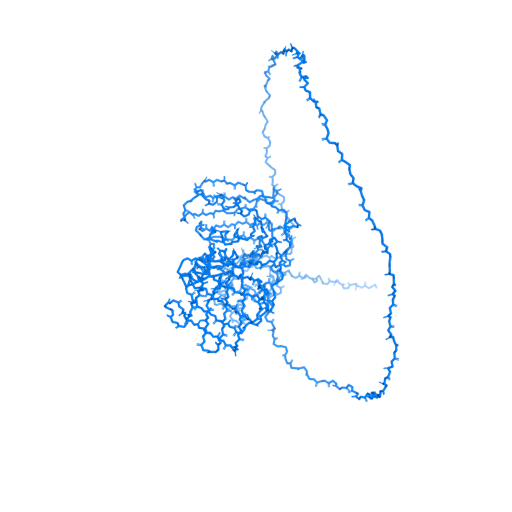ER A 1 332 ? -5.883 13.812 20.201 1.00 95.81 332 SER A N 1
ATOM 2498 C CA . SER A 1 332 ? -4.888 12.902 20.786 1.00 95.81 332 SER A CA 1
ATOM 2499 C C . SER A 1 332 ? -3.779 12.520 19.798 1.00 95.81 332 SER A C 1
ATOM 2501 O O . SER A 1 332 ? -3.948 12.650 18.588 1.00 95.81 332 SER A O 1
ATOM 2503 N N . ASP A 1 333 ? -2.669 11.973 20.306 1.00 94.94 333 ASP A N 1
ATOM 2504 C CA . ASP A 1 333 ? -1.612 11.330 19.498 1.00 94.94 333 ASP A CA 1
ATOM 2505 C C . ASP A 1 333 ? -1.987 9.886 19.083 1.00 94.94 333 ASP A C 1
ATOM 2507 O O . ASP A 1 333 ? -1.293 9.232 18.286 1.00 94.94 333 ASP A O 1
ATOM 2511 N N . HIS A 1 334 ? -3.091 9.363 19.632 1.00 95.50 334 HIS A N 1
ATOM 2512 C CA . HIS A 1 334 ? -3.539 7.983 19.464 1.00 95.50 334 HIS A CA 1
ATOM 2513 C C . HIS A 1 334 ? -5.015 7.877 19.071 1.00 95.50 334 HIS A C 1
ATOM 2515 O O . HIS A 1 334 ? -5.856 8.650 19.521 1.00 95.50 334 HIS A O 1
ATOM 2521 N N . MET A 1 335 ? -5.328 6.873 18.253 1.00 97.44 335 MET A N 1
ATOM 2522 C CA . MET A 1 335 ? -6.693 6.506 17.874 1.00 97.44 335 MET A CA 1
ATOM 2523 C C . MET A 1 335 ? -7.003 5.129 18.445 1.00 97.44 335 MET A C 1
ATOM 2525 O O . MET A 1 335 ? -6.277 4.171 18.179 1.00 97.44 335 MET A O 1
ATOM 2529 N N . GLY A 1 336 ? -8.062 5.044 19.237 1.00 96.81 336 GLY A N 1
ATOM 2530 C CA . GLY A 1 336 ? -8.626 3.793 19.711 1.00 96.81 336 GLY A CA 1
ATOM 2531 C C . GLY A 1 336 ? -9.657 3.244 18.730 1.00 96.81 336 GLY A C 1
ATOM 2532 O O . GLY A 1 336 ? -10.365 3.994 18.049 1.00 96.81 336 GLY A O 1
ATOM 2533 N N . LEU A 1 337 ? -9.728 1.923 18.654 1.00 96.75 337 LEU A N 1
ATOM 2534 C CA . LEU A 1 337 ? -10.658 1.175 17.823 1.00 96.75 337 LEU A CA 1
ATOM 2535 C C . LEU A 1 337 ? -11.210 0.012 18.638 1.00 96.75 337 LEU A C 1
ATOM 2537 O O . LEU A 1 337 ? -10.498 -0.958 18.893 1.00 96.75 337 LEU A O 1
ATOM 2541 N N . CYS A 1 338 ? -12.484 0.107 19.011 1.00 95.81 338 CYS A N 1
ATOM 2542 C CA . CYS A 1 338 ? -13.176 -0.929 19.768 1.00 95.81 338 CYS A CA 1
ATOM 2543 C C . CYS A 1 338 ? -14.368 -1.502 18.996 1.00 95.81 338 CYS A C 1
ATOM 2545 O O . CYS A 1 338 ? -14.999 -0.823 18.177 1.00 95.81 338 CYS A O 1
ATOM 2547 N N . TYR A 1 339 ? -14.666 -2.773 19.249 1.00 96.44 339 TYR A N 1
ATOM 2548 C CA . TYR A 1 339 ? -15.719 -3.531 18.583 1.00 96.44 339 TYR A CA 1
ATOM 2549 C C . TYR A 1 339 ? -16.445 -4.464 19.555 1.00 96.44 339 TYR A C 1
ATOM 2551 O O . TYR A 1 339 ? -15.896 -4.906 20.564 1.00 96.44 339 TYR A O 1
ATOM 2559 N N . THR A 1 340 ? -17.693 -4.778 19.222 1.00 95.25 340 THR A N 1
ATOM 2560 C CA . THR A 1 340 ? -18.523 -5.809 19.851 1.00 95.25 340 THR A CA 1
ATOM 2561 C C . THR A 1 340 ? -19.406 -6.461 18.782 1.00 95.25 340 THR A C 1
ATOM 2563 O O . THR A 1 340 ? -19.460 -6.016 17.634 1.00 95.25 340 THR A O 1
ATOM 2566 N N . GLN A 1 341 ? -20.186 -7.475 19.160 1.00 92.56 341 GLN A N 1
ATOM 2567 C CA . GLN A 1 341 ? -21.194 -8.076 18.276 1.00 92.56 341 GLN A CA 1
ATOM 2568 C C . GLN A 1 341 ? -22.310 -7.101 17.834 1.00 92.56 341 GLN A C 1
ATOM 2570 O O . GLN A 1 341 ? -23.012 -7.397 16.867 1.00 92.56 341 GLN A O 1
ATOM 2575 N N . ASP A 1 342 ? -22.473 -5.951 18.504 1.00 90.88 342 ASP A N 1
ATOM 2576 C CA . ASP A 1 342 ? -23.458 -4.918 18.150 1.00 90.88 342 ASP A CA 1
ATOM 2577 C C . ASP A 1 342 ? -22.896 -3.841 17.194 1.00 90.88 342 ASP A C 1
ATOM 2579 O O . ASP A 1 342 ? -23.679 -3.114 16.578 1.00 90.88 342 ASP A O 1
ATOM 2583 N N . GLY A 1 343 ? -21.568 -3.707 17.047 1.00 94.75 343 GLY A N 1
ATOM 2584 C CA . GLY A 1 343 ? -20.964 -2.659 16.217 1.00 94.75 343 GLY A CA 1
ATOM 2585 C C . GLY A 1 343 ? -19.478 -2.390 16.469 1.00 94.75 343 GLY A C 1
ATOM 2586 O O . GLY A 1 343 ? -18.810 -3.108 17.203 1.00 94.75 343 GLY A O 1
ATOM 2587 N N . ALA A 1 344 ? -18.961 -1.320 15.862 1.00 97.12 344 ALA A N 1
ATOM 2588 C CA . ALA A 1 344 ? -17.584 -0.856 16.036 1.00 97.12 344 ALA A CA 1
ATOM 2589 C C . ALA A 1 344 ? -17.527 0.674 16.155 1.00 97.12 344 ALA A C 1
ATOM 2591 O O . ALA A 1 344 ? -18.433 1.381 15.709 1.00 97.12 344 ALA A O 1
ATOM 2592 N N . THR A 1 345 ? -16.479 1.197 16.786 1.00 97.56 345 THR A N 1
ATOM 2593 C CA . THR A 1 345 ? -16.325 2.623 17.094 1.00 97.56 345 THR A CA 1
ATOM 2594 C C . THR A 1 345 ? -14.868 3.049 16.975 1.00 97.56 345 THR A C 1
ATOM 2596 O O . THR A 1 345 ? -13.976 2.412 17.532 1.00 97.56 345 THR A O 1
ATOM 2599 N N . ILE A 1 346 ? -14.643 4.172 16.291 1.00 97.94 346 ILE A N 1
ATOM 2600 C CA . ILE A 1 346 ? -13.366 4.894 16.321 1.00 97.94 346 ILE A CA 1
ATOM 2601 C C . ILE A 1 346 ? -13.438 5.928 17.445 1.00 97.94 346 ILE A C 1
ATOM 2603 O O . ILE A 1 346 ? -14.425 6.659 17.531 1.00 97.94 346 ILE A O 1
ATOM 2607 N N . TYR A 1 347 ? -12.423 6.022 18.298 1.00 97.62 347 TYR A N 1
ATOM 2608 C CA . TYR A 1 347 ? -12.385 7.022 19.364 1.00 97.62 347 TYR A CA 1
ATOM 2609 C C . TYR A 1 347 ? -10.982 7.599 19.581 1.00 97.62 347 TYR A C 1
ATOM 2611 O O . TYR A 1 347 ? -9.984 7.045 19.128 1.00 97.62 347 TYR A O 1
ATOM 2619 N N . ALA A 1 348 ? -10.908 8.725 20.283 1.00 97.56 348 ALA A N 1
ATOM 2620 C CA . ALA A 1 348 ? -9.663 9.308 20.768 1.00 97.56 348 ALA A CA 1
ATOM 2621 C C . ALA A 1 348 ? -9.947 10.130 22.024 1.00 97.56 348 ALA A C 1
ATOM 2623 O O . ALA A 1 348 ? -10.878 10.935 22.035 1.00 97.56 348 ALA A O 1
ATOM 2624 N N . ASN A 1 349 ? -9.131 9.938 23.059 1.00 95.25 349 ASN A N 1
ATOM 2625 C CA . ASN A 1 349 ? -9.274 10.626 24.339 1.00 95.25 349 ASN A CA 1
ATOM 2626 C C . ASN A 1 349 ? -8.093 11.586 24.526 1.00 95.25 349 ASN A C 1
ATOM 2628 O O . ASN A 1 349 ? -6.954 11.226 24.203 1.00 95.25 349 ASN A O 1
ATOM 2632 N N . GLY A 1 350 ? -8.359 12.787 25.034 1.00 92.88 350 GLY A N 1
ATOM 2633 C CA . GLY A 1 350 ? -7.361 13.842 25.219 1.00 92.88 350 GLY A CA 1
ATOM 2634 C C . GLY A 1 350 ? -7.362 14.437 26.628 1.00 92.88 350 GLY A C 1
ATOM 2635 O O . GLY A 1 350 ? -8.130 14.045 27.503 1.00 92.88 350 GLY A O 1
ATOM 2636 N N . ASP A 1 351 ? -6.519 15.447 26.852 1.00 90.50 351 ASP A N 1
ATOM 2637 C CA . ASP A 1 351 ? -6.394 16.140 28.150 1.00 90.50 351 ASP A CA 1
ATOM 2638 C C . ASP A 1 351 ? -7.637 16.974 28.546 1.00 90.50 351 ASP A C 1
ATOM 2640 O O . ASP A 1 351 ? -7.692 17.538 29.644 1.00 90.50 351 ASP A O 1
ATOM 2644 N N . THR A 1 352 ? -8.601 17.183 27.643 1.00 92.69 352 THR A N 1
ATOM 2645 C CA . THR A 1 352 ? -9.707 18.151 27.828 1.00 92.69 352 THR A CA 1
ATOM 2646 C C . THR A 1 352 ? -10.956 17.833 27.007 1.00 92.69 352 THR A C 1
ATOM 2648 O O . THR A 1 352 ? -12.064 18.034 27.505 1.00 92.69 352 THR A O 1
ATOM 2651 N N . ASP A 1 353 ? -10.780 17.349 25.780 1.00 95.19 353 ASP A N 1
ATOM 2652 C CA . ASP A 1 353 ? -11.847 16.957 24.861 1.00 95.19 353 ASP A CA 1
ATOM 2653 C C . ASP A 1 353 ? -11.692 15.465 24.508 1.00 95.19 353 ASP A C 1
ATOM 2655 O O . ASP A 1 353 ? -10.585 14.932 24.572 1.00 95.19 353 ASP A O 1
ATOM 2659 N N . ASP A 1 354 ? -12.788 14.813 24.111 1.00 96.31 354 ASP A N 1
ATOM 2660 C CA . ASP A 1 354 ? -12.826 13.419 23.645 1.00 96.31 354 ASP A CA 1
ATOM 2661 C C . ASP A 1 354 ? -13.594 13.343 22.312 1.00 96.31 354 ASP A C 1
ATOM 2663 O O . ASP A 1 354 ? -14.548 14.096 22.083 1.00 96.31 354 ASP A O 1
ATOM 2667 N N . VAL A 1 355 ? -13.224 12.404 21.439 1.00 97.12 355 VAL A N 1
ATOM 2668 C CA . VAL A 1 355 ? -13.894 12.120 20.160 1.00 97.12 355 VAL A CA 1
ATOM 2669 C C . VAL A 1 355 ? -14.352 10.667 20.100 1.00 97.12 355 VAL A C 1
ATOM 2671 O O . VAL A 1 355 ? -13.641 9.749 20.495 1.00 97.12 355 VAL A O 1
ATOM 2674 N N . ASN A 1 356 ? -15.556 10.461 19.564 1.00 96.88 356 ASN A N 1
ATOM 2675 C CA . ASN A 1 356 ? -16.160 9.155 19.333 1.00 96.88 356 ASN A CA 1
ATOM 2676 C C . ASN A 1 356 ? -16.938 9.183 18.004 1.00 96.88 356 ASN A C 1
ATOM 2678 O O . ASN A 1 356 ? -17.705 10.115 17.741 1.00 96.88 356 ASN A O 1
ATOM 2682 N N . LEU A 1 357 ? -16.715 8.170 17.169 1.00 97.12 357 LEU A N 1
ATOM 2683 C CA . LEU A 1 357 ? -17.351 7.943 15.878 1.00 97.12 357 LEU A CA 1
ATOM 2684 C C . LEU A 1 357 ? -17.847 6.490 15.824 1.00 97.12 357 LEU A C 1
ATOM 2686 O O . LEU A 1 357 ? -17.143 5.587 15.370 1.00 97.12 357 LEU A O 1
ATOM 2690 N N . ASP A 1 358 ? -19.076 6.291 16.294 1.00 97.38 358 ASP A N 1
ATOM 2691 C CA . ASP A 1 358 ? -19.864 5.070 16.099 1.00 97.38 358 ASP A CA 1
ATOM 2692 C C . ASP A 1 358 ? -20.049 4.782 14.600 1.00 97.38 358 ASP A C 1
ATOM 2694 O O . ASP A 1 358 ? -20.693 5.552 13.882 1.00 97.38 358 ASP A O 1
ATOM 2698 N N . LEU A 1 359 ? -19.495 3.661 14.130 1.00 97.06 359 LEU A N 1
ATOM 2699 C CA . LEU A 1 359 ? -19.538 3.253 12.726 1.00 97.06 359 LEU A CA 1
ATOM 2700 C C . LEU A 1 359 ? -20.886 2.629 12.325 1.00 97.06 359 LEU A C 1
ATOM 2702 O O . LEU A 1 359 ? -21.175 2.532 11.135 1.00 97.06 359 LEU A O 1
ATOM 2706 N N . THR A 1 360 ? -21.750 2.252 13.275 1.00 95.00 360 THR A N 1
ATOM 2707 C CA . THR A 1 360 ? -23.098 1.730 12.966 1.00 95.00 360 THR A CA 1
ATOM 2708 C C . THR A 1 360 ? -24.063 2.823 12.494 1.00 95.00 360 THR A C 1
ATOM 2710 O O . THR A 1 360 ? -25.042 2.535 11.805 1.00 95.00 360 THR A O 1
ATOM 2713 N N . SER A 1 361 ? -23.768 4.084 12.831 1.00 90.62 361 SER A N 1
ATOM 2714 C CA . SER A 1 361 ? -24.613 5.255 12.565 1.00 90.62 361 SER A CA 1
ATOM 2715 C C . SER A 1 361 ? -24.097 6.152 11.423 1.00 90.62 361 SER A C 1
ATOM 2717 O O . SER A 1 361 ? -24.514 7.310 11.320 1.00 90.62 361 SER A O 1
ATOM 2719 N N . VAL A 1 362 ? -23.170 5.669 10.585 1.00 92.94 362 VAL A N 1
ATOM 2720 C CA . VAL A 1 362 ? -22.449 6.482 9.586 1.00 92.94 362 VAL A CA 1
ATOM 2721 C C . VAL A 1 362 ? -22.673 5.980 8.156 1.00 92.94 362 VAL A C 1
ATOM 2723 O O . VAL A 1 362 ? -22.332 4.850 7.814 1.00 92.94 362 VAL A O 1
ATOM 2726 N N . ASP A 1 363 ? -23.189 6.863 7.293 1.00 94.19 363 ASP A N 1
ATOM 2727 C CA . ASP A 1 363 ? -23.235 6.640 5.844 1.00 94.19 363 ASP A CA 1
ATOM 2728 C C . ASP A 1 363 ? -21.815 6.409 5.291 1.00 94.19 363 ASP A C 1
ATOM 2730 O O . ASP A 1 363 ? -20.901 7.183 5.580 1.00 94.19 363 ASP A O 1
ATOM 2734 N N . GLY A 1 364 ? -21.642 5.369 4.469 1.00 94.31 364 GLY A N 1
ATOM 2735 C CA . GLY A 1 364 ? -20.345 4.964 3.906 1.00 94.31 364 GLY A CA 1
ATOM 2736 C C . GLY A 1 364 ? -19.703 3.750 4.588 1.00 94.31 364 GLY A C 1
ATOM 2737 O O . GLY A 1 364 ? -18.697 3.251 4.094 1.00 94.31 364 GLY A O 1
ATOM 2738 N N . VAL A 1 365 ? -20.286 3.232 5.675 1.00 97.44 365 VAL A N 1
ATOM 2739 C CA . VAL A 1 365 ? -19.941 1.911 6.227 1.00 97.44 365 VAL A CA 1
ATOM 2740 C C . VAL A 1 365 ? -20.823 0.850 5.562 1.00 97.44 365 VAL A C 1
ATOM 2742 O O . VAL A 1 365 ? -22.049 0.943 5.600 1.00 97.44 365 VAL A O 1
ATOM 2745 N N . GLU A 1 366 ? -20.211 -0.149 4.926 1.00 96.25 366 GLU A N 1
ATOM 2746 C CA . GLU A 1 366 ? -20.915 -1.200 4.177 1.00 96.25 366 GLU A CA 1
ATOM 2747 C C . GLU A 1 366 ? -21.272 -2.406 5.050 1.00 96.25 366 GLU A C 1
ATOM 2749 O O . GLU A 1 366 ? -22.370 -2.960 4.954 1.00 96.25 366 GLU A O 1
ATOM 2754 N N . SER A 1 367 ? -20.336 -2.836 5.901 1.00 96.50 367 SER A N 1
ATOM 2755 C CA . SER A 1 367 ? -20.537 -3.960 6.814 1.00 96.50 367 SER A CA 1
ATOM 2756 C C . SER A 1 367 ? -19.593 -3.905 8.006 1.00 96.50 367 SER A C 1
ATOM 2758 O O . SER A 1 367 ? -18.412 -3.610 7.842 1.00 96.50 367 SER A O 1
ATOM 2760 N N . ILE A 1 368 ? -20.099 -4.297 9.173 1.00 97.06 368 ILE A N 1
ATOM 2761 C CA . ILE A 1 368 ? -19.310 -4.648 10.356 1.00 97.06 368 ILE A CA 1
ATOM 2762 C C . ILE A 1 368 ? -19.660 -6.099 10.692 1.00 97.06 368 ILE A C 1
ATOM 2764 O O . ILE A 1 368 ? -20.839 -6.458 10.736 1.00 97.06 368 ILE A O 1
ATOM 2768 N N . LYS A 1 369 ? -18.647 -6.937 10.903 1.00 96.06 369 LYS A N 1
ATOM 2769 C CA . LYS A 1 369 ? -18.770 -8.319 11.378 1.00 96.06 369 LYS A CA 1
ATOM 2770 C C . LYS A 1 369 ? -17.799 -8.491 12.538 1.00 96.06 369 LYS A C 1
ATOM 2772 O O . LYS A 1 369 ? -16.634 -8.155 12.367 1.00 96.06 369 LYS A O 1
ATOM 2777 N N . ALA A 1 370 ? -18.258 -9.031 13.663 1.00 94.62 370 ALA A N 1
ATOM 2778 C CA . ALA A 1 370 ? -17.414 -9.338 14.815 1.00 94.62 370 ALA A CA 1
ATOM 2779 C C . ALA A 1 370 ? -17.778 -10.711 15.404 1.00 94.62 370 ALA A C 1
ATOM 2781 O O . ALA A 1 370 ? -18.964 -11.010 15.572 1.00 94.62 370 ALA A O 1
ATOM 2782 N N . SER A 1 371 ? -16.784 -11.541 15.730 1.00 90.56 371 SER A N 1
ATOM 2783 C CA . SER A 1 371 ? -16.971 -12.787 16.494 1.00 90.56 371 SER A CA 1
ATOM 2784 C C . SER A 1 371 ? -16.999 -12.556 18.007 1.00 90.56 371 SER A C 1
ATOM 2786 O O . SER A 1 371 ? -17.711 -13.270 18.720 1.00 90.56 371 SER A O 1
ATOM 2788 N N . GLY A 1 372 ? -16.290 -11.536 18.494 1.00 89.94 372 GLY A N 1
ATOM 2789 C CA . GLY A 1 372 ? -16.146 -11.227 19.918 1.00 89.94 372 GLY A CA 1
ATOM 2790 C C . GLY A 1 372 ? -16.371 -9.755 20.269 1.00 89.94 372 GLY A C 1
ATOM 2791 O O . GLY A 1 372 ? -17.160 -9.049 19.637 1.00 89.94 372 GLY A O 1
ATOM 2792 N N . GLU A 1 373 ? -15.662 -9.318 21.301 1.00 94.56 373 GLU A N 1
ATOM 2793 C CA . GLU A 1 373 ? -15.459 -7.920 21.676 1.00 94.56 373 GLU A CA 1
ATOM 2794 C C . GLU A 1 373 ? -13.959 -7.690 21.887 1.00 94.56 373 GLU A C 1
ATOM 2796 O O . GLU A 1 373 ? -13.232 -8.638 22.187 1.00 94.56 373 GLU A O 1
ATOM 2801 N N . GLY A 1 374 ? -13.500 -6.458 21.696 1.00 94.38 374 GLY A N 1
ATOM 2802 C CA . GLY A 1 374 ? -12.091 -6.107 21.833 1.00 94.38 374 GLY A CA 1
ATOM 2803 C C . GLY A 1 374 ? -11.834 -4.636 21.547 1.00 94.38 374 GLY A C 1
ATOM 2804 O O . GLY A 1 374 ? -12.701 -3.912 21.049 1.00 94.38 374 GLY A O 1
ATOM 2805 N N . ASP A 1 375 ? -10.641 -4.189 21.905 1.00 95.44 375 ASP A N 1
ATOM 2806 C CA . ASP A 1 375 ? -10.228 -2.797 21.863 1.00 95.44 375 ASP A CA 1
ATOM 2807 C C . ASP A 1 375 ? -8.722 -2.705 21.583 1.00 95.44 375 ASP A C 1
ATOM 2809 O O . ASP A 1 375 ? -7.925 -3.411 22.197 1.00 95.44 375 ASP A O 1
ATOM 2813 N N . SER A 1 376 ? -8.305 -1.825 20.676 1.00 95.81 376 SER A N 1
ATOM 2814 C CA . SER A 1 376 ? -6.888 -1.609 20.364 1.00 95.81 376 SER A CA 1
ATOM 2815 C C . SER A 1 376 ? -6.581 -0.131 20.143 1.00 95.81 376 SER A C 1
ATOM 2817 O O . SER A 1 376 ? -7.324 0.587 19.474 1.00 95.81 376 SER A O 1
ATOM 2819 N N . LEU A 1 377 ? -5.440 0.316 20.672 1.00 96.94 377 LEU A N 1
ATOM 2820 C CA . LEU A 1 377 ? -4.953 1.690 20.553 1.00 96.94 377 LEU A CA 1
ATOM 2821 C C . LEU A 1 377 ? -3.827 1.770 19.513 1.00 96.94 377 LEU A C 1
ATOM 2823 O O . LEU A 1 377 ? -2.891 0.979 19.551 1.00 96.94 377 LEU A O 1
ATOM 2827 N N . PHE A 1 378 ? -3.860 2.752 18.613 1.00 97.56 378 PHE A N 1
ATOM 2828 C CA . PHE A 1 378 ? -2.895 2.889 17.514 1.00 97.56 378 PHE A CA 1
ATOM 2829 C C . PHE A 1 378 ? -2.314 4.303 17.422 1.00 97.56 378 PHE A C 1
ATOM 2831 O O . PHE A 1 378 ? -2.915 5.279 17.865 1.00 97.56 378 PHE A O 1
ATOM 2838 N N . SER A 1 379 ? -1.116 4.438 16.845 1.00 97.00 379 SER A N 1
ATOM 2839 C CA . SER A 1 379 ? -0.454 5.741 16.674 1.00 97.00 379 SER A CA 1
ATOM 2840 C C . SER A 1 379 ? -1.031 6.500 15.478 1.00 97.00 379 SER A C 1
ATOM 2842 O O . SER A 1 379 ? -0.940 6.021 14.345 1.00 97.00 379 SER A O 1
ATOM 2844 N N . LEU A 1 380 ? -1.552 7.712 15.700 1.00 96.44 380 LEU A N 1
ATOM 2845 C CA . LEU A 1 380 ? -2.209 8.482 14.639 1.00 96.44 380 LEU A CA 1
ATOM 2846 C C . LEU A 1 380 ? -1.274 8.850 13.488 1.00 96.44 380 LEU A C 1
ATOM 2848 O O . LEU A 1 380 ? -1.702 8.826 12.343 1.00 96.44 380 LEU A O 1
ATOM 2852 N N . ASP A 1 381 ? 0.012 9.087 13.739 1.00 95.81 381 ASP A N 1
ATOM 2853 C CA . ASP A 1 381 ? 0.972 9.397 12.667 1.00 95.81 381 ASP A CA 1
ATOM 2854 C C . ASP A 1 381 ? 1.193 8.256 11.660 1.00 95.81 381 ASP A C 1
ATOM 2856 O O . ASP A 1 381 ? 1.558 8.520 10.514 1.00 95.81 381 ASP A O 1
ATOM 2860 N N . TYR A 1 382 ? 0.924 7.001 12.037 1.00 96.75 382 TYR A N 1
ATOM 2861 C CA . TYR A 1 382 ? 0.912 5.878 11.092 1.00 96.75 382 TYR A CA 1
ATOM 2862 C C . TYR A 1 382 ? -0.437 5.760 10.381 1.00 96.75 382 TYR A C 1
ATOM 2864 O O . TYR A 1 382 ? -0.470 5.574 9.168 1.00 96.75 382 TYR A O 1
ATOM 2872 N N . LEU A 1 383 ? -1.546 5.986 11.085 1.00 97.19 383 LEU A N 1
ATOM 2873 C CA . LEU A 1 383 ? -2.876 6.021 10.470 1.00 97.19 383 LEU A CA 1
ATOM 2874 C C . LEU A 1 383 ? -3.000 7.157 9.436 1.00 97.19 383 LEU A C 1
ATOM 2876 O O . LEU A 1 383 ? -3.500 6.922 8.345 1.00 97.19 383 LEU A O 1
ATOM 2880 N N . LYS A 1 384 ? -2.431 8.343 9.697 1.00 96.31 384 LYS A N 1
ATOM 2881 C CA . LYS A 1 384 ? -2.278 9.456 8.733 1.00 96.31 384 LYS A CA 1
ATOM 2882 C C . LYS A 1 384 ? -1.380 9.122 7.540 1.00 96.31 384 LYS A C 1
ATOM 2884 O O . LYS A 1 384 ? -1.420 9.827 6.532 1.00 96.31 384 LYS A O 1
ATOM 2889 N N . LYS A 1 385 ? -0.485 8.136 7.655 1.00 95.44 385 LYS A N 1
ATOM 2890 C CA . LYS A 1 385 ? 0.292 7.628 6.515 1.00 95.44 385 LYS A CA 1
ATOM 2891 C C . LYS A 1 385 ? -0.575 6.693 5.690 1.00 95.44 385 LYS A C 1
ATOM 2893 O O . LYS A 1 385 ? -0.707 6.937 4.499 1.00 95.44 385 LYS A O 1
ATOM 2898 N N . PHE A 1 386 ? -1.201 5.706 6.328 1.00 95.50 386 PHE A N 1
ATOM 2899 C CA . PHE A 1 386 ? -2.050 4.718 5.664 1.00 95.50 386 PHE A CA 1
ATOM 2900 C C . PHE A 1 386 ? -3.263 5.360 4.975 1.00 95.50 386 PHE A C 1
ATOM 2902 O O . PHE A 1 386 ? -3.495 5.109 3.801 1.00 95.50 386 PHE A O 1
ATOM 2909 N N . ASP A 1 387 ? -3.967 6.275 5.644 1.00 95.38 387 ASP A N 1
ATOM 2910 C CA . ASP A 1 387 ? -5.097 7.041 5.092 1.00 95.38 387 ASP A CA 1
ATOM 2911 C C . ASP A 1 387 ? -4.737 7.809 3.805 1.00 95.38 387 ASP A C 1
ATOM 2913 O O . ASP A 1 387 ? -5.557 7.943 2.904 1.00 95.38 387 ASP A O 1
ATOM 2917 N N . ARG A 1 388 ? -3.478 8.256 3.673 1.00 93.50 388 ARG A N 1
ATOM 2918 C CA . ARG A 1 388 ? -2.966 8.923 2.462 1.00 93.50 388 ARG A CA 1
ATOM 2919 C C . ARG A 1 388 ? -2.506 7.961 1.359 1.00 93.50 388 ARG A C 1
ATOM 2921 O O . ARG A 1 388 ? -2.210 8.440 0.268 1.00 93.50 388 ARG A O 1
ATOM 2928 N N . MET A 1 389 ? -2.434 6.655 1.623 1.00 93.38 389 MET A N 1
ATOM 2929 C CA . MET A 1 389 ? -2.220 5.619 0.601 1.00 93.38 389 MET A CA 1
ATOM 2930 C C . MET A 1 389 ? -3.535 5.225 -0.081 1.00 93.38 389 MET A C 1
ATOM 2932 O O . MET A 1 389 ? -3.525 4.840 -1.247 1.00 93.38 389 MET A O 1
ATOM 2936 N N . VAL A 1 390 ? -4.659 5.308 0.640 1.00 94.38 390 VAL A N 1
ATOM 2937 C CA . VAL A 1 390 ? -5.966 4.876 0.137 1.00 94.38 390 VAL A CA 1
ATOM 2938 C C . VAL A 1 390 ? -6.487 5.851 -0.930 1.00 94.38 390 VAL A C 1
ATOM 2940 O O . VAL A 1 390 ? -6.567 7.058 -0.672 1.00 94.38 390 VAL A O 1
ATOM 2943 N N . PRO A 1 391 ? -6.907 5.375 -2.117 1.00 92.50 391 PRO A N 1
ATOM 2944 C CA . PRO A 1 391 ? -7.549 6.229 -3.106 1.00 92.50 391 PRO A CA 1
ATOM 2945 C C . PRO A 1 391 ? -8.879 6.828 -2.618 1.00 92.50 391 PRO A C 1
ATOM 2947 O O . PRO A 1 391 ? -9.563 6.332 -1.715 1.00 92.50 391 PRO A O 1
ATOM 2950 N N . LYS A 1 392 ? -9.278 7.940 -3.237 1.00 91.25 392 LYS A N 1
ATOM 2951 C CA . LYS A 1 392 ? -10.560 8.590 -2.933 1.00 91.25 392 LYS A CA 1
ATOM 2952 C C . LYS A 1 392 ? -11.711 7.746 -3.457 1.00 91.25 392 LYS A C 1
ATOM 2954 O O . LYS A 1 392 ? -11.629 7.228 -4.563 1.00 91.25 392 LYS A O 1
ATOM 2959 N N . ASP A 1 393 ? -12.765 7.657 -2.652 1.00 89.44 393 ASP A N 1
ATOM 2960 C CA . ASP A 1 393 ? -13.986 6.888 -2.925 1.00 89.44 393 ASP A CA 1
ATOM 2961 C C . ASP A 1 393 ? -13.782 5.353 -3.030 1.00 89.44 393 ASP A C 1
ATOM 2963 O O . ASP A 1 393 ? -14.746 4.624 -3.255 1.00 89.44 393 ASP A O 1
ATOM 2967 N N . GLU A 1 394 ? -12.566 4.857 -2.766 1.00 94.81 394 GLU A N 1
ATOM 2968 C CA . GLU A 1 394 ? -12.227 3.431 -2.631 1.00 94.81 394 GLU A CA 1
ATOM 2969 C C . GLU A 1 394 ? -12.776 2.832 -1.324 1.00 94.81 394 GLU A C 1
ATOM 2971 O O . GLU A 1 394 ? -12.997 3.542 -0.335 1.00 94.81 394 GLU A O 1
ATOM 2976 N N . THR A 1 395 ? -12.975 1.510 -1.295 1.00 96.75 395 THR A N 1
ATOM 2977 C CA . THR A 1 395 ? -13.409 0.782 -0.091 1.00 96.75 395 THR A CA 1
ATOM 2978 C C . THR A 1 395 ? -12.214 0.219 0.669 1.00 96.75 395 THR A C 1
ATOM 2980 O O . THR A 1 395 ? -11.443 -0.570 0.132 1.00 96.75 395 THR A O 1
ATOM 2983 N N . VAL A 1 396 ? -12.099 0.567 1.951 1.00 97.94 396 VAL A N 1
ATOM 2984 C CA . VAL A 1 396 ? -11.132 -0.033 2.875 1.00 97.94 396 VAL A CA 1
ATOM 2985 C C . VAL A 1 396 ? -11.799 -1.178 3.625 1.00 97.94 396 VAL A C 1
ATOM 2987 O O . VAL A 1 396 ? -12.858 -1.008 4.238 1.00 97.94 396 VAL A O 1
ATOM 2990 N N . ARG A 1 397 ? -11.149 -2.339 3.615 1.00 98.06 397 ARG A N 1
ATOM 2991 C CA . ARG A 1 397 ? -11.462 -3.488 4.466 1.00 98.06 397 ARG A CA 1
ATOM 2992 C C . ARG A 1 397 ? -10.466 -3.510 5.624 1.00 98.06 397 ARG A C 1
ATOM 2994 O O . ARG A 1 397 ? -9.269 -3.607 5.393 1.00 98.06 397 ARG A O 1
ATOM 3001 N N . MET A 1 398 ? -10.943 -3.396 6.857 1.00 97.31 398 MET A N 1
ATOM 3002 C CA . MET A 1 398 ? -10.115 -3.351 8.066 1.00 97.31 398 MET A CA 1
ATOM 3003 C C . MET A 1 398 ? -10.391 -4.567 8.947 1.00 97.31 398 MET A C 1
ATOM 3005 O O . MET A 1 398 ? -11.553 -4.923 9.157 1.00 97.31 398 MET A O 1
ATOM 3009 N N . GLU A 1 399 ? -9.333 -5.167 9.485 1.00 96.62 399 GLU A N 1
ATOM 3010 C CA . GLU A 1 399 ? -9.409 -6.268 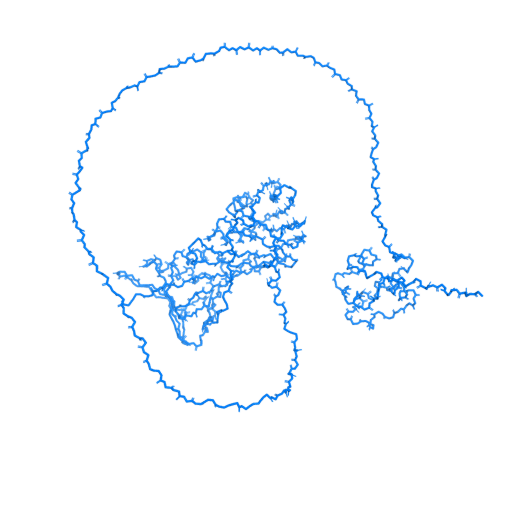10.446 1.00 96.62 399 GLU A CA 1
ATOM 3011 C C . GLU A 1 399 ? -8.765 -5.865 11.774 1.00 96.62 399 GLU A C 1
ATOM 3013 O O . GLU A 1 399 ? -7.697 -5.247 11.794 1.00 96.62 399 GLU A O 1
ATOM 3018 N N . ILE A 1 400 ? -9.436 -6.183 12.884 1.00 94.19 400 ILE A N 1
ATOM 3019 C CA . ILE A 1 400 ? -9.111 -5.672 14.225 1.00 94.19 400 ILE A CA 1
ATOM 3020 C C . ILE A 1 400 ? -9.271 -6.799 15.254 1.00 94.19 400 ILE A C 1
ATOM 3022 O O . ILE A 1 400 ? -10.263 -7.532 15.217 1.00 94.19 400 ILE A O 1
ATOM 3026 N N . GLY A 1 401 ? -8.305 -6.908 16.169 1.00 92.69 401 GLY A N 1
ATOM 3027 C CA . GLY A 1 401 ? -8.352 -7.756 17.365 1.00 92.69 401 GLY A CA 1
ATOM 3028 C C . GLY A 1 401 ? -8.082 -6.955 18.647 1.00 92.69 401 GLY A C 1
ATOM 3029 O O . GLY A 1 401 ? -7.771 -5.763 18.578 1.00 92.69 401 GLY A O 1
ATOM 3030 N N . ASP A 1 402 ? -8.179 -7.604 19.807 1.00 93.81 402 ASP A N 1
ATOM 3031 C CA . ASP A 1 402 ? -7.900 -7.016 21.129 1.00 93.81 402 ASP A CA 1
ATOM 3032 C C . ASP A 1 402 ? -6.384 -6.975 21.410 1.00 93.81 402 ASP A C 1
ATOM 3034 O O . ASP A 1 402 ? -5.729 -8.014 21.436 1.00 93.81 402 ASP A O 1
ATOM 3038 N N . ASP A 1 403 ? -5.814 -5.772 21.535 1.00 93.12 403 ASP A N 1
ATOM 3039 C CA . ASP A 1 403 ? -4.363 -5.497 21.586 1.00 93.12 403 ASP A CA 1
ATOM 3040 C C . ASP A 1 403 ? -3.504 -6.230 20.513 1.00 93.12 403 ASP A C 1
ATOM 3042 O O . ASP A 1 403 ? -2.329 -6.550 20.725 1.00 93.12 403 ASP A O 1
ATOM 3046 N N . PHE A 1 404 ? -4.065 -6.438 19.311 1.00 93.06 404 PHE A N 1
ATOM 3047 C CA . PHE A 1 404 ? -3.383 -6.997 18.128 1.00 93.06 404 PHE A CA 1
ATOM 3048 C C . PHE A 1 404 ? -3.053 -5.926 17.066 1.00 93.06 404 PHE A C 1
ATOM 3050 O O . PHE A 1 404 ? -3.660 -4.853 17.052 1.00 93.06 404 PHE A O 1
ATOM 3057 N N . PRO A 1 405 ? -2.112 -6.191 16.131 1.00 94.25 405 PRO A N 1
ATOM 3058 C CA . PRO A 1 405 ? -1.901 -5.332 14.969 1.00 94.25 405 PRO A CA 1
ATOM 3059 C C . PRO A 1 405 ? -3.171 -5.190 14.132 1.00 94.25 405 PRO A C 1
ATOM 3061 O O . PRO A 1 405 ? -3.820 -6.184 13.811 1.00 94.25 405 PRO A O 1
ATOM 3064 N N . ILE A 1 406 ? -3.491 -3.959 13.738 1.00 96.00 406 ILE A N 1
ATOM 3065 C CA . ILE A 1 406 ? -4.567 -3.701 12.783 1.00 96.00 406 ILE A CA 1
ATOM 3066 C C . ILE A 1 406 ? -4.090 -4.014 11.373 1.00 96.00 406 ILE A C 1
ATOM 3068 O O . ILE A 1 406 ? -2.982 -3.616 10.995 1.00 96.00 406 ILE A O 1
ATOM 3072 N N . LYS A 1 407 ? -4.947 -4.677 10.593 1.00 97.12 407 LYS A N 1
ATOM 3073 C CA . LYS A 1 407 ? -4.762 -4.828 9.151 1.00 97.12 407 LYS A CA 1
ATOM 3074 C C . LYS A 1 407 ? -5.718 -3.924 8.389 1.00 97.12 407 LYS A C 1
ATOM 3076 O O . LYS A 1 407 ? -6.883 -3.804 8.770 1.00 97.12 407 LYS A O 1
ATOM 3081 N N . MET A 1 408 ? -5.263 -3.331 7.290 1.00 97.44 408 MET A N 1
ATOM 3082 C CA . MET A 1 408 ? -6.143 -2.640 6.344 1.00 97.44 408 MET A CA 1
ATOM 3083 C C . MET A 1 408 ? -5.778 -2.991 4.903 1.00 97.44 408 MET A C 1
ATOM 3085 O O . MET A 1 408 ? -4.605 -2.948 4.538 1.00 97.44 408 MET A O 1
ATOM 3089 N N . TYR A 1 409 ? -6.807 -3.291 4.116 1.00 97.56 409 TYR A N 1
ATOM 3090 C CA . TYR A 1 409 ? -6.762 -3.759 2.737 1.00 97.56 409 TYR A CA 1
ATOM 3091 C C . TYR A 1 409 ? -7.534 -2.791 1.835 1.00 97.56 409 TYR A C 1
ATOM 3093 O O . TYR A 1 409 ? -8.660 -2.409 2.172 1.00 97.56 409 TYR A O 1
ATOM 3101 N N . PHE A 1 410 ? -6.952 -2.397 0.704 1.00 97.44 410 PHE A N 1
ATOM 3102 C CA . PHE A 1 410 ? -7.581 -1.516 -0.288 1.00 97.44 410 PHE A CA 1
ATOM 3103 C C . PHE A 1 410 ? -6.960 -1.713 -1.679 1.00 97.44 410 PHE A C 1
ATOM 3105 O O . PHE A 1 410 ? -5.808 -2.138 -1.798 1.00 97.44 410 PHE A O 1
ATOM 3112 N N . GLY A 1 411 ? -7.716 -1.395 -2.734 1.00 96.31 411 GLY A N 1
ATOM 3113 C CA . GLY A 1 411 ? -7.204 -1.395 -4.102 1.00 96.31 411 GLY A CA 1
ATOM 3114 C C . GLY A 1 411 ? -6.406 -0.131 -4.433 1.00 96.31 411 GLY A C 1
ATOM 3115 O O . GLY A 1 411 ? -6.723 0.963 -3.966 1.00 96.31 411 GLY A O 1
ATOM 3116 N N . VAL A 1 412 ? -5.400 -0.266 -5.297 1.00 94.69 412 VAL A N 1
ATOM 3117 C CA . VAL A 1 412 ? -4.755 0.841 -6.029 1.00 94.69 412 VAL A CA 1
ATOM 3118 C C . VAL A 1 412 ? -4.657 0.486 -7.519 1.00 94.69 412 VAL A C 1
ATOM 3120 O O . VAL A 1 412 ? -4.987 -0.634 -7.913 1.00 94.69 412 VAL A O 1
ATOM 3123 N N . ALA A 1 413 ? -4.248 1.439 -8.368 1.00 92.12 413 ALA A N 1
ATOM 3124 C CA . ALA A 1 413 ? -4.140 1.250 -9.821 1.00 92.12 413 ALA A CA 1
ATOM 3125 C C . ALA A 1 413 ? -5.397 0.606 -10.463 1.00 92.12 413 ALA A C 1
ATOM 3127 O O . ALA A 1 413 ? -5.313 -0.458 -11.072 1.00 92.12 413 ALA A O 1
ATOM 3128 N N . ASP A 1 414 ? -6.569 1.230 -10.296 1.00 88.94 414 ASP A N 1
ATOM 3129 C CA . ASP A 1 414 ? -7.885 0.725 -10.747 1.00 88.94 414 ASP A CA 1
ATOM 3130 C C . ASP A 1 414 ? -8.222 -0.699 -10.253 1.00 88.94 414 ASP A C 1
ATOM 3132 O O . ASP A 1 414 ? -8.783 -1.517 -10.985 1.00 88.94 414 ASP A O 1
ATOM 3136 N N . SER A 1 415 ? -7.837 -1.007 -9.011 1.00 89.69 415 SER A N 1
ATOM 3137 C CA . SER A 1 415 ? -7.961 -2.332 -8.384 1.00 89.69 415 SER A CA 1
ATOM 3138 C C . SER A 1 415 ? -7.178 -3.451 -9.101 1.00 89.69 415 SER A C 1
ATOM 3140 O O . SER A 1 415 ? -7.452 -4.630 -8.881 1.00 89.69 415 SER A O 1
ATOM 3142 N N . HIS A 1 416 ? -6.184 -3.118 -9.937 1.00 94.00 416 HIS A N 1
ATOM 3143 C CA . HIS A 1 416 ? -5.232 -4.099 -10.481 1.00 94.00 416 HIS A CA 1
ATOM 3144 C C . HIS A 1 416 ? -4.089 -4.447 -9.508 1.00 94.00 416 HIS A C 1
ATOM 3146 O O . HIS A 1 416 ? -3.325 -5.379 -9.778 1.00 94.00 416 HIS A O 1
ATOM 3152 N N . ALA A 1 417 ? -3.978 -3.719 -8.393 1.00 96.06 417 ALA A N 1
ATOM 3153 C CA . ALA A 1 417 ? -3.107 -4.047 -7.275 1.00 96.06 417 ALA A CA 1
ATOM 3154 C C . ALA A 1 417 ? -3.863 -3.948 -5.939 1.00 96.06 417 ALA A C 1
ATOM 3156 O O . ALA A 1 417 ? -4.670 -3.033 -5.752 1.00 96.06 417 ALA A O 1
ATOM 3157 N N . GLU A 1 418 ? -3.586 -4.868 -5.017 1.00 96.81 418 GLU A N 1
ATOM 3158 C CA . GLU A 1 418 ? -4.073 -4.846 -3.633 1.00 96.81 418 GLU A CA 1
ATOM 3159 C C . GLU A 1 418 ? -2.931 -4.443 -2.690 1.00 96.81 418 GLU A C 1
ATOM 3161 O O . GLU A 1 418 ? -1.768 -4.791 -2.912 1.00 96.81 418 GLU A O 1
ATOM 3166 N N . VAL A 1 419 ? -3.265 -3.683 -1.645 1.00 97.19 419 VAL A N 1
ATOM 3167 C CA . VAL A 1 419 ? -2.321 -3.234 -0.617 1.00 97.19 419 VAL A CA 1
ATOM 3168 C C . VAL A 1 419 ? -2.794 -3.713 0.754 1.00 97.19 419 VAL A C 1
ATOM 3170 O O . VAL A 1 419 ? -3.828 -3.254 1.237 1.00 97.19 419 VAL A O 1
ATOM 3173 N N . GLU A 1 420 ? -2.027 -4.597 1.399 1.00 96.81 420 GLU A N 1
ATOM 3174 C CA . GLU A 1 420 ? -2.172 -4.950 2.817 1.00 96.81 420 GLU A CA 1
ATOM 3175 C C . GLU A 1 420 ? -1.246 -4.054 3.652 1.00 96.81 420 GLU A C 1
ATOM 3177 O O . GLU A 1 420 ? -0.039 -3.969 3.425 1.00 96.81 420 GLU A O 1
ATOM 3182 N N . THR A 1 421 ? -1.798 -3.384 4.659 1.00 96.88 421 THR A N 1
ATOM 3183 C CA . THR A 1 421 ? -1.030 -2.591 5.629 1.00 96.88 421 THR A CA 1
ATOM 3184 C C . THR A 1 421 ? -1.216 -3.150 7.031 1.00 96.88 421 THR A C 1
ATOM 3186 O O . THR A 1 421 ? -2.344 -3.414 7.439 1.00 96.88 421 THR A O 1
ATOM 3189 N N . LEU A 1 422 ? -0.117 -3.312 7.775 1.00 96.50 422 LEU A N 1
ATOM 3190 C CA . LEU A 1 422 ? -0.122 -3.738 9.181 1.00 96.50 422 LEU A CA 1
ATOM 3191 C C . LEU A 1 422 ? 0.442 -2.622 10.063 1.00 96.50 422 LEU A C 1
ATOM 3193 O O . LEU A 1 422 ? 1.533 -2.118 9.793 1.00 96.50 422 LEU A O 1
ATOM 3197 N N . LEU A 1 423 ? -0.254 -2.282 11.150 1.00 96.56 423 LEU A N 1
ATOM 3198 C CA . LEU A 1 423 ? 0.230 -1.348 12.174 1.00 96.56 423 LEU A CA 1
ATOM 3199 C C . LEU A 1 423 ? 0.157 -1.985 13.563 1.00 96.56 423 LEU A C 1
ATOM 3201 O O . LEU A 1 423 ? -0.907 -2.402 14.016 1.00 96.56 423 LEU A O 1
ATOM 3205 N N . ALA A 1 424 ? 1.299 -2.031 14.248 1.00 95.62 424 ALA A N 1
ATOM 3206 C CA . ALA A 1 424 ? 1.398 -2.527 15.614 1.00 95.62 424 ALA A CA 1
ATOM 3207 C C . ALA A 1 424 ? 0.606 -1.646 16.612 1.00 95.62 424 ALA A C 1
ATOM 3209 O O . ALA A 1 424 ? 0.599 -0.414 16.476 1.00 95.62 424 ALA A O 1
ATOM 3210 N N . PRO A 1 425 ? -0.026 -2.250 17.636 1.00 95.06 425 PRO A N 1
ATOM 3211 C CA . PRO A 1 425 ? -0.784 -1.523 18.644 1.00 95.06 425 PRO A CA 1
ATOM 3212 C C . PRO A 1 425 ? 0.135 -0.800 19.640 1.00 95.06 425 PRO A C 1
ATOM 3214 O O . PRO A 1 425 ? 1.347 -1.020 19.725 1.00 95.06 425 PRO A O 1
ATOM 3217 N N . ARG A 1 426 ? -0.468 0.090 20.422 1.00 92.69 426 ARG A N 1
ATOM 3218 C CA . ARG A 1 426 ? 0.124 0.803 21.551 1.00 92.69 426 ARG A CA 1
ATOM 3219 C C . ARG A 1 426 ? -0.401 0.194 22.843 1.00 92.69 426 ARG A C 1
ATOM 3221 O O . ARG A 1 426 ? -1.605 0.053 23.011 1.00 92.69 426 ARG A O 1
ATOM 3228 N N . ILE A 1 427 ? 0.506 -0.076 23.778 1.00 83.88 427 ILE A N 1
ATOM 3229 C CA . ILE A 1 427 ? 0.153 -0.502 25.135 1.00 83.88 427 ILE A CA 1
ATOM 3230 C C . ILE A 1 427 ? -0.714 0.588 25.783 1.00 83.88 427 ILE A C 1
ATOM 3232 O O . ILE A 1 427 ? -0.276 1.737 25.899 1.00 83.88 427 ILE A O 1
ATOM 3236 N N . LYS A 1 428 ? -1.928 0.223 26.203 1.00 68.31 428 LYS A N 1
ATOM 3237 C CA . LYS A 1 428 ? -2.814 1.068 27.015 1.00 68.31 428 LYS A CA 1
ATOM 3238 C C . LYS A 1 428 ? -2.176 1.275 28.395 1.00 68.31 428 LYS A C 1
ATOM 3240 O O . LYS A 1 428 ? -1.593 0.347 28.948 1.00 68.31 428 LYS A O 1
ATOM 3245 N N . ALA A 1 429 ? -2.260 2.482 28.949 1.00 59.16 429 ALA A N 1
ATOM 3246 C CA . ALA A 1 429 ? -1.806 2.744 30.315 1.00 59.16 429 ALA A CA 1
ATOM 3247 C C . ALA A 1 429 ? -2.922 2.411 31.326 1.00 59.16 429 ALA A C 1
ATOM 3249 O O . ALA A 1 429 ? -4.051 2.862 31.131 1.00 59.16 429 ALA A O 1
ATOM 3250 N N . ASP A 1 430 ? -2.579 1.647 32.372 1.00 45.31 430 ASP A N 1
ATOM 3251 C CA . ASP A 1 430 ? -3.439 1.312 33.530 1.00 45.31 430 ASP A CA 1
ATOM 3252 C C . ASP A 1 430 ? -3.790 2.533 34.416 1.00 45.31 430 ASP A C 1
ATOM 3254 O O . ASP A 1 430 ? -2.892 3.380 34.651 1.00 45.31 430 ASP A O 1
#

Radius of gyration: 34.66 Å; chains: 1; bounding box: 78×104×94 Å